Protein AF-A0A256YVX2-F1 (afdb_mon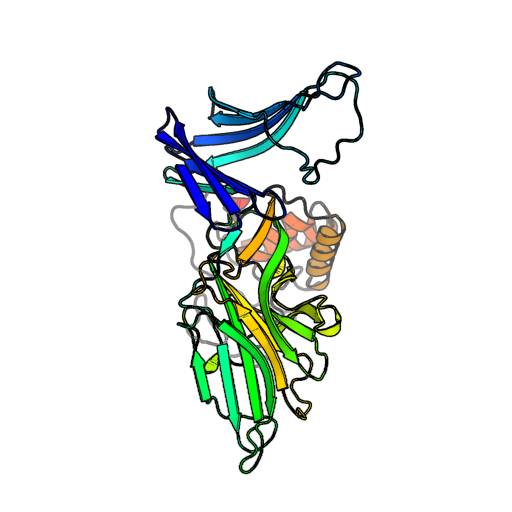omer_lite)

Secondary structure (DSSP, 8-state):
-EEE-SS-EEEEEEEE-TTS-EEEEEEEESSSEEEEEEEE-SSSEEEEEEEEEE--SSSS-PPPEEEEEEEETTEEEEEEEE---SS---S-------TT-EEEEEEEEEEE-TT-EEEES-EEEB-GGG-EEEEEEESSSS--SEEEEESS-SEEEEEEEEPPTTS--EEEEEEEEEEE-TTS-TT-EEEEEEEEEEEEEEEESS--EEEEEE-SSSSSTT---GGGTT---EEEEEEEGGG-SSSSEEEEEEEPGGG--TTSEEEEEEEETTTTS--SS-EEEEEE-TT-TTS--EEEEEEES-----HHHHHHHHHHHHHTEETTTTEE------SBPGGGSTT-TT---GGGTTT-BGGG---IIIIIHHHHHHHTTT-HHHHHHHHHHHHHHHHHH----SSGGGGTPPPPSSPPPP---------

Structure (mmCIF, N/CA/C/O backbone):
data_AF-A0A256YVX2-F1
#
_entry.id   AF-A0A256YVX2-F1
#
loop_
_atom_site.group_PDB
_atom_site.id
_atom_site.type_symbol
_atom_site.label_atom_id
_atom_site.label_alt_id
_atom_site.label_comp_id
_atom_site.label_asym_id
_atom_site.label_entity_id
_atom_site.label_seq_id
_atom_site.pdbx_PDB_ins_code
_atom_site.Cartn_x
_atom_site.Cartn_y
_atom_site.Cartn_z
_atom_site.occupancy
_atom_site.B_iso_or_equiv
_atom_site.auth_seq_id
_atom_site.auth_comp_id
_atom_site.auth_asym_id
_atom_site.auth_atom_id
_atom_site.pdbx_PDB_model_num
ATOM 1 N N . MET A 1 1 ? 19.064 -16.109 18.385 1.00 38.59 1 MET A N 1
ATOM 2 C CA . MET A 1 1 ? 19.672 -16.876 17.275 1.00 38.59 1 MET A CA 1
ATOM 3 C C . MET A 1 1 ? 20.518 -15.907 16.459 1.00 38.59 1 MET A C 1
ATOM 5 O O . MET A 1 1 ? 20.122 -14.751 16.368 1.00 38.59 1 MET A O 1
ATOM 9 N N . TYR A 1 2 ? 21.689 -16.324 15.972 1.00 30.88 2 TYR A N 1
ATOM 10 C CA . TYR A 1 2 ? 22.552 -15.482 15.137 1.00 30.88 2 TYR A CA 1
ATOM 11 C C . TYR A 1 2 ? 22.491 -16.004 13.711 1.00 30.88 2 TYR A C 1
ATOM 13 O O . TYR A 1 2 ? 22.860 -17.154 13.481 1.00 30.88 2 TYR A O 1
ATOM 21 N N . GLU A 1 3 ? 22.060 -15.158 12.788 1.00 34.81 3 GLU A N 1
ATOM 22 C CA . GLU A 1 3 ? 22.153 -15.423 11.360 1.00 34.81 3 GLU A CA 1
ATOM 23 C C . GLU A 1 3 ? 23.047 -14.343 10.757 1.00 34.81 3 GLU A C 1
ATOM 25 O O . GLU A 1 3 ? 22.844 -13.144 10.972 1.00 34.81 3 GLU A O 1
ATOM 30 N N . LYS A 1 4 ? 24.125 -14.783 10.112 1.00 29.78 4 LYS A N 1
ATOM 31 C CA . LYS A 1 4 ? 25.077 -13.895 9.459 1.00 29.78 4 LYS A CA 1
ATOM 32 C C . LYS A 1 4 ? 24.711 -13.869 7.980 1.00 29.78 4 LYS A C 1
ATOM 34 O O . LYS A 1 4 ? 24.956 -14.859 7.298 1.00 29.78 4 LYS A O 1
ATOM 39 N N . LEU A 1 5 ? 24.140 -12.760 7.531 1.00 43.34 5 LEU A N 1
ATOM 40 C CA . LEU A 1 5 ? 23.991 -12.429 6.117 1.00 43.34 5 LEU A CA 1
ATOM 41 C C . LEU A 1 5 ? 25.248 -11.647 5.707 1.00 43.34 5 LEU A C 1
ATOM 43 O O . LEU A 1 5 ? 25.913 -11.069 6.573 1.00 43.34 5 LEU A O 1
ATOM 47 N N . GLU A 1 6 ? 25.652 -11.698 4.438 1.00 41.75 6 GLU A N 1
ATOM 48 C CA . GLU A 1 6 ? 26.973 -11.189 4.025 1.00 41.75 6 GLU A CA 1
ATOM 49 C C . GLU A 1 6 ? 27.170 -9.693 4.346 1.00 41.75 6 GLU A C 1
ATOM 51 O O . GLU A 1 6 ? 28.258 -9.345 4.810 1.00 41.75 6 GLU A O 1
ATOM 56 N N . ASP A 1 7 ? 26.093 -8.891 4.333 1.00 37.66 7 ASP A N 1
ATOM 57 C CA . ASP A 1 7 ? 26.110 -7.453 4.669 1.00 37.66 7 ASP A CA 1
ATOM 58 C C . ASP A 1 7 ? 25.163 -7.035 5.805 1.00 37.66 7 ASP A C 1
ATOM 60 O O . ASP A 1 7 ? 25.046 -5.851 6.131 1.00 37.66 7 ASP A O 1
ATOM 64 N N . SER A 1 8 ? 24.509 -7.996 6.467 1.00 41.28 8 SER A N 1
ATOM 65 C CA . SER A 1 8 ? 23.737 -7.701 7.671 1.00 41.28 8 SER A CA 1
ATOM 66 C C . SER A 1 8 ? 23.821 -8.779 8.742 1.00 41.28 8 SER A C 1
ATOM 68 O O . SER A 1 8 ? 23.925 -9.979 8.493 1.00 41.28 8 SER A O 1
ATOM 70 N N . VAL A 1 9 ? 23.799 -8.346 10.001 1.00 41.12 9 VAL A N 1
ATOM 71 C CA . VAL A 1 9 ? 23.665 -9.271 11.129 1.00 41.12 9 VAL A CA 1
ATOM 72 C C . VAL A 1 9 ? 22.214 -9.233 11.571 1.00 41.12 9 VAL A C 1
ATOM 74 O O . VAL A 1 9 ? 21.723 -8.175 11.963 1.00 41.12 9 VAL A O 1
ATOM 77 N N . ARG A 1 10 ? 21.534 -10.383 11.550 1.00 47.47 10 ARG A N 1
ATOM 78 C CA . ARG A 1 10 ? 20.225 -10.521 12.184 1.00 47.47 10 ARG A CA 1
ATOM 79 C C . ARG A 1 10 ? 20.404 -11.157 13.556 1.00 47.47 10 ARG A C 1
ATOM 81 O O . ARG A 1 10 ? 20.902 -12.279 13.683 1.00 47.47 10 ARG A O 1
ATOM 88 N N . ILE A 1 11 ? 20.020 -10.433 14.603 1.00 49.28 11 ILE A N 1
ATOM 89 C CA . ILE A 1 11 ? 19.947 -10.975 15.962 1.00 49.28 11 ILE A CA 1
ATOM 90 C C . ILE A 1 11 ? 18.480 -11.066 16.331 1.00 49.28 11 ILE A C 1
ATOM 92 O O . ILE A 1 11 ? 17.823 -10.048 16.499 1.00 49.28 11 ILE A O 1
ATOM 96 N N . VAL A 1 12 ? 17.988 -12.290 16.483 1.00 53.12 12 VAL A N 1
ATOM 97 C CA . VAL A 1 12 ? 16.651 -12.531 17.029 1.00 53.12 12 VAL A CA 1
ATOM 98 C C . VAL A 1 12 ? 16.798 -12.925 18.490 1.00 53.12 12 VAL A C 1
ATOM 100 O O . VAL A 1 12 ? 17.377 -13.976 18.804 1.00 53.12 12 VAL A O 1
ATOM 103 N N . GLU A 1 13 ? 16.297 -12.085 19.386 1.00 62.09 13 GLU A N 1
ATOM 104 C CA . GLU A 1 13 ? 16.098 -12.437 20.785 1.00 62.09 13 GLU A CA 1
ATOM 105 C C . GLU A 1 13 ? 14.653 -12.872 21.005 1.00 62.09 13 GLU A C 1
ATOM 107 O O . GLU A 1 13 ? 13.758 -12.044 21.109 1.00 62.09 13 GLU A O 1
ATOM 112 N N . PHE A 1 14 ? 14.458 -14.187 21.107 1.00 65.12 14 PHE A N 1
ATOM 113 C CA . PHE A 1 14 ? 13.201 -14.786 21.543 1.00 65.12 14 PHE A CA 1
ATOM 114 C C . PHE A 1 14 ? 13.151 -14.849 23.075 1.00 65.12 14 PHE A C 1
ATOM 116 O O . PHE A 1 14 ? 14.149 -15.187 23.741 1.00 65.12 14 PHE A O 1
ATOM 123 N N . ARG A 1 15 ? 11.981 -14.556 23.636 1.00 69.56 15 ARG A N 1
ATOM 124 C CA . ARG A 1 15 ? 11.643 -14.752 25.046 1.00 69.56 15 ARG A CA 1
ATOM 125 C C . ARG A 1 15 ? 10.226 -15.302 25.155 1.00 69.56 15 ARG A C 1
ATOM 127 O O . ARG A 1 15 ? 9.299 -14.702 24.629 1.00 69.56 15 ARG A O 1
ATOM 134 N N . LEU A 1 16 ? 10.086 -16.403 25.887 1.00 69.06 16 LEU A N 1
ATOM 135 C CA . LEU A 1 16 ? 8.799 -16.904 26.360 1.00 69.06 16 LEU A CA 1
ATOM 136 C C . LEU A 1 16 ? 8.543 -16.323 27.754 1.00 69.06 16 LEU A C 1
ATOM 138 O O . LEU A 1 16 ? 9.443 -16.349 28.600 1.00 69.06 16 LEU A O 1
ATOM 142 N N . MET A 1 17 ? 7.353 -15.781 27.964 1.00 73.44 17 MET A N 1
ATOM 143 C CA . MET A 1 17 ? 6.917 -15.162 29.213 1.00 73.44 17 MET A CA 1
ATOM 144 C C . MET A 1 17 ? 6.136 -16.152 30.084 1.00 73.44 17 MET A C 1
ATOM 146 O O . MET A 1 17 ? 5.715 -17.214 29.623 1.00 73.44 17 MET A O 1
ATOM 150 N N . ASP A 1 18 ? 5.955 -15.806 31.361 1.00 72.25 18 ASP A N 1
ATOM 151 C CA . ASP A 1 18 ? 5.295 -16.670 32.351 1.00 72.25 18 ASP A CA 1
ATOM 152 C C . ASP A 1 18 ? 3.807 -16.925 32.039 1.00 72.25 18 ASP A C 1
ATOM 154 O O . ASP A 1 18 ? 3.262 -17.953 32.439 1.00 72.25 18 ASP A O 1
ATOM 158 N N . ASP A 1 19 ? 3.167 -16.014 31.308 1.00 71.12 19 ASP A N 1
ATOM 159 C CA . ASP A 1 19 ? 1.787 -16.112 30.813 1.00 71.12 19 ASP A CA 1
ATOM 160 C C . ASP A 1 19 ? 1.680 -16.866 29.470 1.00 71.12 19 ASP A C 1
ATOM 162 O O . ASP A 1 19 ? 0.607 -16.965 28.883 1.00 71.12 19 ASP A O 1
ATOM 166 N N . GLY A 1 20 ? 2.794 -17.405 28.964 1.00 74.06 20 GLY A N 1
ATOM 167 C CA . GLY A 1 20 ? 2.860 -18.087 27.673 1.00 74.06 20 GLY A CA 1
ATOM 168 C C . GLY A 1 20 ? 3.023 -17.158 26.469 1.00 74.06 20 GLY A C 1
ATOM 169 O O . GLY A 1 20 ? 3.093 -17.661 25.349 1.00 74.06 20 GLY A O 1
ATOM 170 N N . SER A 1 21 ? 3.118 -15.840 26.669 1.00 72.88 21 SER A N 1
ATOM 171 C CA . SER A 1 21 ? 3.360 -14.885 25.586 1.00 72.88 21 SER A CA 1
ATOM 172 C C . SER A 1 21 ? 4.769 -15.019 25.005 1.00 72.88 21 SER A C 1
ATOM 174 O O . SER A 1 21 ? 5.733 -15.329 25.711 1.00 72.88 21 SER A O 1
ATOM 176 N N . GLU A 1 22 ? 4.914 -14.737 23.714 1.00 78.38 22 GLU A N 1
ATOM 177 C CA . GLU A 1 22 ? 6.186 -14.771 22.993 1.00 78.38 22 GLU A CA 1
ATOM 178 C C . GLU A 1 22 ? 6.592 -13.345 22.606 1.00 78.38 22 GLU A C 1
ATOM 180 O O . GLU A 1 22 ? 5.801 -12.582 22.060 1.00 78.38 22 GLU A O 1
ATOM 185 N N . LEU A 1 23 ? 7.840 -12.967 22.875 1.00 68.44 23 LEU A N 1
ATOM 186 C CA . LEU A 1 23 ? 8.415 -11.703 22.420 1.00 68.44 23 LEU A CA 1
ATOM 187 C C . LEU A 1 23 ? 9.664 -11.983 21.600 1.00 68.44 23 LEU A C 1
ATOM 189 O O . LEU A 1 23 ? 10.628 -12.567 22.105 1.00 68.44 23 LEU A O 1
ATOM 193 N N . ASN A 1 24 ? 9.654 -11.504 20.364 1.00 67.50 24 ASN A N 1
ATOM 194 C CA . ASN A 1 24 ? 10.811 -11.453 19.494 1.00 67.50 24 ASN A CA 1
ATOM 195 C C . ASN A 1 24 ? 11.281 -10.015 19.365 1.00 67.50 24 ASN A C 1
ATOM 197 O O . ASN A 1 24 ? 10.542 -9.127 18.950 1.00 67.50 24 ASN A O 1
ATOM 201 N N . ILE A 1 25 ? 12.549 -9.789 19.678 1.00 63.72 25 ILE A N 1
ATOM 202 C CA . ILE A 1 25 ? 13.228 -8.564 19.276 1.00 63.72 25 ILE A CA 1
ATOM 203 C C . ILE A 1 25 ? 14.167 -8.934 18.147 1.00 63.72 25 ILE A C 1
ATOM 205 O O . ILE A 1 25 ? 15.128 -9.686 18.335 1.00 63.72 25 ILE A O 1
ATOM 209 N N . ILE A 1 26 ? 13.852 -8.428 16.963 1.00 61.34 26 ILE A N 1
ATOM 210 C CA . ILE A 1 26 ? 14.638 -8.643 15.763 1.00 61.34 26 ILE A CA 1
ATOM 211 C C . ILE A 1 26 ? 15.483 -7.396 15.552 1.00 61.34 26 ILE A C 1
ATOM 213 O O . ILE A 1 26 ? 14.981 -6.297 15.320 1.00 61.34 26 ILE A O 1
ATOM 217 N N . HIS A 1 27 ? 16.791 -7.584 15.642 1.00 54.66 27 HIS A N 1
ATOM 218 C CA . HIS A 1 27 ? 17.773 -6.587 15.262 1.00 54.66 27 HIS A CA 1
ATOM 219 C C . HIS A 1 27 ? 18.278 -6.921 13.877 1.00 54.66 27 HIS A C 1
ATOM 221 O O . HIS A 1 27 ? 18.827 -8.007 13.681 1.00 54.66 27 HIS A O 1
ATOM 227 N N . THR A 1 28 ? 18.169 -5.969 12.964 1.00 51.78 28 THR A N 1
ATOM 228 C CA . THR A 1 28 ? 18.788 -6.070 11.646 1.00 51.78 28 THR A CA 1
ATOM 229 C C . THR A 1 28 ? 19.851 -4.987 11.553 1.00 51.78 28 THR A C 1
ATOM 231 O O . THR A 1 28 ? 19.552 -3.792 11.569 1.00 51.78 28 THR A O 1
ATOM 234 N N . PHE A 1 29 ? 21.115 -5.403 11.526 1.00 44.16 29 PHE A N 1
ATOM 235 C CA . PHE A 1 29 ? 22.253 -4.513 11.325 1.00 44.16 29 PHE A CA 1
ATOM 236 C C . PHE A 1 29 ? 22.518 -4.377 9.824 1.00 44.16 29 PHE A C 1
ATOM 238 O O . PHE A 1 29 ? 23.335 -5.126 9.310 1.00 44.16 29 PHE A O 1
ATOM 245 N N . ALA A 1 30 ? 21.833 -3.453 9.148 1.00 50.75 30 ALA A N 1
ATOM 246 C CA . ALA A 1 30 ? 22.207 -2.947 7.819 1.00 50.75 30 ALA A CA 1
ATOM 247 C C . ALA A 1 30 ? 22.806 -1.525 7.954 1.00 50.75 30 ALA A C 1
ATOM 249 O O . ALA A 1 30 ? 23.086 -1.093 9.079 1.00 50.75 30 ALA A O 1
ATOM 250 N N . ASN A 1 31 ? 22.984 -0.785 6.845 1.00 33.56 31 ASN A N 1
ATOM 251 C CA . ASN A 1 31 ? 23.506 0.600 6.805 1.00 33.56 31 ASN A CA 1
ATOM 252 C C . ASN A 1 31 ? 22.875 1.541 7.858 1.00 33.56 31 ASN A C 1
ATOM 254 O O . ASN A 1 31 ? 23.532 2.461 8.349 1.00 33.56 31 ASN A O 1
ATOM 258 N N . PHE A 1 32 ? 21.648 1.240 8.293 1.00 39.62 32 PHE A N 1
ATOM 259 C CA . PHE A 1 32 ? 21.011 1.788 9.484 1.00 39.62 32 PHE A CA 1
ATOM 260 C C . PHE A 1 32 ? 20.480 0.641 10.365 1.00 39.62 32 PHE A C 1
ATOM 262 O O . PHE A 1 32 ? 19.774 -0.245 9.891 1.00 39.62 32 PHE A O 1
ATOM 269 N N . GLY A 1 33 ? 20.827 0.616 11.657 1.00 41.75 33 GLY A N 1
ATOM 270 C CA . GLY A 1 33 ? 20.360 -0.438 12.566 1.00 41.75 33 GLY A CA 1
ATOM 271 C C . GLY A 1 33 ? 18.866 -0.298 12.872 1.00 41.75 33 GLY A C 1
ATOM 272 O O . GLY A 1 33 ? 18.476 0.671 13.522 1.00 41.75 33 GLY A O 1
ATOM 273 N N . LYS A 1 34 ? 18.045 -1.271 12.455 1.00 52.50 34 LYS A N 1
ATOM 274 C CA . LYS A 1 34 ? 16.595 -1.308 12.721 1.00 52.50 34 LYS A CA 1
ATOM 275 C C . LYS A 1 34 ? 16.258 -2.289 13.850 1.00 52.50 34 LYS A C 1
ATOM 277 O O . LYS A 1 34 ? 16.911 -3.323 14.011 1.00 52.50 34 LYS A O 1
ATOM 282 N N . TYR A 1 35 ? 15.233 -1.938 14.627 1.00 55.84 35 TYR A N 1
ATOM 283 C CA . TYR A 1 35 ? 14.646 -2.768 15.675 1.00 55.84 35 TYR A CA 1
ATOM 284 C C . TYR A 1 35 ? 13.194 -3.041 15.303 1.00 55.84 35 TYR A C 1
ATOM 286 O O . TYR A 1 35 ? 12.428 -2.095 15.144 1.00 55.84 35 TYR A O 1
ATOM 294 N N . THR A 1 36 ? 12.828 -4.312 15.206 1.00 59.91 36 THR A N 1
ATOM 295 C CA . THR A 1 36 ? 11.430 -4.738 15.138 1.00 59.91 36 THR A CA 1
ATOM 296 C C . THR A 1 36 ? 11.115 -5.473 16.430 1.00 59.91 36 THR A C 1
ATOM 298 O O . THR A 1 36 ? 11.885 -6.331 16.873 1.00 59.91 36 THR A O 1
ATOM 301 N N . ILE A 1 37 ? 10.013 -5.089 17.065 1.00 66.56 37 ILE A N 1
ATOM 302 C CA . ILE A 1 37 ? 9.495 -5.765 18.252 1.00 66.56 37 ILE A CA 1
ATOM 303 C C . ILE A 1 37 ? 8.246 -6.502 17.806 1.00 66.56 37 ILE A C 1
ATOM 305 O O . ILE A 1 37 ? 7.264 -5.848 17.476 1.00 66.56 37 ILE A O 1
ATOM 309 N N . GLU A 1 38 ? 8.291 -7.828 17.817 1.00 68.25 38 GLU A N 1
ATOM 310 C CA . GLU A 1 38 ? 7.126 -8.674 17.580 1.00 68.25 38 GLU A CA 1
ATOM 311 C C . GLU A 1 38 ? 6.696 -9.286 18.910 1.00 68.25 38 GLU A C 1
ATOM 313 O O . GLU A 1 38 ? 7.492 -9.911 19.614 1.00 68.25 38 GLU A O 1
ATOM 318 N N . PHE A 1 39 ? 5.437 -9.105 19.264 1.00 71.19 39 PHE A N 1
ATOM 319 C CA . PHE A 1 39 ? 4.817 -9.666 20.450 1.00 71.19 39 PHE A CA 1
ATOM 320 C C . PHE A 1 39 ? 3.674 -10.577 20.026 1.00 71.19 39 PHE A C 1
ATOM 322 O O . PHE A 1 39 ? 2.899 -10.212 19.149 1.00 71.19 39 PHE A O 1
ATOM 329 N N . ARG A 1 40 ? 3.551 -11.737 20.664 1.00 75.81 40 ARG A N 1
ATOM 330 C CA . ARG A 1 40 ? 2.422 -12.648 20.520 1.00 75.81 40 ARG A CA 1
ATOM 331 C C . ARG A 1 40 ? 1.852 -12.946 21.895 1.00 75.81 40 ARG A C 1
ATOM 333 O O . ARG A 1 40 ? 2.569 -13.465 22.751 1.00 75.81 40 ARG A O 1
ATOM 340 N N . ALA A 1 41 ? 0.578 -12.645 22.099 1.00 71.75 41 ALA A N 1
ATOM 341 C CA . ALA A 1 41 ? -0.071 -12.865 23.384 1.00 71.75 41 ALA A CA 1
ATOM 342 C C . ALA A 1 41 ? -0.270 -14.362 23.665 1.00 71.75 41 ALA A C 1
ATOM 344 O O . ALA A 1 41 ? -0.692 -15.120 22.790 1.00 71.75 41 ALA A O 1
ATOM 345 N N . GLY A 1 42 ? 0.027 -14.794 24.889 1.00 78.00 42 GLY A N 1
ATOM 346 C CA . GLY A 1 42 ? -0.233 -16.154 25.369 1.00 78.00 42 GLY A CA 1
ATOM 347 C C . GLY A 1 42 ? -1.657 -16.342 25.891 1.00 78.00 42 GLY A C 1
ATOM 348 O O . GLY A 1 42 ? -2.191 -17.451 25.848 1.00 78.00 42 GLY A O 1
ATOM 349 N N . GLU A 1 43 ? -2.285 -15.255 26.338 1.00 79.44 43 GLU A N 1
ATOM 350 C CA . GLU A 1 43 ? -3.622 -15.235 26.926 1.00 79.44 43 GLU A CA 1
ATOM 351 C C . GLU A 1 43 ? -4.399 -13.967 26.543 1.00 79.44 43 GLU A C 1
ATOM 353 O O . GLU A 1 43 ? -3.834 -12.991 26.049 1.00 79.44 43 GLU A O 1
ATOM 358 N N . ASP A 1 44 ? -5.711 -13.990 26.786 1.00 78.31 44 ASP A N 1
ATOM 359 C CA . ASP A 1 44 ? -6.583 -12.830 26.605 1.00 78.31 44 ASP A CA 1
ATOM 360 C C . ASP A 1 44 ? -6.339 -11.813 27.732 1.00 78.31 44 ASP A C 1
ATOM 362 O O . ASP A 1 44 ? -6.931 -11.921 28.811 1.00 78.31 44 ASP A O 1
ATOM 366 N N . ALA A 1 45 ? -5.487 -10.815 27.505 1.00 70.69 45 ALA A N 1
ATOM 367 C CA . ALA A 1 45 ? -5.125 -9.838 28.531 1.00 70.69 45 ALA A CA 1
ATOM 368 C C . ALA A 1 45 ? -4.779 -8.463 27.951 1.00 70.69 45 ALA A C 1
ATOM 370 O O . ALA A 1 45 ? -4.516 -8.297 26.760 1.00 70.69 45 ALA A O 1
ATOM 371 N N . THR A 1 46 ? -4.785 -7.447 28.814 1.00 67.94 46 THR A N 1
ATOM 372 C CA . THR A 1 46 ? -4.274 -6.114 28.470 1.00 67.94 46 THR A CA 1
ATOM 373 C C . THR A 1 46 ? -2.775 -6.034 28.725 1.00 67.94 46 THR A C 1
ATOM 375 O O . THR A 1 46 ? -2.321 -6.250 29.851 1.00 67.94 46 THR A O 1
ATOM 378 N N . TYR A 1 47 ? -2.021 -5.669 27.691 1.00 64.06 47 TYR A N 1
ATOM 379 C CA . TYR A 1 47 ? -0.573 -5.529 27.730 1.00 64.06 47 TYR A CA 1
ATOM 380 C C . TYR A 1 47 ? -0.152 -4.076 27.529 1.00 64.06 47 TYR A C 1
ATOM 382 O O . TYR A 1 47 ? -0.711 -3.369 26.686 1.00 64.06 47 TYR A O 1
ATOM 390 N N . ARG A 1 48 ? 0.875 -3.653 28.278 1.00 63.75 48 ARG A N 1
ATOM 391 C CA . ARG A 1 48 ? 1.538 -2.358 28.122 1.00 63.75 48 ARG A CA 1
ATOM 392 C C . ARG A 1 48 ? 2.975 -2.501 27.665 1.00 63.75 48 ARG A C 1
ATOM 394 O O . ARG A 1 48 ? 3.785 -3.063 28.403 1.00 63.75 48 ARG A O 1
ATOM 401 N N . LEU A 1 49 ? 3.325 -1.893 26.532 1.00 63.66 49 LEU A N 1
ATOM 402 C CA . LEU A 1 49 ? 4.717 -1.757 26.094 1.00 63.66 49 LEU A CA 1
ATOM 403 C C . LEU A 1 49 ? 5.285 -0.401 26.525 1.00 63.66 49 LEU A C 1
ATOM 405 O O . LEU A 1 49 ? 4.760 0.651 26.163 1.00 63.66 49 LEU A O 1
ATOM 409 N N . VAL A 1 50 ? 6.382 -0.419 27.280 1.00 57.06 50 VAL A N 1
ATOM 410 C CA . VAL A 1 50 ? 7.083 0.780 27.753 1.00 57.06 50 VAL A CA 1
ATOM 411 C C . VAL A 1 50 ? 8.556 0.714 27.383 1.00 57.06 50 VAL A C 1
ATOM 413 O O . VAL A 1 50 ? 9.256 -0.241 27.705 1.00 57.06 50 VAL A O 1
ATOM 416 N N . TRP A 1 51 ? 9.061 1.776 26.773 1.00 57.09 51 TRP A N 1
ATOM 417 C CA . TRP A 1 51 ? 10.477 1.970 26.507 1.00 57.09 51 TRP A CA 1
ATOM 418 C C . TRP A 1 51 ? 11.055 3.014 27.449 1.00 57.09 51 TRP A C 1
ATOM 420 O O . TRP A 1 51 ? 10.657 4.177 27.445 1.00 57.09 51 TRP A O 1
ATOM 430 N N . ASN A 1 52 ? 12.026 2.606 28.254 1.00 54.94 52 ASN A N 1
ATOM 431 C CA . ASN A 1 52 ? 12.705 3.454 29.218 1.00 54.94 52 ASN A CA 1
ATOM 432 C C . ASN A 1 52 ? 14.093 3.854 28.707 1.00 54.94 52 ASN A C 1
ATOM 434 O O . ASN A 1 52 ? 14.839 3.047 28.152 1.00 54.94 52 ASN A O 1
ATOM 438 N N . VAL A 1 53 ? 14.463 5.109 28.937 1.00 54.50 53 VAL A N 1
ATOM 439 C CA . VAL A 1 53 ? 15.777 5.677 28.635 1.00 54.50 53 VAL A CA 1
ATOM 440 C C . VAL A 1 53 ? 16.335 6.324 29.897 1.00 54.50 53 VAL A C 1
ATOM 442 O O . VAL A 1 53 ? 15.807 7.317 30.398 1.00 54.50 53 VAL A O 1
ATOM 445 N N . GLU A 1 54 ? 17.442 5.788 30.405 1.00 54.81 54 GLU A N 1
ATOM 446 C CA . GLU A 1 54 ? 18.193 6.353 31.526 1.00 54.81 54 GLU A CA 1
ATOM 447 C C . GLU A 1 54 ? 19.326 7.244 30.991 1.00 54.81 54 GLU A C 1
ATOM 449 O O . GLU A 1 54 ? 20.284 6.757 30.376 1.00 54.81 54 GLU A O 1
ATOM 454 N N . ILE A 1 55 ? 19.252 8.556 31.254 1.00 55.38 55 ILE A N 1
ATOM 455 C CA . ILE A 1 55 ? 20.314 9.505 30.887 1.00 55.38 55 ILE A CA 1
ATOM 456 C C . ILE A 1 55 ? 21.379 9.549 32.002 1.00 55.38 55 ILE A C 1
ATOM 458 O O . ILE A 1 55 ? 21.078 9.994 33.118 1.00 55.38 55 ILE A O 1
ATOM 462 N N . PRO A 1 56 ? 22.647 9.164 31.740 1.00 52.09 56 PRO A N 1
ATOM 463 C CA . PRO A 1 56 ? 23.670 9.067 32.776 1.00 52.09 56 PRO A CA 1
ATOM 464 C C . PRO A 1 56 ? 24.004 10.417 33.415 1.00 52.09 56 PRO A C 1
ATOM 466 O O . PRO A 1 56 ? 24.129 11.453 32.760 1.00 52.09 56 PRO A O 1
ATOM 469 N N . LYS A 1 57 ? 24.226 10.397 34.729 1.00 48.28 57 LYS A N 1
ATOM 470 C CA . LYS A 1 57 ? 24.453 11.589 35.553 1.00 48.28 57 LYS A CA 1
ATOM 471 C C . LYS A 1 57 ? 25.951 11.926 35.687 1.00 48.28 57 LYS A C 1
ATOM 473 O O . LYS A 1 57 ? 26.467 11.878 36.794 1.00 48.28 57 LYS A O 1
ATOM 478 N N . ALA A 1 58 ? 26.675 12.245 34.605 1.00 46.62 58 ALA A N 1
ATOM 479 C CA . ALA A 1 58 ? 28.037 12.819 34.698 1.00 46.62 58 ALA A CA 1
ATOM 480 C C . ALA A 1 58 ? 28.564 13.419 33.376 1.00 46.62 58 ALA A C 1
ATOM 482 O O . ALA A 1 58 ? 28.209 12.968 32.296 1.00 46.62 58 ALA A O 1
ATOM 483 N N . SER A 1 59 ? 29.467 14.405 33.481 1.00 43.00 59 SER A N 1
ATOM 484 C CA . SER A 1 59 ? 30.094 15.200 32.402 1.00 43.00 59 SER A CA 1
ATOM 485 C C . SER A 1 59 ? 31.112 14.460 31.520 1.00 43.00 59 SER A C 1
ATOM 487 O O . SER A 1 59 ? 31.869 15.091 30.787 1.00 43.00 59 SER A O 1
ATOM 489 N N . THR A 1 60 ? 31.154 13.136 31.583 1.00 46.53 60 THR A N 1
ATOM 490 C CA . THR A 1 60 ? 31.857 12.298 30.615 1.00 46.53 60 THR A CA 1
ATOM 491 C C . THR A 1 60 ? 30.797 11.435 29.960 1.00 46.53 60 THR A C 1
ATOM 493 O O . THR A 1 60 ? 30.161 10.636 30.640 1.00 46.53 60 THR A O 1
ATOM 496 N N . TYR A 1 61 ? 30.550 11.669 28.668 1.00 41.31 61 TYR A N 1
ATOM 497 C CA . TYR A 1 61 ? 29.561 10.969 27.848 1.00 41.31 61 TYR A CA 1
ATOM 498 C C . TYR A 1 61 ? 29.673 9.446 28.038 1.00 41.31 61 TYR A C 1
ATOM 500 O O . TYR A 1 61 ? 30.471 8.776 27.385 1.00 41.31 61 TYR A O 1
ATOM 508 N N . LYS A 1 62 ? 28.900 8.888 28.972 1.00 47.94 62 LYS A N 1
ATOM 509 C CA . LYS A 1 62 ? 28.644 7.453 29.056 1.00 47.94 62 LYS A CA 1
ATOM 510 C C . LYS A 1 62 ? 27.377 7.177 28.257 1.00 47.94 62 LYS A C 1
ATOM 512 O O . LYS A 1 62 ? 26.476 8.011 28.229 1.00 47.94 62 LYS A O 1
ATOM 517 N N . LYS A 1 63 ? 27.337 6.020 27.595 1.00 50.00 63 LYS A N 1
ATOM 518 C CA . LYS A 1 63 ? 26.162 5.540 26.856 1.00 50.00 63 LYS A CA 1
ATOM 519 C C . LYS A 1 63 ? 24.945 5.529 27.791 1.00 50.00 63 LYS A C 1
ATOM 521 O O . LYS A 1 63 ? 25.079 5.084 28.933 1.00 50.00 63 LYS A O 1
ATOM 526 N N . GLY A 1 64 ? 23.801 6.030 27.324 1.00 51.94 64 GLY A N 1
ATOM 527 C CA . GLY A 1 64 ? 22.526 5.848 28.021 1.00 51.94 64 GLY A CA 1
ATOM 528 C C . GLY A 1 64 ? 22.182 4.367 28.147 1.00 51.94 64 GLY A C 1
ATOM 529 O O . GLY A 1 64 ? 22.654 3.557 27.344 1.00 51.94 64 GLY A O 1
ATOM 530 N N . LYS A 1 65 ? 21.413 4.004 29.179 1.00 54.12 65 LYS A N 1
ATOM 531 C CA . LYS A 1 65 ? 20.804 2.670 29.243 1.00 54.12 65 LYS A CA 1
ATOM 532 C C . LYS A 1 65 ? 19.414 2.767 28.646 1.00 54.12 65 LYS A C 1
ATOM 534 O O . LYS A 1 65 ? 18.659 3.660 29.016 1.00 54.12 65 LYS A O 1
ATOM 539 N N . TYR A 1 66 ? 19.099 1.851 27.749 1.00 55.09 66 TYR A N 1
ATOM 540 C CA . TYR A 1 66 ? 17.764 1.712 27.185 1.00 55.09 66 TYR A CA 1
ATOM 541 C C . TYR A 1 66 ? 17.160 0.448 27.779 1.00 55.09 66 TYR A C 1
ATOM 543 O O . TYR A 1 66 ? 17.886 -0.524 27.977 1.00 55.09 66 TYR A O 1
ATOM 551 N N . SER A 1 67 ? 15.873 0.431 28.093 1.00 57.38 67 SER A N 1
ATOM 552 C CA . SER A 1 67 ? 15.204 -0.818 28.431 1.00 57.38 67 SER A CA 1
ATOM 553 C C . SER A 1 67 ? 13.797 -0.892 27.886 1.00 57.38 67 SER A C 1
ATOM 555 O O . SER A 1 67 ? 13.046 0.072 27.947 1.00 57.38 67 SER A O 1
ATOM 557 N N . VAL A 1 68 ? 13.435 -2.066 27.383 1.00 56.75 68 VAL A N 1
ATOM 558 C CA . VAL A 1 68 ? 12.053 -2.381 27.024 1.00 56.75 68 VAL A CA 1
ATOM 559 C C . VAL A 1 68 ? 11.420 -3.104 28.201 1.00 56.75 68 VAL A C 1
ATOM 561 O O . VAL A 1 68 ? 12.032 -3.997 28.794 1.00 56.75 68 VAL A O 1
ATOM 564 N N . ALA A 1 69 ? 10.220 -2.676 28.561 1.00 55.00 69 ALA A N 1
ATOM 565 C CA . ALA A 1 69 ? 9.407 -3.230 29.620 1.00 55.00 69 ALA A CA 1
ATOM 566 C C . ALA A 1 69 ? 8.029 -3.601 29.066 1.00 55.00 69 ALA A C 1
ATOM 568 O O . ALA A 1 69 ? 7.382 -2.763 28.441 1.00 55.00 69 ALA A O 1
ATOM 569 N N . LEU A 1 70 ? 7.583 -4.830 29.321 1.00 55.16 70 LEU A N 1
ATOM 570 C CA . LEU A 1 70 ? 6.212 -5.255 29.045 1.00 55.16 70 LEU A CA 1
ATOM 571 C C . LEU A 1 70 ? 5.485 -5.514 30.369 1.00 55.16 70 LEU A C 1
ATOM 573 O O . LEU A 1 70 ? 6.027 -6.178 31.260 1.00 55.16 70 LEU A O 1
ATOM 577 N N . TYR A 1 71 ? 4.273 -4.987 30.498 1.00 58.75 71 TYR A N 1
ATOM 578 C CA . TYR A 1 71 ? 3.400 -5.191 31.653 1.00 58.75 71 TYR A CA 1
ATOM 579 C C . TYR A 1 71 ? 2.118 -5.893 31.210 1.00 58.75 71 TYR A C 1
ATOM 581 O O . TYR A 1 71 ? 1.618 -5.594 30.133 1.00 58.75 71 TYR A O 1
ATOM 589 N N . GLY A 1 72 ? 1.590 -6.790 32.039 1.00 52.78 72 GLY A N 1
ATOM 590 C CA . GLY A 1 72 ? 0.224 -7.312 31.921 1.00 52.78 72 GLY A CA 1
ATOM 591 C C . GLY A 1 72 ? -0.717 -6.607 32.904 1.00 52.78 72 GLY A C 1
ATOM 592 O O . GLY A 1 72 ? -0.264 -5.769 33.688 1.00 52.78 72 GLY A O 1
ATOM 593 N N . GLU A 1 73 ? -1.998 -6.993 32.928 1.00 53.78 73 GLU A N 1
ATOM 594 C CA . GLU A 1 73 ? -3.105 -6.346 33.671 1.00 53.78 73 GLU A CA 1
ATOM 595 C C . GLU A 1 73 ? -2.819 -5.976 35.138 1.00 53.78 73 GLU A C 1
ATOM 597 O O . GLU A 1 73 ? -3.484 -5.113 35.711 1.00 53.78 73 GLU A O 1
ATOM 602 N N . SER A 1 74 ? -1.845 -6.611 35.794 1.00 47.28 74 SER A N 1
ATOM 603 C CA . SER A 1 74 ? -1.433 -6.238 37.154 1.00 47.28 74 SER A CA 1
ATOM 604 C C . SER A 1 74 ? 0.051 -6.452 37.467 1.00 47.28 74 SER A C 1
ATOM 606 O O . SER A 1 74 ? 0.455 -6.241 38.609 1.00 47.28 74 SER A O 1
ATOM 608 N N . ASN A 1 75 ? 0.875 -6.871 36.498 1.00 55.75 75 ASN A N 1
ATOM 609 C CA . ASN A 1 75 ? 2.232 -7.358 36.763 1.00 55.75 75 ASN A CA 1
ATOM 610 C C . ASN A 1 75 ? 3.264 -6.864 35.748 1.00 55.75 75 ASN A C 1
ATOM 612 O O . ASN A 1 75 ? 2.966 -6.580 34.592 1.00 55.75 75 ASN A O 1
ATOM 616 N N . PHE A 1 76 ? 4.514 -6.819 36.201 1.00 48.78 76 PHE A N 1
ATOM 617 C CA . PHE A 1 76 ? 5.680 -6.679 35.344 1.00 48.78 76 PHE A CA 1
ATOM 618 C C . PHE A 1 76 ? 6.030 -8.034 34.725 1.00 48.78 76 PHE A C 1
ATOM 620 O O . PHE A 1 76 ? 6.383 -8.947 35.469 1.00 48.78 76 PHE A O 1
ATOM 627 N N . LEU A 1 77 ? 5.949 -8.163 33.400 1.00 50.09 77 LEU A N 1
ATOM 628 C CA . LEU A 1 77 ? 6.210 -9.433 32.715 1.00 50.09 77 LEU A CA 1
ATOM 629 C C . LEU A 1 77 ? 7.677 -9.566 32.298 1.00 50.09 77 LEU A C 1
ATOM 631 O O . LEU A 1 77 ? 8.267 -10.632 32.454 1.00 50.09 77 LEU A O 1
ATOM 635 N N . LEU A 1 78 ? 8.305 -8.492 31.801 1.00 48.16 78 LEU A N 1
ATOM 636 C CA . LEU A 1 78 ? 9.684 -8.572 31.306 1.00 48.16 78 LEU A CA 1
ATOM 637 C C . LEU A 1 78 ? 10.399 -7.216 31.273 1.00 48.16 78 LEU A C 1
ATOM 639 O O . LEU A 1 78 ? 9.828 -6.235 30.811 1.00 48.16 78 LEU A O 1
ATOM 643 N N . SER A 1 79 ? 11.678 -7.181 31.698 1.00 45.50 79 SER A N 1
ATOM 644 C CA . SER A 1 79 ? 12.618 -6.059 31.484 1.00 45.50 79 SER A CA 1
ATOM 645 C C . SER A 1 79 ? 13.804 -6.534 30.685 1.00 45.50 79 SER A C 1
ATOM 647 O O . SER A 1 79 ? 14.477 -7.481 31.094 1.00 45.50 79 SER A O 1
ATOM 649 N N . LEU A 1 80 ? 14.142 -5.813 29.628 1.00 47.94 80 LEU A N 1
ATOM 650 C CA . LEU A 1 80 ? 15.366 -6.049 28.878 1.00 47.94 80 LEU A CA 1
ATOM 651 C C . LEU A 1 80 ? 16.233 -4.801 28.952 1.00 47.94 80 LEU A C 1
ATOM 653 O O . LEU A 1 80 ? 15.864 -3.765 28.416 1.00 47.94 80 LEU A O 1
ATOM 657 N N . ASN A 1 81 ? 17.375 -4.882 29.641 1.00 50.91 81 ASN A N 1
ATOM 658 C CA . ASN A 1 81 ? 18.336 -3.780 29.731 1.00 50.91 81 ASN A CA 1
ATOM 659 C C . ASN A 1 81 ? 19.321 -3.850 28.561 1.00 50.91 81 ASN A C 1
ATOM 661 O O . ASN A 1 81 ? 20.109 -4.790 28.453 1.00 50.91 81 ASN A O 1
ATOM 665 N N . TRP A 1 82 ? 19.290 -2.838 27.706 1.00 53.84 82 TRP A N 1
ATOM 666 C CA . TRP A 1 82 ? 20.073 -2.754 26.490 1.00 53.84 82 TRP A CA 1
ATOM 667 C C . TRP A 1 82 ? 21.236 -1.769 26.637 1.00 53.84 82 TRP A C 1
ATOM 669 O O . TRP A 1 82 ? 21.066 -0.556 26.796 1.00 53.84 82 TRP A O 1
ATOM 679 N N . GLN A 1 83 ? 22.457 -2.299 26.532 1.00 51.66 83 GLN A N 1
ATOM 680 C CA . GLN A 1 83 ? 23.693 -1.518 26.471 1.00 51.66 83 GLN A CA 1
ATOM 681 C C . GLN A 1 83 ? 24.506 -1.884 25.230 1.00 51.66 83 GLN A C 1
ATOM 683 O O . GLN A 1 83 ? 25.607 -2.411 25.362 1.00 51.66 83 GLN A O 1
ATOM 688 N N . LYS A 1 84 ? 23.999 -1.608 24.022 1.00 45.44 84 LYS A N 1
ATOM 689 C CA . LYS A 1 84 ? 24.805 -1.555 22.784 1.00 45.44 84 LYS A CA 1
ATOM 690 C C . LYS A 1 84 ? 23.977 -1.005 21.613 1.00 45.44 84 LYS A C 1
ATOM 692 O O . LYS A 1 84 ? 23.565 -1.730 20.726 1.00 45.44 84 LYS A O 1
ATOM 697 N N . ALA A 1 85 ? 23.801 0.309 21.579 1.00 39.75 85 ALA A N 1
ATOM 698 C CA . ALA A 1 85 ? 23.526 1.026 20.339 1.00 39.75 85 ALA A CA 1
ATOM 699 C C . ALA A 1 85 ? 24.513 2.194 20.289 1.00 39.75 85 ALA A C 1
ATOM 701 O O . ALA A 1 85 ? 24.513 3.056 21.168 1.00 39.75 85 ALA A O 1
ATOM 702 N N . ARG A 1 86 ? 25.469 2.147 19.359 1.00 38.84 86 ARG A N 1
ATOM 703 C CA . ARG A 1 86 ? 26.142 3.369 18.923 1.00 38.84 86 ARG A CA 1
ATOM 704 C C . ARG A 1 86 ? 25.128 4.013 17.987 1.00 38.84 86 ARG A C 1
ATOM 706 O O . ARG A 1 86 ? 24.802 3.409 16.979 1.00 38.84 86 ARG A O 1
ATOM 713 N N . ASP A 1 87 ? 24.604 5.152 18.416 1.00 38.44 87 ASP A N 1
ATOM 714 C CA . ASP A 1 87 ? 23.994 6.154 17.549 1.00 38.44 87 ASP A CA 1
ATOM 715 C C . ASP A 1 87 ? 22.774 5.674 16.745 1.00 38.44 87 ASP A C 1
ATOM 717 O O . ASP A 1 87 ? 22.871 5.397 15.559 1.00 38.44 87 ASP A O 1
ATOM 721 N N . PHE A 1 88 ? 21.599 5.638 17.381 1.00 34.72 88 PHE A N 1
ATOM 722 C CA . PHE A 1 88 ? 20.336 5.722 16.644 1.00 34.72 88 PHE A CA 1
ATOM 723 C C . PHE A 1 88 ? 19.307 6.518 17.452 1.00 34.72 88 PHE A C 1
ATOM 725 O O . PHE A 1 88 ? 18.856 6.090 18.514 1.00 34.72 88 PHE A O 1
ATOM 732 N N . TYR A 1 89 ? 18.994 7.717 16.966 1.00 33.56 89 TYR A N 1
ATOM 733 C CA . TYR A 1 89 ? 17.901 8.554 17.447 1.00 33.56 89 TYR A CA 1
ATOM 734 C C . TYR A 1 89 ? 16.765 8.400 16.434 1.00 33.56 89 TYR A C 1
ATOM 736 O O . TYR A 1 89 ? 16.765 9.097 15.425 1.00 33.56 89 TYR A O 1
ATOM 744 N N . LYS A 1 90 ? 15.819 7.482 16.666 1.00 32.78 90 LYS A N 1
ATOM 745 C CA . LYS A 1 90 ? 14.495 7.611 16.037 1.00 32.78 90 LYS A CA 1
ATOM 746 C C . LYS A 1 90 ? 13.698 8.629 16.864 1.00 32.78 90 LYS A C 1
ATOM 748 O O . LYS A 1 90 ? 13.891 8.719 18.078 1.00 32.78 90 LYS A O 1
ATOM 753 N N . ASP A 1 91 ? 12.921 9.451 16.175 1.00 29.91 91 ASP A N 1
ATOM 754 C CA . ASP A 1 91 ? 12.473 10.820 16.484 1.00 29.91 91 ASP A CA 1
ATOM 755 C C . ASP A 1 91 ? 11.665 11.026 17.791 1.00 29.91 91 ASP A C 1
ATOM 757 O O . ASP A 1 91 ? 10.555 11.546 17.797 1.00 29.91 91 ASP A O 1
ATOM 761 N N . ILE A 1 92 ? 12.232 10.710 18.956 1.00 34.00 92 ILE A N 1
ATOM 762 C CA . ILE A 1 92 ? 11.677 11.156 20.238 1.00 34.00 92 ILE A CA 1
ATOM 763 C C . ILE A 1 92 ? 12.306 12.515 20.572 1.00 34.00 92 ILE A C 1
ATOM 765 O O . ILE A 1 92 ? 13.298 12.622 21.303 1.00 34.00 92 ILE A O 1
ATOM 769 N N . ARG A 1 93 ? 11.726 13.595 20.036 1.00 27.83 93 ARG A N 1
ATOM 770 C CA . ARG A 1 93 ? 12.130 14.971 20.374 1.00 27.83 93 ARG A CA 1
ATOM 771 C C . ARG A 1 93 ? 11.658 15.361 21.770 1.00 27.83 93 ARG A C 1
ATOM 773 O O . ARG A 1 93 ? 10.689 16.094 21.950 1.00 27.83 93 ARG A O 1
ATOM 780 N N . LEU A 1 94 ? 12.404 14.947 22.785 1.00 33.38 94 LEU A N 1
ATOM 781 C CA . LEU A 1 94 ? 12.214 15.458 24.139 1.00 33.38 94 LEU A CA 1
ATOM 782 C C . LEU A 1 94 ? 12.843 16.844 24.241 1.00 33.38 94 LEU A C 1
ATOM 784 O O . LEU A 1 94 ? 14.065 17.003 24.294 1.00 33.38 94 LEU A O 1
ATOM 788 N N . LYS A 1 95 ? 11.996 17.874 24.304 1.00 28.03 95 LYS A N 1
ATOM 789 C CA . LYS A 1 95 ? 12.417 19.216 24.715 1.00 28.03 95 LYS A CA 1
ATOM 790 C C . LYS A 1 95 ? 12.943 19.135 26.154 1.00 28.03 95 LYS A C 1
ATOM 792 O O . LYS A 1 95 ? 12.170 19.025 27.093 1.00 28.03 95 LYS A O 1
ATOM 797 N N . SER A 1 96 ? 14.273 19.126 26.280 1.00 32.91 96 SER A N 1
ATOM 798 C CA . SER A 1 96 ? 15.109 19.317 27.479 1.00 32.91 96 SER A CA 1
ATOM 799 C C . SER A 1 96 ? 14.385 19.364 28.833 1.00 32.91 96 SER A C 1
ATOM 801 O O . SER A 1 96 ? 13.797 20.390 29.173 1.00 32.91 96 SER A O 1
ATOM 803 N N . PHE A 1 97 ? 14.652 18.383 29.706 1.00 34.97 97 PHE A N 1
ATOM 804 C CA . PHE A 1 97 ? 14.528 18.586 31.153 1.00 34.97 97 PHE A CA 1
ATOM 805 C C . PHE A 1 97 ? 15.591 17.831 31.971 1.00 34.97 97 PHE A C 1
ATOM 807 O O . PHE A 1 97 ? 15.359 16.716 32.410 1.00 34.97 97 PHE A O 1
ATOM 814 N N . GLY A 1 98 ? 16.694 18.507 32.310 1.00 40.06 98 GLY A N 1
ATOM 815 C CA . GLY A 1 98 ? 17.487 18.250 33.526 1.00 40.06 98 GLY A CA 1
ATOM 816 C C . GLY A 1 98 ? 18.360 16.980 33.577 1.00 40.06 98 GLY A C 1
ATOM 817 O O . GLY A 1 98 ? 18.024 15.915 33.082 1.00 40.06 98 GLY A O 1
ATOM 818 N N . LYS A 1 99 ? 19.519 17.096 34.234 1.00 43.88 99 LYS A N 1
ATOM 819 C CA . LYS A 1 99 ? 20.504 16.012 34.407 1.00 43.88 99 LYS A CA 1
ATOM 820 C C . LYS A 1 99 ? 19.951 14.868 35.276 1.00 43.88 99 LYS A C 1
ATOM 822 O O . LYS A 1 99 ? 19.536 15.122 36.405 1.00 43.88 99 LYS A O 1
ATOM 827 N N . GLY A 1 100 ? 20.076 13.620 34.810 1.00 44.62 100 GLY A N 1
ATOM 828 C CA . GLY A 1 100 ? 19.792 12.408 35.593 1.00 44.62 100 GLY A CA 1
ATOM 829 C C . GLY A 1 100 ? 18.311 12.045 35.720 1.00 44.62 100 GLY A C 1
ATOM 830 O O . GLY A 1 100 ? 17.898 11.644 36.807 1.00 44.62 100 GLY A O 1
ATOM 831 N N . LYS A 1 101 ? 17.525 12.230 34.653 1.00 47.97 101 LYS A N 1
ATOM 832 C CA . LYS A 1 101 ? 16.132 11.775 34.574 1.00 47.97 101 LYS A CA 1
ATOM 833 C C . LYS A 1 101 ? 16.020 10.479 33.770 1.00 47.97 101 LYS A C 1
ATOM 835 O O . LYS A 1 101 ? 16.762 10.278 32.808 1.00 47.97 101 LYS A O 1
ATOM 840 N N . GLU A 1 102 ? 15.089 9.639 34.195 1.00 49.56 102 GLU A N 1
ATOM 841 C CA . GLU A 1 102 ? 14.553 8.514 33.436 1.00 49.56 102 GLU A CA 1
ATOM 842 C C . GLU A 1 102 ? 13.403 9.036 32.572 1.00 49.56 102 GLU A C 1
ATOM 844 O O . GLU A 1 102 ? 12.600 9.857 33.028 1.00 49.56 102 GLU A O 1
ATOM 849 N N . ILE A 1 103 ? 13.375 8.629 31.310 1.00 45.06 103 ILE A N 1
ATOM 850 C CA . ILE A 1 103 ? 12.279 8.908 30.390 1.00 45.06 103 ILE A CA 1
ATOM 851 C C . ILE A 1 103 ? 11.642 7.570 30.069 1.00 45.06 103 ILE A C 1
ATOM 853 O O . ILE A 1 103 ? 12.312 6.702 29.523 1.00 45.06 103 ILE A O 1
ATOM 857 N N . SER A 1 104 ? 10.359 7.438 30.360 1.00 45.59 104 SER A N 1
ATOM 858 C CA . SER A 1 104 ? 9.552 6.292 29.960 1.00 45.59 104 SER A CA 1
ATOM 859 C C . SER A 1 104 ? 8.588 6.747 28.877 1.00 45.59 104 SER A C 1
ATOM 861 O O . SER A 1 104 ? 7.854 7.715 29.072 1.00 45.59 104 SER A O 1
ATOM 863 N N . ILE A 1 105 ? 8.606 6.066 27.741 1.00 46.38 105 ILE A N 1
ATOM 864 C CA . ILE A 1 105 ? 7.646 6.238 26.656 1.00 46.38 105 ILE A CA 1
ATOM 865 C C . ILE A 1 105 ? 6.811 4.973 26.659 1.00 46.38 105 ILE A C 1
ATOM 867 O O . ILE A 1 105 ? 7.309 3.897 26.337 1.00 46.38 105 ILE A O 1
ATOM 871 N N . ALA A 1 106 ? 5.574 5.088 27.124 1.00 50.34 106 ALA A N 1
ATOM 872 C CA . ALA A 1 106 ? 4.598 4.025 26.972 1.00 50.34 106 ALA A CA 1
ATOM 873 C C . ALA A 1 106 ? 4.019 4.145 25.566 1.00 50.34 106 ALA A C 1
ATOM 875 O O . ALA A 1 106 ? 3.591 5.230 25.184 1.00 50.34 106 ALA A O 1
ATOM 876 N N . PHE A 1 107 ? 4.062 3.060 24.804 1.00 49.59 107 PHE A N 1
ATOM 877 C CA . PHE A 1 107 ? 3.534 3.040 23.446 1.00 49.59 107 PHE A CA 1
ATOM 878 C C . PHE A 1 107 ? 2.057 2.653 23.415 1.00 49.59 107 PHE A C 1
ATOM 880 O O . PHE A 1 107 ? 1.348 3.121 22.536 1.00 49.59 107 PHE A O 1
ATOM 887 N N . LEU A 1 108 ? 1.587 1.804 24.341 1.00 57.00 108 LEU A N 1
ATOM 888 C CA . LEU A 1 108 ? 0.221 1.281 24.266 1.00 57.00 108 LEU A CA 1
ATOM 889 C C . LEU A 1 108 ? -0.228 0.598 25.556 1.00 57.00 108 LEU A C 1
ATOM 891 O O . LEU A 1 108 ? 0.591 -0.106 26.131 1.00 57.00 108 LEU A O 1
ATOM 895 N N . ASP A 1 109 ? -1.505 0.738 25.929 1.00 60.97 109 ASP A N 1
ATOM 896 C CA . ASP A 1 109 ? -2.282 -0.277 26.659 1.00 60.97 109 ASP A CA 1
ATOM 897 C C . ASP A 1 109 ? -3.256 -0.904 25.666 1.00 60.97 109 ASP A C 1
ATOM 899 O O . ASP A 1 109 ? -4.160 -0.217 25.193 1.00 60.97 109 ASP A O 1
ATOM 903 N N . ARG A 1 110 ? -3.090 -2.182 25.330 1.00 60.78 110 ARG A N 1
ATOM 904 C CA . ARG A 1 110 ? -4.003 -2.862 24.405 1.00 60.78 110 ARG A CA 1
ATOM 905 C C . ARG A 1 110 ? -4.396 -4.218 24.932 1.00 60.78 110 ARG A C 1
ATOM 907 O O . ARG A 1 110 ? -3.561 -4.956 25.446 1.00 60.78 110 ARG A O 1
ATOM 914 N N . ARG A 1 111 ? -5.680 -4.529 24.790 1.00 73.00 111 ARG A N 1
ATOM 915 C CA . ARG A 1 111 ? -6.202 -5.871 25.004 1.00 73.00 111 ARG A CA 1
ATOM 916 C C . ARG A 1 111 ? -5.861 -6.722 23.787 1.00 73.00 111 ARG A C 1
ATOM 918 O O . ARG A 1 111 ? -6.232 -6.354 22.679 1.00 73.00 111 ARG A O 1
ATOM 925 N N . PHE A 1 112 ? -5.165 -7.822 24.024 1.00 66.62 112 PHE A N 1
ATOM 926 C CA . PHE A 1 112 ? -4.850 -8.833 23.027 1.00 66.62 112 PHE A CA 1
ATOM 927 C C . PHE A 1 112 ? -5.698 -10.076 23.274 1.00 66.62 112 PHE A C 1
ATOM 929 O O . PHE A 1 112 ? -5.992 -10.402 24.427 1.00 66.62 112 PHE A O 1
ATOM 936 N N . SER A 1 113 ? -6.072 -10.762 22.200 1.00 75.88 113 SER A N 1
ATOM 937 C CA . SER A 1 113 ? -6.585 -12.132 22.263 1.00 75.88 113 SER A CA 1
ATOM 938 C C . SER A 1 113 ? -5.424 -13.129 22.272 1.00 75.88 113 SER A C 1
ATOM 940 O O . SER A 1 113 ? -4.361 -12.868 21.709 1.00 75.88 113 SER A O 1
ATOM 942 N N . ALA A 1 114 ? -5.618 -14.304 22.859 1.00 74.06 114 ALA A N 1
ATOM 943 C CA . ALA A 1 114 ? -4.625 -15.364 22.882 1.00 74.06 114 ALA A CA 1
ATOM 944 C C . ALA A 1 114 ? -4.201 -15.740 21.451 1.00 74.06 114 ALA A C 1
ATOM 946 O O . ALA A 1 114 ? -5.017 -16.114 20.607 1.00 74.06 114 ALA A O 1
ATOM 947 N N . GLY A 1 115 ? -2.899 -15.657 21.186 1.00 68.44 115 GLY A N 1
ATOM 948 C CA . GLY A 1 115 ? -2.286 -15.909 19.886 1.00 68.44 115 GLY A CA 1
ATOM 949 C C . GLY A 1 115 ? -2.202 -14.698 18.954 1.00 68.44 115 GLY A C 1
ATOM 950 O O . GLY A 1 115 ? -1.523 -14.819 17.935 1.00 68.44 115 GLY A O 1
ATOM 951 N N . GLU A 1 116 ? -2.828 -13.566 19.293 1.00 64.25 116 GLU A N 1
ATOM 952 C CA . GLU A 1 116 ? -2.760 -12.316 18.526 1.00 64.25 116 GLU A CA 1
ATOM 953 C C . GLU A 1 116 ? -1.331 -11.757 18.510 1.00 64.25 116 GLU A C 1
ATOM 955 O O . GLU A 1 116 ? -0.628 -11.792 19.525 1.00 64.25 116 GLU A O 1
ATOM 960 N N . THR A 1 117 ? -0.903 -11.244 17.353 1.00 67.69 117 THR A N 1
ATOM 961 C CA . THR A 1 117 ? 0.446 -10.712 17.1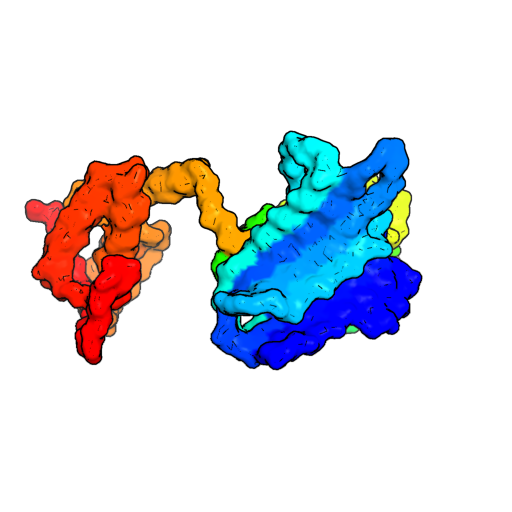25 1.00 67.69 117 THR A CA 1
ATOM 962 C C . THR A 1 117 ? 0.450 -9.198 16.926 1.00 67.69 117 THR A C 1
ATOM 964 O O . THR A 1 117 ? -0.428 -8.652 16.268 1.00 67.69 117 THR A O 1
ATOM 967 N N . PHE A 1 118 ? 1.480 -8.525 17.434 1.00 66.06 118 PHE A N 1
ATOM 968 C CA . PHE A 1 118 ? 1.746 -7.100 17.234 1.00 66.06 118 PHE A CA 1
ATOM 969 C C . PHE A 1 118 ? 3.200 -6.880 16.836 1.00 66.06 118 PHE A C 1
ATOM 971 O O . PHE A 1 118 ? 4.092 -7.415 17.492 1.00 66.06 118 PHE A O 1
ATOM 978 N N . SER A 1 119 ? 3.437 -6.041 15.825 1.00 64.00 119 SER A N 1
ATOM 979 C CA . SER A 1 119 ? 4.782 -5.736 15.328 1.00 64.00 119 SER A CA 1
ATOM 980 C C . SER A 1 119 ? 5.021 -4.235 15.244 1.00 64.00 119 SER A C 1
ATOM 982 O O . SER A 1 119 ? 4.476 -3.584 14.363 1.00 64.00 119 SER A O 1
ATOM 984 N N . LEU A 1 120 ? 5.874 -3.674 16.101 1.00 61.12 120 LEU A N 1
ATOM 985 C CA . LEU A 1 120 ? 6.271 -2.264 16.001 1.00 61.12 120 LEU A CA 1
ATOM 986 C C . LEU A 1 120 ? 7.358 -2.081 14.930 1.00 61.12 120 LEU A C 1
ATOM 988 O O . LEU A 1 120 ? 8.375 -2.779 14.969 1.00 61.12 120 LEU A O 1
ATOM 992 N N . ASP A 1 121 ? 7.161 -1.112 14.028 1.00 60.03 121 ASP A N 1
ATOM 993 C CA . ASP A 1 121 ? 8.040 -0.817 12.884 1.00 60.03 121 ASP A CA 1
ATOM 994 C C . ASP A 1 121 ? 8.366 -2.059 12.023 1.00 60.03 121 ASP A C 1
ATOM 996 O O . ASP A 1 121 ? 9.541 -2.430 11.866 1.00 60.03 121 ASP A O 1
ATOM 1000 N N . PRO A 1 122 ? 7.360 -2.740 11.452 1.00 69.38 122 PRO A N 1
ATOM 1001 C CA . PRO A 1 122 ? 7.596 -3.928 10.645 1.00 69.38 122 PRO A CA 1
ATOM 1002 C C . PRO A 1 122 ? 8.394 -3.600 9.370 1.00 69.38 122 PRO A C 1
ATOM 1004 O O . PRO A 1 122 ? 8.414 -2.470 8.868 1.00 69.38 122 PRO A O 1
ATOM 1007 N N . THR A 1 123 ? 9.133 -4.595 8.883 1.00 76.38 123 THR A N 1
ATOM 1008 C CA . THR A 1 123 ? 9.663 -4.633 7.515 1.00 76.38 123 THR A CA 1
ATOM 1009 C C . THR A 1 123 ? 8.937 -5.759 6.807 1.00 76.38 123 THR A C 1
ATOM 1011 O O . THR A 1 123 ? 8.972 -6.891 7.289 1.00 76.38 123 THR A O 1
ATOM 1014 N N . TYR A 1 124 ? 8.323 -5.450 5.675 1.00 83.31 124 TYR A N 1
ATOM 1015 C CA . TYR A 1 124 ? 7.681 -6.434 4.817 1.00 83.31 124 TYR A CA 1
ATOM 1016 C C . TYR A 1 124 ? 8.586 -6.691 3.628 1.00 83.31 124 TYR A C 1
ATOM 1018 O O . TYR A 1 124 ? 8.986 -5.744 2.960 1.00 83.31 124 TYR A O 1
ATOM 1026 N N . TYR A 1 125 ? 8.938 -7.947 3.386 1.00 89.81 125 TYR A N 1
ATOM 1027 C CA . TYR A 1 125 ? 9.671 -8.329 2.183 1.00 89.81 125 TYR A CA 1
ATOM 1028 C C . TYR A 1 125 ? 8.684 -8.673 1.085 1.00 89.81 125 TYR A C 1
ATOM 1030 O O . TYR A 1 125 ? 7.576 -9.129 1.377 1.00 89.81 125 TYR A O 1
ATOM 1038 N N . SER A 1 126 ? 9.091 -8.426 -0.154 1.00 93.94 126 SER A N 1
ATOM 1039 C CA . SER A 1 126 ? 8.252 -8.749 -1.293 1.00 93.94 126 SER A CA 1
ATOM 1040 C C . SER A 1 126 ? 8.037 -10.261 -1.396 1.00 93.94 126 SER A C 1
ATOM 1042 O O . SER A 1 126 ? 8.950 -11.055 -1.154 1.00 93.94 126 SER A O 1
ATOM 1044 N N . GLU A 1 127 ? 6.806 -10.664 -1.687 1.00 93.00 127 GLU A N 1
ATOM 1045 C CA . GLU A 1 127 ? 6.426 -12.051 -1.915 1.00 93.00 127 GLU A CA 1
ATOM 1046 C C . GLU A 1 127 ? 6.943 -12.485 -3.286 1.00 93.00 127 GLU A C 1
ATOM 1048 O O . GLU A 1 127 ? 6.392 -12.073 -4.303 1.00 93.00 127 GLU A O 1
ATOM 1053 N N . SER A 1 128 ? 7.962 -13.347 -3.319 1.00 89.56 128 SER A N 1
ATOM 1054 C CA . SER A 1 128 ? 8.657 -13.680 -4.570 1.00 89.56 128 SER A CA 1
ATOM 1055 C C . SER A 1 128 ? 7.765 -14.330 -5.633 1.00 89.56 128 SER A C 1
ATOM 1057 O O . SER A 1 128 ? 7.951 -14.132 -6.821 1.00 89.56 128 SER A O 1
ATOM 1059 N N . THR A 1 129 ? 6.699 -15.025 -5.228 1.00 90.31 129 THR A N 1
ATOM 1060 C CA . THR A 1 129 ? 5.720 -15.593 -6.170 1.00 90.31 129 THR A CA 1
ATOM 1061 C C . THR A 1 129 ? 4.766 -14.559 -6.780 1.00 90.31 129 THR A C 1
ATOM 1063 O O . THR A 1 129 ? 3.936 -14.922 -7.611 1.00 90.31 129 THR A O 1
ATOM 1066 N N . LEU A 1 130 ? 4.802 -13.311 -6.306 1.00 94.25 130 LEU A N 1
ATOM 1067 C CA . LEU A 1 130 ? 3.906 -12.211 -6.680 1.00 94.25 130 LEU A CA 1
ATOM 1068 C C . LEU A 1 130 ? 4.667 -10.940 -7.066 1.00 94.25 130 LEU A C 1
ATOM 1070 O O . LEU A 1 130 ? 4.046 -9.887 -7.219 1.00 94.25 130 LEU A O 1
ATOM 1074 N N . ASP A 1 131 ? 5.985 -11.020 -7.205 1.00 96.31 131 ASP A N 1
ATOM 1075 C CA . ASP A 1 131 ? 6.809 -9.958 -7.756 1.00 96.31 131 ASP A CA 1
ATOM 1076 C C . ASP A 1 131 ? 7.488 -10.407 -9.045 1.00 96.31 131 ASP A C 1
ATOM 1078 O O . ASP A 1 131 ? 7.334 -11.546 -9.482 1.00 96.31 131 ASP A O 1
ATOM 1082 N N . GLY A 1 132 ? 8.145 -9.466 -9.714 1.00 97.56 132 GLY A N 1
ATOM 1083 C CA . GLY A 1 132 ? 8.818 -9.716 -10.978 1.00 97.56 132 GLY A CA 1
ATOM 1084 C C . GLY A 1 132 ? 8.440 -8.683 -12.023 1.00 97.56 132 GLY A C 1
ATOM 1085 O O . GLY A 1 132 ? 8.351 -7.494 -11.715 1.00 97.56 132 GLY A O 1
ATOM 1086 N N . GLN A 1 133 ? 8.256 -9.108 -13.271 1.00 98.00 133 GLN A N 1
ATOM 1087 C CA . GLN A 1 133 ? 8.061 -8.186 -14.389 1.00 98.00 133 GLN A CA 1
ATOM 1088 C C . GLN A 1 133 ? 7.033 -8.657 -15.413 1.00 98.00 133 GLN A C 1
ATOM 1090 O O . GLN A 1 133 ? 6.842 -9.850 -15.652 1.00 98.00 133 GLN A O 1
ATOM 1095 N N . ILE A 1 134 ? 6.450 -7.686 -16.111 1.00 98.62 134 ILE A N 1
ATOM 1096 C CA . ILE A 1 134 ? 5.730 -7.907 -17.363 1.00 98.62 134 ILE A CA 1
ATOM 1097 C C . ILE A 1 134 ? 6.506 -7.203 -18.473 1.00 98.62 134 ILE A C 1
ATOM 1099 O O . ILE A 1 134 ? 6.925 -6.053 -18.330 1.00 98.62 134 ILE A O 1
ATOM 1103 N N . THR A 1 135 ? 6.676 -7.892 -19.600 1.00 98.38 135 THR A N 1
ATOM 1104 C CA . THR A 1 135 ? 7.392 -7.377 -20.770 1.00 98.38 135 THR A CA 1
ATOM 1105 C C . THR A 1 135 ? 6.455 -7.264 -21.965 1.00 98.38 135 THR A C 1
ATOM 1107 O O . THR A 1 135 ? 5.747 -8.220 -22.301 1.00 98.38 135 THR A O 1
ATOM 1110 N N . LYS A 1 136 ? 6.487 -6.118 -22.653 1.00 98.38 136 LYS A N 1
ATOM 1111 C CA . LYS A 1 136 ? 5.887 -5.950 -23.984 1.00 98.38 136 LYS A CA 1
ATOM 1112 C C . LYS A 1 136 ? 6.955 -5.755 -25.043 1.00 98.38 136 LYS A C 1
ATOM 1114 O O . LYS A 1 136 ? 7.857 -4.953 -24.837 1.00 98.38 136 LYS A O 1
ATOM 1119 N N . CYS A 1 137 ? 6.828 -6.442 -26.176 1.00 97.06 137 CYS A N 1
ATOM 1120 C CA . CYS A 1 137 ? 7.816 -6.418 -27.255 1.00 97.06 137 CYS A CA 1
ATOM 1121 C C . CYS A 1 137 ? 7.146 -6.519 -28.636 1.00 97.06 137 CYS A C 1
ATOM 1123 O O . CYS A 1 137 ? 6.338 -7.419 -28.851 1.00 97.06 137 CYS A O 1
ATOM 1125 N N . ASP A 1 138 ? 7.488 -5.623 -29.569 1.00 96.88 138 ASP A N 1
ATOM 1126 C CA . ASP A 1 138 ? 7.010 -5.611 -30.966 1.00 96.88 138 ASP A CA 1
ATOM 1127 C C . ASP A 1 138 ? 8.073 -5.006 -31.909 1.00 96.88 138 ASP A C 1
ATOM 1129 O O . ASP A 1 138 ? 9.076 -4.452 -31.463 1.00 96.88 138 ASP A O 1
ATOM 1133 N N . ASP A 1 139 ? 7.858 -5.072 -33.229 1.00 95.31 139 ASP A N 1
ATOM 1134 C CA . ASP A 1 139 ? 8.695 -4.417 -34.255 1.00 95.31 139 ASP A CA 1
ATOM 1135 C C . ASP A 1 139 ? 8.311 -2.942 -34.527 1.00 95.31 139 ASP A C 1
ATOM 1137 O O . ASP A 1 139 ? 8.852 -2.290 -35.427 1.00 95.31 139 ASP A O 1
ATOM 1141 N N . TYR A 1 140 ? 7.399 -2.390 -33.722 1.00 94.62 140 TYR A N 1
ATOM 1142 C CA . TYR A 1 140 ? 6.990 -0.986 -33.719 1.00 94.62 140 TYR A CA 1
ATOM 1143 C C . TYR A 1 140 ? 6.892 -0.432 -32.295 1.00 94.62 140 TYR A C 1
ATOM 1145 O O . TYR A 1 140 ? 6.778 -1.173 -31.321 1.00 94.62 140 TYR A O 1
ATOM 1153 N N . TYR A 1 141 ? 6.914 0.897 -32.182 1.00 94.94 141 TYR A N 1
ATOM 1154 C CA . TYR A 1 141 ? 6.794 1.598 -30.909 1.00 94.94 141 TYR A CA 1
ATOM 1155 C C . TYR A 1 141 ? 5.483 2.405 -30.827 1.00 94.94 141 TYR A C 1
ATOM 1157 O O . TYR A 1 141 ? 5.143 3.086 -31.801 1.00 94.94 141 TYR A O 1
ATOM 1165 N N . PRO A 1 142 ? 4.777 2.411 -29.679 1.00 95.56 142 PRO A N 1
ATOM 1166 C CA . PRO A 1 142 ? 5.030 1.582 -28.497 1.00 95.56 142 PRO A CA 1
ATOM 1167 C C . PRO A 1 142 ? 4.612 0.118 -28.732 1.00 95.56 142 PRO A C 1
ATOM 1169 O O . PRO A 1 142 ? 3.635 -0.115 -29.452 1.00 95.56 142 PRO A O 1
ATOM 1172 N N . PRO A 1 143 ? 5.301 -0.861 -28.117 1.00 96.81 143 PRO A N 1
ATOM 1173 C CA . PRO A 1 143 ? 4.879 -2.250 -28.175 1.00 96.81 143 PRO A CA 1
ATOM 1174 C C . PRO A 1 143 ? 3.557 -2.459 -27.429 1.00 96.81 143 PRO A C 1
ATOM 1176 O O . PRO A 1 143 ? 3.267 -1.852 -26.397 1.00 96.81 143 PRO A O 1
ATOM 1179 N N . THR A 1 144 ? 2.741 -3.348 -27.971 1.00 95.69 144 THR A N 1
ATOM 1180 C CA . THR A 1 144 ? 1.405 -3.708 -27.490 1.00 95.69 144 THR A CA 1
ATOM 1181 C C . THR A 1 144 ? 1.298 -5.177 -27.097 1.00 95.69 144 THR A C 1
ATOM 1183 O O . THR A 1 144 ? 0.474 -5.508 -26.243 1.00 95.69 144 THR A O 1
ATOM 1186 N N . THR A 1 145 ? 2.131 -6.040 -27.680 1.00 97.12 145 THR A N 1
ATOM 1187 C CA . THR A 1 145 ? 2.129 -7.483 -27.446 1.00 97.12 145 THR A CA 1
ATOM 1188 C C . THR A 1 145 ? 2.877 -7.822 -26.162 1.00 97.12 145 THR A C 1
ATOM 1190 O O . THR A 1 145 ? 4.069 -7.543 -26.049 1.00 97.12 145 THR A O 1
ATOM 1193 N N . THR A 1 146 ? 2.202 -8.459 -25.202 1.00 97.50 146 THR A N 1
ATOM 1194 C CA . THR A 1 146 ? 2.853 -9.039 -24.015 1.00 97.50 146 THR A CA 1
ATOM 1195 C C . THR A 1 146 ? 3.694 -10.241 -24.437 1.00 97.50 146 THR A C 1
ATOM 1197 O O . THR A 1 146 ? 3.161 -11.223 -24.953 1.00 97.50 146 THR A O 1
ATOM 1200 N N . SER A 1 147 ? 5.007 -10.153 -24.237 1.00 95.00 147 SER A N 1
ATOM 1201 C CA . SER A 1 147 ? 5.975 -11.186 -24.612 1.00 95.00 147 SER A CA 1
ATOM 1202 C C . SER A 1 147 ? 6.397 -12.072 -23.441 1.00 95.00 147 SER A C 1
ATOM 1204 O O . SER A 1 147 ? 6.891 -13.172 -23.678 1.00 95.00 147 SER A O 1
ATOM 1206 N N . GLY A 1 148 ? 6.197 -11.619 -22.200 1.00 96.19 148 GLY A N 1
ATOM 1207 C CA . GLY A 1 148 ? 6.545 -12.377 -21.000 1.00 96.19 148 GLY A CA 1
ATOM 1208 C C . GLY A 1 148 ? 5.906 -11.817 -19.734 1.00 96.19 148 GLY A C 1
ATOM 1209 O O . GLY A 1 148 ? 5.631 -10.618 -19.647 1.00 96.19 148 GLY A O 1
ATOM 1210 N N . VAL A 1 149 ? 5.671 -12.718 -18.783 1.00 97.69 149 VAL A N 1
ATOM 1211 C CA . VAL A 1 149 ? 5.360 -12.437 -17.380 1.00 97.69 149 VAL A CA 1
ATOM 1212 C C . VAL A 1 149 ? 6.289 -13.341 -16.583 1.00 97.69 149 VAL A C 1
ATOM 1214 O O . VAL A 1 149 ? 6.193 -14.563 -16.712 1.00 97.69 149 VAL A O 1
ATOM 1217 N N . ASP A 1 150 ? 7.201 -12.746 -15.827 1.00 96.56 150 ASP A N 1
ATOM 1218 C CA . ASP A 1 150 ? 8.244 -13.459 -15.095 1.00 96.56 150 ASP A CA 1
ATOM 1219 C C . ASP A 1 150 ? 8.053 -13.209 -13.596 1.00 96.56 150 ASP A C 1
ATOM 1221 O O . ASP A 1 150 ? 8.021 -12.053 -13.178 1.00 96.56 150 ASP A O 1
ATOM 1225 N N . THR A 1 151 ? 7.915 -14.285 -12.814 1.00 95.31 151 THR A N 1
ATOM 1226 C CA . THR A 1 151 ? 7.671 -14.266 -11.352 1.00 95.31 151 THR A CA 1
ATOM 1227 C C . THR A 1 151 ? 8.567 -15.250 -10.585 1.00 95.31 151 THR A C 1
ATOM 1229 O O . THR A 1 151 ? 8.208 -15.712 -9.508 1.00 95.31 151 THR A O 1
ATOM 1232 N N . ASP A 1 152 ? 9.630 -15.736 -11.225 1.00 92.06 152 ASP A N 1
ATOM 1233 C CA . ASP A 1 152 ? 10.555 -16.746 -10.676 1.00 92.06 152 ASP A CA 1
ATOM 1234 C C . ASP A 1 152 ? 11.957 -16.469 -11.240 1.00 92.06 152 ASP A C 1
ATOM 1236 O O . ASP A 1 152 ? 12.601 -17.296 -11.897 1.00 92.06 152 ASP A O 1
ATOM 1240 N N . THR A 1 153 ? 12.374 -15.208 -11.124 1.00 93.12 153 THR A N 1
ATOM 1241 C CA . THR A 1 153 ? 13.649 -14.695 -11.631 1.00 93.12 153 THR A CA 1
ATOM 1242 C C . THR A 1 153 ? 14.264 -13.810 -10.574 1.00 93.12 153 THR A C 1
ATOM 1244 O O . THR A 1 153 ? 13.555 -13.049 -9.943 1.00 93.12 153 THR A O 1
ATOM 1247 N N . ASN A 1 154 ? 15.588 -13.833 -10.414 1.00 93.88 154 ASN A N 1
ATOM 1248 C CA . ASN A 1 154 ? 16.269 -12.987 -9.420 1.00 93.88 154 ASN A CA 1
ATOM 1249 C C . ASN A 1 154 ? 16.175 -11.483 -9.722 1.00 93.88 154 ASN A C 1
ATOM 1251 O O . ASN A 1 154 ? 16.377 -10.661 -8.829 1.00 93.88 154 ASN A O 1
ATOM 1255 N N . PHE A 1 155 ? 15.944 -11.126 -10.985 1.00 96.19 155 PHE A N 1
ATOM 1256 C CA . PHE A 1 155 ? 16.006 -9.752 -11.468 1.00 96.19 155 PHE A CA 1
ATOM 1257 C C . PHE A 1 155 ? 14.757 -9.407 -12.273 1.00 96.19 155 PHE A C 1
ATOM 1259 O O . PHE A 1 155 ? 14.175 -10.269 -12.939 1.00 96.19 155 PHE A O 1
ATOM 1266 N N . MET A 1 156 ? 14.371 -8.139 -12.199 1.00 97.62 156 MET A N 1
ATOM 1267 C CA . MET A 1 156 ? 13.259 -7.522 -12.910 1.00 97.62 156 MET A CA 1
ATOM 1268 C C . MET A 1 156 ? 13.716 -6.188 -13.500 1.00 97.62 156 MET A C 1
ATOM 1270 O O . MET A 1 156 ? 14.549 -5.501 -12.912 1.00 97.62 156 MET A O 1
ATOM 1274 N N . HIS A 1 157 ? 13.169 -5.806 -14.647 1.00 97.88 157 HIS A N 1
ATOM 1275 C CA . HIS A 1 157 ? 13.625 -4.634 -15.388 1.00 97.88 157 HIS A CA 1
ATOM 1276 C C . HIS A 1 157 ? 12.585 -3.517 -15.359 1.00 97.88 157 HIS A C 1
ATOM 1278 O O . HIS A 1 157 ? 11.385 -3.753 -15.505 1.00 97.88 157 HIS A O 1
ATOM 1284 N N . VAL A 1 158 ? 13.063 -2.277 -15.267 1.00 98.12 158 VAL A N 1
ATOM 1285 C CA . VAL A 1 158 ? 12.232 -1.081 -15.435 1.00 98.12 158 VAL A CA 1
ATOM 1286 C C . VAL A 1 158 ? 12.821 -0.234 -16.542 1.00 98.12 158 VAL A C 1
ATOM 1288 O O . VAL A 1 158 ? 13.975 0.177 -16.454 1.00 98.12 158 VAL A O 1
ATOM 1291 N N . GLY A 1 159 ? 12.024 0.067 -17.565 1.00 97.88 159 GLY A N 1
ATOM 1292 C CA . GLY A 1 159 ? 12.472 0.906 -18.670 1.00 97.88 159 GLY A CA 1
ATOM 1293 C C . GLY A 1 159 ? 12.052 0.385 -20.0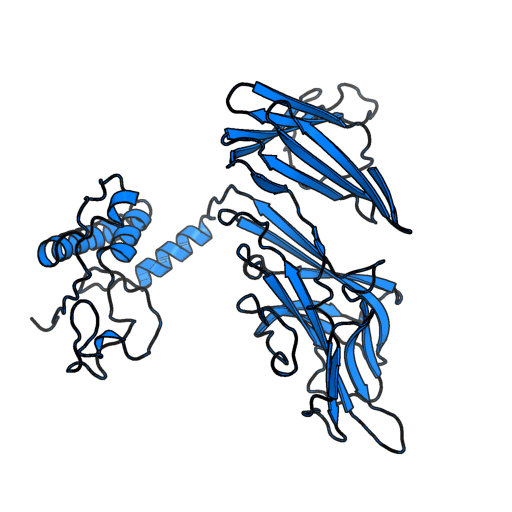25 1.00 97.88 159 GLY A C 1
ATOM 1294 O O . GLY A 1 159 ? 11.010 -0.250 -20.186 1.00 97.88 159 GLY A O 1
ATOM 1295 N N . GLN A 1 160 ? 12.864 0.696 -21.021 1.00 97.88 160 GLN A N 1
ATOM 1296 C CA . GLN A 1 160 ? 12.613 0.331 -22.401 1.00 97.88 160 GLN A CA 1
ATOM 1297 C C . GLN A 1 160 ? 13.925 0.124 -23.154 1.00 97.88 160 GLN A C 1
ATOM 1299 O O . GLN A 1 160 ? 14.963 0.653 -22.776 1.00 97.88 160 GLN A O 1
ATOM 1304 N N . SER A 1 161 ? 13.886 -0.646 -24.232 1.00 96.00 161 SER A N 1
ATOM 1305 C CA . SER A 1 161 ? 15.062 -0.911 -25.061 1.00 96.00 161 SER A CA 1
ATOM 1306 C C . SER A 1 161 ? 14.707 -0.969 -26.538 1.00 96.00 161 SER A C 1
ATOM 1308 O O . SER A 1 161 ? 13.542 -1.138 -26.928 1.00 96.00 161 SER A O 1
ATOM 1310 N N . LYS A 1 162 ? 15.733 -0.825 -27.375 1.00 95.31 162 LYS A N 1
ATOM 1311 C CA . LYS A 1 162 ? 15.655 -1.032 -28.818 1.00 95.31 162 LYS A CA 1
ATOM 1312 C C . LYS A 1 162 ? 16.766 -1.978 -29.259 1.00 95.31 162 LYS A C 1
ATOM 1314 O O . LYS A 1 162 ? 17.937 -1.628 -29.172 1.00 95.31 162 LYS A O 1
ATOM 1319 N N . SER A 1 163 ? 16.400 -3.126 -29.827 1.00 91.25 163 SER A N 1
ATOM 1320 C CA . SER A 1 163 ? 17.385 -4.089 -30.329 1.00 91.25 163 SER A CA 1
ATOM 1321 C C . SER A 1 163 ? 18.123 -3.596 -31.579 1.00 91.25 163 SER A C 1
ATOM 1323 O O . SER A 1 163 ? 17.593 -2.832 -32.393 1.00 91.25 163 SER A O 1
ATOM 1325 N N . ASP A 1 164 ? 19.338 -4.105 -31.766 1.00 85.62 164 ASP A N 1
ATOM 1326 C CA . ASP A 1 164 ? 20.203 -3.788 -32.901 1.00 85.62 164 ASP A CA 1
ATOM 1327 C C . ASP A 1 164 ? 19.819 -4.507 -34.218 1.00 85.62 164 ASP A C 1
ATOM 1329 O O . ASP A 1 164 ? 19.121 -5.525 -34.211 1.00 85.62 164 ASP A O 1
ATOM 1333 N N . PRO A 1 165 ? 20.295 -4.019 -35.385 1.00 80.62 165 PRO A N 1
ATOM 1334 C CA . PRO A 1 165 ? 20.053 -4.640 -36.693 1.00 80.62 165 PRO A CA 1
ATOM 1335 C C . PRO A 1 165 ? 20.461 -6.129 -36.754 1.00 80.62 165 PRO A C 1
ATOM 1337 O O . PRO A 1 165 ? 21.447 -6.520 -36.131 1.00 80.62 165 PRO A O 1
ATOM 1340 N N . PRO A 1 166 ? 19.813 -6.965 -37.597 1.00 79.50 166 PRO A N 1
ATOM 1341 C CA . PRO A 1 166 ? 18.947 -6.588 -38.720 1.00 79.50 166 PRO A CA 1
ATOM 1342 C C . PRO A 1 166 ? 17.447 -6.489 -38.397 1.00 79.50 166 PRO A C 1
ATOM 1344 O O . PRO A 1 166 ? 16.685 -6.121 -39.290 1.00 79.50 166 PRO A O 1
ATOM 1347 N N . TYR A 1 167 ? 17.024 -6.794 -37.168 1.00 79.69 167 TYR A N 1
ATOM 1348 C CA . TYR A 1 167 ? 15.626 -6.697 -36.741 1.00 79.69 167 TYR A CA 1
ATOM 1349 C C . TYR A 1 167 ? 15.527 -5.735 -35.559 1.00 79.69 167 TYR A C 1
ATOM 1351 O O . TYR A 1 167 ? 16.169 -5.951 -34.537 1.00 79.69 167 TYR A O 1
ATOM 1359 N N . TYR A 1 168 ? 14.741 -4.672 -35.717 1.00 85.31 168 TYR A N 1
ATOM 1360 C CA . TYR A 1 168 ? 14.491 -3.706 -34.653 1.00 85.31 168 TYR A CA 1
ATOM 1361 C C . TYR A 1 168 ? 13.242 -4.129 -33.888 1.00 85.31 168 TYR A C 1
ATOM 1363 O O . TYR A 1 168 ? 12.144 -4.063 -34.436 1.00 85.31 168 TYR A O 1
ATOM 1371 N N . TYR A 1 169 ? 13.424 -4.544 -32.643 1.00 94.38 169 TYR A N 1
ATOM 1372 C CA . TYR A 1 169 ? 12.360 -4.765 -31.681 1.00 94.38 169 TYR A CA 1
ATOM 1373 C C . TYR A 1 169 ? 12.427 -3.681 -30.616 1.00 94.38 169 TYR A C 1
ATOM 1375 O O . TYR A 1 169 ? 13.512 -3.268 -30.202 1.00 94.38 169 TYR A O 1
ATOM 1383 N N . PHE A 1 170 ? 11.261 -3.219 -30.195 1.00 97.06 170 PHE A N 1
ATOM 1384 C CA . PHE A 1 170 ? 11.099 -2.290 -29.095 1.00 97.06 170 PHE A CA 1
ATOM 1385 C C . PHE A 1 170 ? 10.511 -3.039 -27.918 1.00 97.06 170 PHE A C 1
ATOM 1387 O O . PHE A 1 170 ? 9.466 -3.673 -28.066 1.00 97.06 170 PHE A O 1
ATOM 1394 N N . THR A 1 171 ? 11.158 -2.928 -26.765 1.00 97.31 171 THR A N 1
ATOM 1395 C CA . THR A 1 171 ? 10.721 -3.597 -25.542 1.00 97.31 171 THR A CA 1
ATOM 1396 C C . THR A 1 171 ? 10.400 -2.563 -24.473 1.00 97.31 171 THR A C 1
ATOM 1398 O O . THR A 1 171 ? 11.119 -1.575 -24.351 1.00 97.31 171 THR A O 1
ATOM 1401 N N . ILE A 1 172 ? 9.322 -2.772 -23.718 1.00 98.50 172 ILE A N 1
ATOM 1402 C CA . ILE A 1 172 ? 9.017 -2.038 -22.485 1.00 98.50 172 ILE A CA 1
ATOM 1403 C C . ILE A 1 172 ? 8.924 -3.056 -21.351 1.00 98.50 172 ILE A C 1
ATOM 1405 O O . ILE A 1 172 ? 8.215 -4.060 -21.477 1.00 98.50 172 ILE A O 1
ATOM 1409 N N . TYR A 1 173 ? 9.615 -2.756 -20.257 1.00 98.12 173 TYR A N 1
ATOM 1410 C CA . TYR A 1 173 ? 9.648 -3.546 -19.036 1.00 98.12 173 TYR A CA 1
ATOM 1411 C C . TYR A 1 173 ? 8.996 -2.766 -17.900 1.00 98.12 173 TYR A C 1
ATOM 1413 O O . TYR A 1 173 ? 9.328 -1.598 -17.662 1.00 98.12 173 TYR A O 1
ATOM 1421 N N . ARG A 1 174 ? 8.081 -3.427 -17.195 1.00 98.50 174 ARG A N 1
ATOM 1422 C CA . ARG A 1 174 ? 7.512 -2.932 -15.944 1.00 98.50 174 ARG A CA 1
ATOM 1423 C C . ARG A 1 174 ? 7.708 -3.969 -14.861 1.00 98.50 174 ARG A C 1
ATOM 1425 O O . ARG A 1 174 ? 7.471 -5.152 -15.106 1.00 98.50 174 ARG A O 1
ATOM 1432 N N . SER A 1 175 ? 8.077 -3.502 -13.679 1.00 98.56 175 SER A N 1
ATOM 1433 C CA . SER A 1 175 ? 8.279 -4.342 -12.505 1.00 98.56 175 SER A CA 1
ATOM 1434 C C . SER A 1 175 ? 7.101 -4.241 -11.545 1.00 98.56 175 SER A C 1
ATOM 1436 O O . SER A 1 175 ? 6.415 -3.222 -11.498 1.00 98.56 175 SER A O 1
ATOM 1438 N N . TYR A 1 176 ? 6.887 -5.284 -10.753 1.00 98.75 176 TYR A N 1
ATOM 1439 C CA . TYR A 1 176 ? 5.786 -5.397 -9.802 1.00 98.75 176 TYR A CA 1
ATOM 1440 C C . TYR A 1 176 ? 6.311 -5.975 -8.492 1.00 98.75 176 TYR A C 1
ATOM 1442 O O . TYR A 1 176 ? 7.173 -6.849 -8.517 1.00 98.75 176 TYR A O 1
ATOM 1450 N N . VAL A 1 177 ? 5.816 -5.476 -7.359 1.00 98.62 177 VAL A N 1
ATOM 1451 C CA . VAL A 1 177 ? 6.197 -5.937 -6.010 1.00 98.62 177 VAL A CA 1
ATOM 1452 C C . VAL A 1 177 ? 4.967 -6.052 -5.110 1.00 98.62 177 VAL A C 1
ATOM 1454 O O . VAL A 1 177 ? 4.071 -5.203 -5.180 1.00 98.62 177 VAL A O 1
ATOM 1457 N N . SER A 1 178 ? 4.941 -7.071 -4.242 1.00 98.25 178 SER A N 1
ATOM 1458 C CA . SER A 1 178 ? 3.805 -7.390 -3.360 1.00 98.25 178 SER A CA 1
ATOM 1459 C C . SER A 1 178 ? 4.255 -7.603 -1.927 1.00 98.25 178 SER A C 1
ATOM 1461 O O . SER A 1 178 ? 5.116 -8.433 -1.675 1.00 98.25 178 SER A O 1
ATOM 1463 N N . PHE A 1 179 ? 3.630 -6.921 -0.973 1.00 96.69 179 PHE A N 1
ATOM 1464 C CA . PHE A 1 179 ? 3.945 -7.026 0.449 1.00 96.69 179 PHE A CA 1
ATOM 1465 C C . PHE A 1 179 ? 2.714 -7.472 1.239 1.00 96.69 179 PHE A C 1
ATOM 1467 O O . PHE A 1 179 ? 1.683 -6.799 1.190 1.00 96.69 179 PHE A O 1
ATOM 1474 N N . ASP A 1 180 ? 2.828 -8.549 2.020 1.00 92.00 180 ASP A N 1
ATOM 1475 C CA . ASP A 1 180 ? 1.783 -8.951 2.968 1.00 92.00 180 ASP A CA 1
ATOM 1476 C C . ASP A 1 180 ? 1.762 -8.012 4.183 1.00 92.00 180 ASP A C 1
ATOM 1478 O O . ASP A 1 180 ? 2.479 -8.206 5.165 1.00 92.00 180 ASP A O 1
ATOM 1482 N N . THR A 1 181 ? 0.935 -6.972 4.105 1.00 90.94 181 THR A N 1
ATOM 1483 C CA . THR A 1 181 ? 0.760 -5.961 5.153 1.00 90.94 181 THR A CA 1
ATOM 1484 C C . THR A 1 181 ? -0.406 -6.264 6.097 1.00 90.94 181 THR A C 1
ATOM 1486 O O . THR A 1 181 ? -0.702 -5.439 6.959 1.00 90.94 181 THR A O 1
ATOM 1489 N N . SER A 1 182 ? -1.012 -7.457 6.019 1.00 82.69 182 SER A N 1
ATOM 1490 C CA . SER A 1 182 ? -2.152 -7.867 6.863 1.00 82.69 182 SER A CA 1
ATOM 1491 C C . SER A 1 182 ? -1.823 -7.972 8.358 1.00 82.69 182 SER A C 1
ATOM 1493 O O . SER A 1 182 ? -2.711 -8.045 9.202 1.00 82.69 182 SER A O 1
ATOM 1495 N N . GLY A 1 183 ? -0.533 -7.973 8.709 1.00 73.88 183 GLY A N 1
ATOM 1496 C CA . GLY A 1 183 ? -0.072 -7.935 10.097 1.00 73.88 183 GLY A CA 1
ATOM 1497 C C . GLY A 1 183 ? -0.148 -6.552 10.759 1.00 73.88 183 GLY A C 1
ATOM 1498 O O . GLY A 1 183 ? 0.203 -6.435 11.935 1.00 73.88 183 GLY A O 1
ATOM 1499 N N . ILE A 1 184 ? -0.532 -5.499 10.027 1.00 77.12 184 ILE A N 1
ATOM 1500 C CA . ILE A 1 184 ? -0.783 -4.172 10.604 1.00 77.12 184 ILE A CA 1
ATOM 1501 C C . ILE A 1 184 ? -2.176 -4.189 11.255 1.00 77.12 184 ILE A C 1
ATOM 1503 O O . ILE A 1 184 ? -3.121 -4.616 10.605 1.00 77.12 184 ILE A O 1
ATOM 1507 N N . PRO A 1 185 ? -2.346 -3.727 12.509 1.00 74.56 185 PRO A N 1
ATOM 1508 C CA . PRO A 1 185 ? -3.674 -3.674 13.116 1.00 74.56 1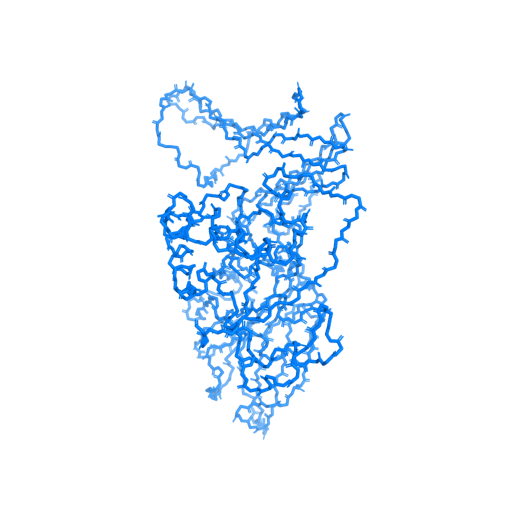85 PRO A CA 1
ATOM 1509 C C . PRO A 1 185 ? -4.616 -2.718 12.367 1.00 74.56 185 PRO A C 1
ATOM 1511 O O . PRO A 1 185 ? -4.188 -1.660 11.913 1.00 74.56 185 PRO A O 1
ATOM 1514 N N . ASP A 1 186 ? -5.903 -3.057 12.294 1.00 69.88 186 ASP A N 1
ATOM 1515 C CA . ASP A 1 186 ? -6.907 -2.282 11.544 1.00 69.88 186 ASP A CA 1
ATOM 1516 C C . ASP A 1 186 ? -7.167 -0.872 12.110 1.00 69.88 186 ASP A C 1
ATOM 1518 O O . ASP A 1 186 ? -7.671 0.003 11.408 1.00 69.88 186 ASP A O 1
ATOM 1522 N N . ASP A 1 187 ? -6.845 -0.639 13.384 1.00 69.00 187 ASP A N 1
ATOM 1523 C CA . ASP A 1 187 ? -7.167 0.572 14.145 1.00 69.00 187 ASP A CA 1
ATOM 1524 C C . ASP A 1 187 ? -5.990 1.557 14.272 1.00 69.00 187 ASP A C 1
ATOM 1526 O O . ASP A 1 187 ? -5.929 2.357 15.210 1.00 69.00 187 ASP A O 1
ATOM 1530 N N . VAL A 1 188 ? -5.046 1.519 13.326 1.00 68.00 188 VAL A N 1
ATOM 1531 C CA . VAL A 1 188 ? -3.847 2.369 13.344 1.00 68.00 188 VAL A CA 1
ATOM 1532 C C . VAL A 1 188 ? -3.850 3.436 12.260 1.00 68.00 188 VAL A C 1
ATOM 1534 O O . VAL A 1 188 ? -4.452 3.320 11.196 1.00 68.00 188 VAL A O 1
ATOM 1537 N N . VAL A 1 189 ? -3.081 4.484 12.520 1.00 73.56 189 VAL A N 1
ATOM 1538 C CA . VAL A 1 189 ? -2.747 5.536 11.570 1.00 73.56 189 VAL A CA 1
ATOM 1539 C C . VAL A 1 189 ? -1.407 5.211 10.960 1.00 73.56 189 VAL A C 1
ATOM 1541 O O . VAL A 1 189 ? -0.402 5.163 11.668 1.00 73.56 189 VAL A O 1
ATOM 1544 N N . ILE A 1 190 ? -1.362 5.062 9.644 1.00 83.88 190 ILE A N 1
ATOM 1545 C CA . ILE A 1 190 ? -0.092 5.004 8.931 1.00 83.88 190 ILE A CA 1
ATOM 1546 C C . ILE A 1 190 ? 0.507 6.415 8.905 1.00 83.88 190 ILE A C 1
ATOM 1548 O O . ILE A 1 190 ? -0.096 7.356 8.396 1.00 83.88 190 ILE A O 1
ATOM 1552 N N . GLU A 1 191 ? 1.695 6.583 9.476 1.00 82.06 191 GLU A N 1
ATOM 1553 C CA . GLU A 1 191 ? 2.398 7.871 9.512 1.00 82.06 191 GLU A CA 1
ATOM 1554 C C . GLU A 1 191 ? 3.251 8.074 8.264 1.00 82.06 191 GLU A C 1
ATOM 1556 O O . GLU A 1 191 ? 3.348 9.175 7.722 1.00 82.06 191 GLU A O 1
ATOM 1561 N N . SER A 1 192 ? 3.923 7.007 7.835 1.00 81.00 192 SER A N 1
ATOM 1562 C CA . SER A 1 192 ? 4.813 7.015 6.681 1.00 81.00 192 SER A CA 1
ATOM 1563 C C . SER A 1 192 ? 5.052 5.599 6.184 1.00 81.00 192 SER A C 1
ATOM 1565 O O . SER A 1 192 ? 5.014 4.641 6.961 1.00 81.00 192 SER A O 1
ATOM 1567 N N . ALA A 1 193 ? 5.337 5.485 4.893 1.00 90.44 193 ALA A N 1
ATOM 1568 C CA . ALA A 1 193 ? 5.835 4.264 4.302 1.00 90.44 193 ALA A CA 1
ATOM 1569 C C . ALA A 1 193 ? 6.945 4.575 3.298 1.00 90.44 193 ALA A C 1
ATOM 1571 O O . ALA A 1 193 ? 6.897 5.593 2.604 1.00 90.44 193 ALA A O 1
ATOM 1572 N N . THR A 1 194 ? 7.931 3.687 3.217 1.00 93.75 194 THR A N 1
ATOM 1573 C CA . THR A 1 194 ? 9.035 3.792 2.260 1.00 93.75 194 THR A CA 1
ATOM 1574 C C . THR A 1 194 ? 9.248 2.442 1.599 1.00 93.75 194 THR A C 1
ATOM 1576 O O . THR A 1 194 ? 9.479 1.445 2.289 1.00 93.75 194 THR A O 1
ATOM 1579 N N . LEU A 1 195 ? 9.160 2.418 0.271 1.00 98.06 195 LEU A N 1
ATOM 1580 C CA . LEU A 1 195 ? 9.526 1.270 -0.551 1.00 98.06 195 LEU A CA 1
ATOM 1581 C C . LEU A 1 195 ? 11.025 1.335 -0.848 1.00 98.06 195 LEU A C 1
ATOM 1583 O O . LEU A 1 195 ? 11.530 2.383 -1.250 1.00 98.06 195 LEU A O 1
ATOM 1587 N N . HIS A 1 196 ? 11.706 0.210 -0.673 1.00 95.25 196 HIS A N 1
ATOM 1588 C CA . HIS A 1 196 ? 13.121 0.043 -0.953 1.00 95.25 196 HIS A CA 1
ATOM 1589 C C . HIS A 1 196 ? 13.303 -1.010 -2.042 1.00 95.25 196 HIS A C 1
ATOM 1591 O O . HIS A 1 196 ? 12.824 -2.139 -1.909 1.00 95.25 196 HIS A O 1
ATOM 1597 N N . LEU A 1 197 ? 13.995 -0.626 -3.111 1.00 96.00 197 LEU A N 1
ATOM 1598 C CA . LEU A 1 197 ? 14.374 -1.495 -4.225 1.00 96.00 197 LEU A CA 1
ATOM 1599 C C . LEU A 1 197 ? 15.892 -1.459 -4.356 1.00 96.00 197 LEU A C 1
ATOM 1601 O O . LEU A 1 197 ? 16.501 -0.432 -4.077 1.00 96.00 197 LEU A O 1
ATOM 1605 N N . TYR A 1 198 ? 16.506 -2.547 -4.802 1.00 94.12 198 TYR A N 1
ATOM 1606 C CA . TYR A 1 198 ? 17.949 -2.578 -5.021 1.00 94.12 198 TYR A CA 1
ATOM 1607 C C . TYR A 1 198 ? 18.246 -2.640 -6.516 1.00 94.12 198 TYR A C 1
ATOM 1609 O O . TYR A 1 198 ? 17.761 -3.546 -7.194 1.00 94.12 198 TYR A O 1
ATOM 1617 N N . CYS A 1 199 ? 18.996 -1.659 -7.014 1.00 93.75 199 CYS A N 1
ATOM 1618 C CA . CYS A 1 199 ? 19.404 -1.537 -8.408 1.00 93.75 199 CYS A CA 1
ATOM 1619 C C . CYS A 1 199 ? 20.793 -2.144 -8.586 1.00 93.75 199 CYS A C 1
ATOM 1621 O O . CYS A 1 199 ? 21.729 -1.739 -7.903 1.00 93.75 199 CYS A O 1
ATOM 1623 N N . ILE A 1 200 ? 20.928 -3.107 -9.493 1.00 92.50 200 ILE A N 1
ATOM 1624 C CA . ILE A 1 200 ? 22.166 -3.880 -9.690 1.00 92.50 200 ILE A CA 1
ATOM 1625 C C . ILE A 1 200 ? 22.872 -3.487 -10.985 1.00 92.50 200 ILE A C 1
ATOM 1627 O O . ILE A 1 200 ? 24.085 -3.633 -11.090 1.00 92.50 200 ILE A O 1
ATOM 1631 N N . SER A 1 201 ? 22.122 -2.985 -11.967 1.00 92.38 201 SER A N 1
ATOM 1632 C CA . SER A 1 201 ? 22.678 -2.457 -13.209 1.00 92.38 201 SER A CA 1
ATOM 1633 C C . SER A 1 201 ? 21.854 -1.281 -13.717 1.00 92.38 201 SER A C 1
ATOM 1635 O O . SER A 1 201 ? 20.627 -1.270 -13.593 1.00 92.38 201 SER A O 1
ATOM 1637 N N . ASP A 1 202 ? 22.546 -0.319 -14.320 1.00 92.19 202 ASP A N 1
ATOM 1638 C CA . ASP A 1 202 ? 21.962 0.775 -15.085 1.00 92.19 202 ASP A CA 1
ATOM 1639 C C . ASP A 1 202 ? 22.472 0.688 -16.524 1.00 92.19 202 ASP A C 1
ATOM 1641 O O . ASP A 1 202 ? 23.623 1.015 -16.814 1.00 92.19 202 ASP A O 1
ATOM 1645 N N . GLU A 1 203 ? 21.601 0.221 -17.415 1.00 90.56 203 GLU A N 1
ATOM 1646 C CA . GLU A 1 203 ? 21.857 0.089 -18.850 1.00 90.56 203 GLU A CA 1
ATOM 1647 C C . GLU A 1 203 ? 21.171 1.236 -19.610 1.00 90.56 203 GLU A C 1
ATOM 1649 O O . GLU A 1 203 ? 20.643 1.051 -20.708 1.00 90.56 203 GLU A O 1
ATOM 1654 N N . SER A 1 204 ? 21.109 2.434 -19.015 1.00 87.56 204 SER A N 1
ATOM 1655 C CA . SER A 1 204 ? 20.492 3.601 -19.640 1.00 87.56 204 SER A CA 1
ATOM 1656 C C . SER A 1 204 ? 21.513 4.570 -20.242 1.00 87.56 204 SER A C 1
ATOM 1658 O O . SER A 1 204 ? 22.205 5.317 -19.560 1.00 87.56 204 SER A O 1
ATOM 1660 N N . ASP A 1 205 ? 21.554 4.634 -21.578 1.00 84.38 205 ASP A N 1
ATOM 1661 C CA . ASP A 1 205 ? 22.289 5.690 -22.300 1.00 84.38 205 ASP A CA 1
ATOM 1662 C C . ASP A 1 205 ? 21.602 7.060 -22.154 1.00 84.38 205 ASP A C 1
ATOM 1664 O O . ASP A 1 205 ? 22.180 8.118 -22.426 1.00 84.38 205 ASP A O 1
ATOM 1668 N N . THR A 1 206 ? 20.312 7.041 -21.814 1.00 91.31 206 THR A N 1
ATOM 1669 C CA . THR A 1 206 ? 19.499 8.231 -21.604 1.00 91.31 206 THR A CA 1
ATOM 1670 C C . THR A 1 206 ? 18.765 8.153 -20.279 1.00 91.31 206 THR A C 1
ATOM 1672 O O . THR A 1 206 ? 17.912 7.287 -20.092 1.00 91.31 206 THR A O 1
ATOM 1675 N N . ASP A 1 207 ? 19.026 9.146 -19.431 1.00 92.38 207 ASP A N 1
ATOM 1676 C CA . ASP A 1 207 ? 18.413 9.252 -18.114 1.00 92.38 207 ASP A CA 1
ATOM 1677 C C . ASP A 1 207 ? 16.878 9.246 -18.164 1.00 92.38 207 ASP A C 1
ATOM 1679 O O . ASP A 1 207 ? 16.240 9.891 -19.013 1.00 92.38 207 ASP A O 1
ATOM 1683 N N . PHE A 1 208 ? 16.282 8.570 -17.185 1.00 95.88 208 PHE A N 1
ATOM 1684 C CA . PHE A 1 208 ? 14.844 8.551 -16.949 1.00 95.88 208 PHE A CA 1
ATOM 1685 C C . PHE A 1 208 ? 14.528 8.518 -15.455 1.00 95.88 208 PHE A C 1
ATOM 1687 O O . PHE A 1 208 ? 15.410 8.442 -14.607 1.00 95.88 208 PHE A O 1
ATOM 1694 N N . THR A 1 209 ? 13.246 8.617 -15.114 1.00 97.44 209 THR A N 1
ATOM 1695 C CA . THR A 1 209 ? 12.783 8.450 -13.734 1.00 97.44 209 THR A CA 1
ATOM 1696 C C . THR A 1 209 ? 12.133 7.085 -13.594 1.00 97.44 209 THR A C 1
ATOM 1698 O O . THR A 1 209 ? 11.207 6.765 -14.340 1.00 97.44 209 THR A O 1
ATOM 1701 N N . ILE A 1 210 ? 12.621 6.294 -12.643 1.00 98.00 210 ILE A N 1
ATOM 1702 C CA . ILE A 1 210 ? 11.956 5.090 -12.151 1.00 98.00 210 ILE A CA 1
ATOM 1703 C C . ILE A 1 210 ? 10.793 5.575 -11.295 1.00 98.00 210 ILE A C 1
ATOM 1705 O O . ILE A 1 210 ? 11.012 6.226 -10.275 1.00 98.00 210 ILE A O 1
ATOM 1709 N N . GLU A 1 211 ? 9.566 5.309 -11.720 1.00 98.62 211 GLU A N 1
ATOM 1710 C CA . GLU A 1 211 ? 8.348 5.796 -11.080 1.00 98.62 211 GLU A CA 1
ATOM 1711 C C . GLU A 1 211 ? 7.571 4.647 -10.442 1.00 98.62 211 GLU A C 1
ATOM 1713 O O . GLU A 1 211 ? 7.346 3.613 -11.071 1.00 98.62 211 GLU A O 1
ATOM 1718 N N . VAL A 1 212 ? 7.106 4.860 -9.213 1.00 98.81 212 VAL A N 1
ATOM 1719 C CA . VAL A 1 212 ? 6.290 3.907 -8.455 1.00 98.81 212 VAL A CA 1
ATOM 1720 C C . VAL A 1 212 ? 4.831 4.344 -8.490 1.00 98.81 212 VAL A C 1
ATOM 1722 O O . VAL A 1 212 ? 4.499 5.482 -8.142 1.00 98.81 212 VAL A O 1
ATOM 1725 N N . TYR A 1 213 ? 3.954 3.418 -8.863 1.00 98.75 213 TYR A N 1
ATOM 1726 C CA . TYR A 1 213 ? 2.512 3.599 -8.921 1.00 98.75 213 TYR A CA 1
ATOM 1727 C C . TYR A 1 213 ? 1.804 2.614 -7.995 1.00 98.75 213 TYR A C 1
ATOM 1729 O O . TYR A 1 213 ? 2.072 1.416 -7.994 1.00 98.75 213 TYR A O 1
ATOM 1737 N N . GLY A 1 214 ? 0.863 3.145 -7.224 1.00 97.94 214 GLY A N 1
ATOM 1738 C CA . GLY A 1 214 ? -0.130 2.383 -6.478 1.00 97.94 214 GLY A CA 1
ATOM 1739 C C . GLY A 1 214 ? -1.523 2.567 -7.081 1.00 97.94 214 GLY A C 1
ATOM 1740 O O . GLY A 1 214 ? -1.672 2.868 -8.269 1.00 97.94 214 GLY A O 1
ATOM 1741 N N . GLY A 1 215 ? -2.563 2.430 -6.267 1.00 94.88 215 GLY A N 1
ATOM 1742 C CA . GLY A 1 215 ? -3.956 2.506 -6.696 1.00 94.88 215 GLY A CA 1
ATOM 1743 C C . GLY A 1 215 ? -4.915 2.063 -5.595 1.00 94.88 215 GLY A C 1
ATOM 1744 O O . GLY A 1 215 ? -4.630 2.240 -4.410 1.00 94.88 215 GLY A O 1
ATOM 1745 N N . SER A 1 216 ? -6.055 1.493 -5.991 1.00 93.62 216 SER A N 1
ATOM 1746 C CA . SER A 1 216 ? -6.921 0.770 -5.053 1.00 93.62 216 SER A CA 1
ATOM 1747 C C . SER A 1 216 ? -6.264 -0.563 -4.724 1.00 93.62 216 SER A C 1
ATOM 1749 O O . SER A 1 216 ? -6.155 -1.420 -5.595 1.00 93.62 216 SER A O 1
ATOM 1751 N N . GLN A 1 217 ? -5.788 -0.712 -3.494 1.00 94.44 217 GLN A N 1
ATOM 1752 C CA . GLN A 1 217 ? -5.032 -1.888 -3.080 1.00 94.44 217 GLN A CA 1
ATOM 1753 C C . GLN A 1 217 ? -5.935 -3.102 -2.800 1.00 94.44 217 GLN A C 1
ATOM 1755 O O . GLN A 1 217 ? -7.053 -2.913 -2.312 1.00 94.44 217 GLN A O 1
ATOM 1760 N N . PRO A 1 218 ? -5.442 -4.336 -3.018 1.00 97.38 218 PRO A N 1
ATOM 1761 C CA . PRO A 1 218 ? -4.242 -4.675 -3.795 1.00 97.38 218 PRO A CA 1
ATOM 1762 C C . PRO A 1 218 ? -4.452 -4.375 -5.291 1.00 97.38 218 PRO A C 1
ATOM 1764 O O . PRO A 1 218 ? -5.540 -4.611 -5.811 1.00 97.38 218 PRO A O 1
ATOM 1767 N N . ILE A 1 219 ? -3.437 -3.850 -5.989 1.00 97.25 219 ILE A N 1
ATOM 1768 C CA . ILE A 1 219 ? -3.614 -3.398 -7.384 1.00 97.25 219 ILE A CA 1
ATOM 1769 C C . ILE A 1 219 ? -3.668 -4.542 -8.417 1.00 97.25 219 ILE A C 1
ATOM 1771 O O . ILE A 1 219 ? -4.244 -4.334 -9.480 1.00 97.25 219 ILE A O 1
ATOM 1775 N N . TYR A 1 220 ? -3.123 -5.728 -8.117 1.00 97.12 220 TYR A N 1
ATOM 1776 C CA . TYR A 1 220 ? -3.208 -6.926 -8.978 1.00 97.12 220 TYR A CA 1
ATOM 1777 C C . TYR A 1 220 ? -3.628 -8.212 -8.237 1.00 97.12 220 TYR A C 1
ATOM 1779 O O . TYR A 1 220 ? -3.966 -9.220 -8.849 1.00 97.12 220 TYR A O 1
ATOM 1787 N N . GLY A 1 221 ? -3.712 -8.186 -6.906 1.00 94.62 221 GLY A N 1
ATOM 1788 C CA . GLY A 1 221 ? -4.339 -9.257 -6.131 1.00 94.62 221 GLY A CA 1
ATOM 1789 C C . GLY A 1 221 ? -3.445 -10.483 -5.935 1.00 94.62 221 GLY A C 1
ATOM 1790 O O . GLY A 1 221 ? -2.309 -10.357 -5.488 1.00 94.62 221 GLY A O 1
ATOM 1791 N N . ASP A 1 222 ? -3.983 -11.679 -6.178 1.00 94.69 222 ASP A N 1
ATOM 1792 C CA . ASP A 1 222 ? -3.378 -12.953 -5.751 1.00 94.69 222 ASP A CA 1
ATOM 1793 C C . ASP A 1 222 ? -2.428 -13.593 -6.778 1.00 94.69 222 ASP A C 1
ATOM 1795 O O . ASP A 1 222 ? -1.890 -14.671 -6.525 1.00 94.69 222 ASP A O 1
ATOM 1799 N N . SER A 1 223 ? -2.232 -12.969 -7.940 1.00 95.88 223 SER A N 1
ATOM 1800 C CA . SER A 1 223 ? -1.307 -13.431 -8.979 1.00 95.88 223 SER A CA 1
ATOM 1801 C C . SER A 1 223 ? -0.840 -12.266 -9.838 1.00 95.88 223 SER A C 1
ATOM 1803 O O . SER A 1 223 ? -1.630 -11.364 -10.084 1.00 95.88 223 SER A O 1
ATOM 1805 N N . LEU A 1 224 ? 0.402 -12.321 -10.325 1.00 97.25 224 LEU A N 1
ATOM 1806 C CA . LEU A 1 224 ? 0.879 -11.428 -11.380 1.00 97.25 224 LEU A CA 1
ATOM 1807 C C . LEU A 1 224 ? 0.681 -12.100 -12.746 1.00 97.25 224 LEU A C 1
ATOM 1809 O O . LEU A 1 224 ? 1.236 -13.171 -13.005 1.00 97.25 224 LEU A O 1
ATOM 1813 N N . ASP A 1 225 ? -0.104 -11.483 -13.622 1.00 97.00 225 ASP A N 1
ATOM 1814 C CA . ASP A 1 225 ? -0.378 -11.960 -14.972 1.00 97.00 225 ASP A CA 1
ATOM 1815 C C . ASP A 1 225 ? -0.413 -10.832 -16.018 1.00 97.00 225 ASP A C 1
ATOM 1817 O O . ASP A 1 225 ? -0.284 -9.643 -15.740 1.00 97.00 225 ASP A O 1
ATOM 1821 N N . SER A 1 226 ? -0.547 -11.206 -17.292 1.00 96.62 226 SER A N 1
ATOM 1822 C CA . SER A 1 226 ? -0.475 -10.257 -18.412 1.00 96.62 226 SER A CA 1
ATOM 1823 C C . SER A 1 226 ? -1.541 -9.148 -18.389 1.00 96.62 226 SER A C 1
ATOM 1825 O O . SER A 1 226 ? -1.361 -8.126 -19.057 1.00 96.62 226 SER A O 1
ATOM 1827 N N . GLY A 1 227 ? -2.653 -9.363 -17.680 1.00 96.81 227 GLY A N 1
ATOM 1828 C CA . GLY A 1 227 ? -3.749 -8.417 -17.493 1.00 96.81 227 GLY A CA 1
ATOM 1829 C C . GLY A 1 227 ? -3.415 -7.274 -16.537 1.00 96.81 227 GLY A C 1
ATOM 1830 O O . GLY A 1 227 ? -4.057 -6.228 -16.620 1.00 96.81 227 GLY A O 1
ATOM 1831 N N . ASP A 1 228 ? -2.370 -7.421 -15.721 1.00 98.00 228 ASP A N 1
ATOM 1832 C CA . ASP A 1 228 ? -1.962 -6.424 -14.724 1.00 98.00 228 ASP A CA 1
ATOM 1833 C C . ASP A 1 228 ? -1.142 -5.272 -15.316 1.00 98.00 228 ASP A C 1
ATOM 1835 O O . ASP A 1 228 ? -0.778 -4.320 -14.623 1.00 98.00 228 ASP A O 1
ATOM 1839 N N . TRP A 1 229 ? -0.875 -5.304 -16.625 1.00 97.56 229 TRP A N 1
ATOM 1840 C CA . TRP A 1 229 ? -0.205 -4.211 -17.319 1.00 97.56 229 TRP A CA 1
ATOM 1841 C C . TRP A 1 229 ? -0.979 -2.892 -17.159 1.00 97.56 229 TRP A C 1
ATOM 1843 O O . TRP A 1 229 ? -1.999 -2.667 -17.817 1.00 97.56 229 TRP A O 1
ATOM 1853 N N . GLY A 1 230 ? -0.443 -1.964 -16.364 1.00 95.94 230 GLY A N 1
ATOM 1854 C CA . GLY A 1 230 ? -1.079 -0.676 -16.084 1.00 95.94 230 GLY A CA 1
ATOM 1855 C C . GLY A 1 230 ? -2.098 -0.702 -14.950 1.00 95.94 230 GLY A C 1
ATOM 1856 O O . GLY A 1 230 ? -2.951 0.185 -14.910 1.00 95.94 230 GLY A O 1
ATOM 1857 N N . CYS A 1 231 ? -2.024 -1.675 -14.039 1.00 97.00 231 CYS A N 1
ATOM 1858 C CA . CYS A 1 231 ? -2.837 -1.698 -12.823 1.00 97.00 231 CYS A CA 1
ATOM 1859 C C . CYS A 1 231 ? -2.522 -0.529 -11.863 1.00 97.00 231 CYS A C 1
ATOM 1861 O O . CYS A 1 231 ? -3.385 -0.100 -11.091 1.00 97.00 231 CYS A O 1
ATOM 1863 N N . GLY A 1 232 ? -1.322 0.058 -11.958 1.00 97.31 232 GLY A N 1
ATOM 1864 C CA . GLY A 1 232 ? -0.926 1.259 -11.231 1.00 97.31 232 GLY A CA 1
ATOM 1865 C C . GLY A 1 232 ? -1.601 2.521 -11.781 1.00 97.31 232 GLY A C 1
ATOM 1866 O O . GLY A 1 232 ? -1.294 3.002 -12.878 1.00 97.31 232 GLY A O 1
ATOM 1867 N N . THR A 1 233 ? -2.494 3.110 -10.984 1.00 96.69 233 THR A N 1
ATOM 1868 C CA . THR A 1 233 ? -3.319 4.278 -11.354 1.00 96.69 233 THR A CA 1
ATOM 1869 C C . THR A 1 233 ? -2.963 5.558 -10.597 1.00 96.69 233 THR A C 1
ATOM 1871 O O . THR A 1 233 ? -3.386 6.642 -11.002 1.00 96.69 233 THR A O 1
ATOM 1874 N N . SER A 1 234 ? -2.166 5.471 -9.528 1.00 95.19 234 SER A N 1
ATOM 1875 C CA . SER A 1 234 ? -1.810 6.608 -8.672 1.00 95.19 234 SER A CA 1
ATOM 1876 C C . SER A 1 234 ? -0.297 6.714 -8.480 1.00 95.19 234 SER A C 1
ATOM 1878 O O . SER A 1 234 ? 0.306 5.851 -7.844 1.00 95.19 234 SER A O 1
ATOM 1880 N N . TYR A 1 235 ? 0.321 7.776 -9.003 1.00 97.62 235 TYR A N 1
ATOM 1881 C CA . TYR A 1 235 ? 1.751 8.051 -8.816 1.00 97.62 235 TYR A CA 1
ATOM 1882 C C . TYR A 1 235 ? 2.087 8.280 -7.335 1.00 97.62 235 TYR A C 1
ATOM 1884 O O . TYR A 1 235 ? 1.404 9.053 -6.663 1.00 97.62 235 TYR A O 1
ATOM 1892 N N . GLN A 1 236 ? 3.155 7.644 -6.848 1.00 97.62 236 GLN A N 1
ATOM 1893 C CA . GLN A 1 236 ? 3.628 7.774 -5.466 1.00 97.62 236 GLN A CA 1
ATOM 1894 C C . GLN A 1 236 ? 4.932 8.560 -5.376 1.00 97.62 236 GLN A C 1
ATOM 1896 O O . GLN A 1 236 ? 5.023 9.559 -4.663 1.00 97.62 236 GLN A O 1
ATOM 1901 N N . SER A 1 237 ? 5.952 8.101 -6.095 1.00 97.62 237 SER A N 1
ATOM 1902 C CA . SER A 1 237 ? 7.306 8.633 -5.998 1.00 97.62 237 SER A CA 1
ATOM 1903 C C . SER A 1 237 ? 8.134 8.240 -7.211 1.00 97.62 237 SER A C 1
ATOM 1905 O O . SER A 1 237 ? 7.726 7.380 -7.992 1.00 97.62 237 SER A O 1
ATOM 1907 N N . GLY A 1 238 ? 9.319 8.830 -7.331 1.00 96.75 238 GLY A N 1
ATOM 1908 C CA . GLY A 1 238 ? 10.262 8.456 -8.365 1.00 96.75 238 GLY A CA 1
ATOM 1909 C C . GLY A 1 238 ? 11.691 8.871 -8.050 1.00 96.75 238 GLY A C 1
ATOM 1910 O O . GLY A 1 238 ? 11.926 9.834 -7.317 1.00 96.75 238 GLY A O 1
ATOM 1911 N N . VAL A 1 239 ? 12.633 8.128 -8.623 1.00 95.00 239 VAL A N 1
ATOM 1912 C CA . VAL A 1 239 ? 14.078 8.356 -8.518 1.00 95.00 239 VAL A CA 1
ATOM 1913 C C . VAL A 1 239 ? 14.654 8.435 -9.929 1.00 95.00 239 VAL A C 1
ATOM 1915 O O . VAL A 1 239 ? 14.295 7.642 -10.795 1.00 95.00 239 VAL A O 1
ATOM 1918 N N . SER A 1 240 ? 15.497 9.436 -10.180 1.00 94.50 240 SER A N 1
ATOM 1919 C CA . SER A 1 240 ? 16.114 9.658 -11.492 1.00 94.50 240 SER A CA 1
ATOM 1920 C C . SER A 1 240 ? 17.368 8.803 -11.636 1.00 94.50 240 SER A C 1
ATOM 1922 O O . SER A 1 240 ? 18.210 8.841 -10.746 1.00 94.50 240 SER A O 1
ATOM 1924 N N . THR A 1 241 ? 17.549 8.106 -12.757 1.00 92.38 241 THR A N 1
ATOM 1925 C CA . THR A 1 241 ? 18.794 7.359 -13.027 1.00 92.38 241 THR A CA 1
ATOM 1926 C C . THR A 1 241 ? 20.003 8.293 -13.128 1.00 92.38 241 THR A C 1
ATOM 1928 O O . THR A 1 241 ? 21.100 7.952 -12.710 1.00 92.38 241 THR A O 1
ATOM 1931 N N . SER A 1 242 ? 19.783 9.563 -13.492 1.00 89.62 242 SER A N 1
ATOM 1932 C CA . SER A 1 242 ? 20.824 10.602 -13.490 1.00 89.62 242 SER A CA 1
ATOM 1933 C C . SER A 1 242 ? 21.471 10.868 -12.119 1.00 89.62 242 SER A C 1
ATOM 1935 O O . SER A 1 242 ? 22.412 11.658 -12.036 1.00 89.62 242 SER A O 1
ATOM 1937 N N . THR A 1 243 ? 20.880 10.376 -11.022 1.00 85.81 243 THR A N 1
ATOM 1938 C CA . THR A 1 243 ? 21.428 10.533 -9.665 1.00 85.81 243 THR A CA 1
ATOM 1939 C C . THR A 1 243 ? 22.228 9.325 -9.202 1.00 85.81 243 THR A C 1
ATOM 1941 O O . THR A 1 243 ? 22.686 9.347 -8.065 1.00 85.81 243 THR A O 1
ATOM 1944 N N . PHE A 1 244 ? 22.376 8.298 -10.040 1.00 84.31 244 PHE A N 1
ATOM 1945 C CA . PHE A 1 244 ? 23.118 7.099 -9.680 1.00 84.31 244 PHE A CA 1
ATOM 1946 C C . PHE A 1 244 ? 24.611 7.417 -9.661 1.00 84.31 244 PHE A C 1
ATOM 1948 O O . PHE A 1 244 ? 25.178 7.881 -10.652 1.00 84.31 244 PHE A O 1
ATOM 1955 N N . ASP A 1 245 ? 25.238 7.222 -8.502 1.00 68.25 245 ASP A N 1
ATOM 1956 C CA . ASP A 1 245 ? 26.676 7.451 -8.341 1.00 68.25 245 ASP A CA 1
ATOM 1957 C C . ASP A 1 245 ? 27.488 6.270 -8.925 1.00 68.25 245 ASP A C 1
ATOM 1959 O O . ASP A 1 245 ? 28.549 6.496 -9.506 1.00 68.25 245 ASP A O 1
ATOM 1963 N N . GLU A 1 246 ? 26.977 5.036 -8.807 1.00 65.50 246 GLU A N 1
ATOM 1964 C CA . GLU A 1 246 ? 27.446 3.771 -9.409 1.00 65.50 246 GLU A CA 1
ATOM 1965 C C . GLU A 1 246 ? 26.246 2.781 -9.448 1.00 65.50 246 GLU A C 1
ATOM 1967 O O . GLU A 1 246 ? 25.350 2.912 -8.607 1.00 65.50 246 GLU A O 1
ATOM 1972 N N . PRO A 1 247 ? 26.198 1.775 -10.348 1.00 63.25 247 PRO A N 1
ATOM 1973 C CA . PRO A 1 247 ? 25.273 0.643 -10.191 1.00 63.25 247 PRO A CA 1
ATOM 1974 C C . PRO A 1 247 ? 25.580 -0.122 -8.883 1.00 63.25 247 PRO A C 1
ATOM 1976 O O . PRO A 1 247 ? 26.709 -0.060 -8.400 1.00 63.25 247 PRO A O 1
ATOM 1979 N N . GLU A 1 248 ? 24.604 -0.859 -8.328 1.00 78.94 248 GLU A N 1
ATOM 1980 C CA . GLU A 1 248 ? 24.652 -1.542 -7.009 1.00 78.94 248 GLU A CA 1
ATOM 1981 C C . GLU A 1 248 ? 24.241 -0.675 -5.793 1.00 78.94 248 GLU A C 1
ATOM 1983 O O . GLU A 1 248 ? 24.872 -0.710 -4.728 1.00 78.94 248 GLU A O 1
ATOM 1988 N N . GLU A 1 249 ? 23.130 0.062 -5.895 1.00 84.69 249 GLU A N 1
ATOM 1989 C CA . GLU A 1 249 ? 22.605 0.891 -4.800 1.00 84.69 249 GLU A CA 1
ATOM 1990 C C . GLU A 1 249 ? 21.149 0.601 -4.401 1.00 84.69 249 GLU A C 1
ATOM 1992 O O . GLU A 1 249 ? 20.333 0.091 -5.172 1.00 84.69 249 GLU A O 1
ATOM 1997 N N . GLU A 1 250 ? 20.812 0.953 -3.156 1.00 90.62 250 GLU A N 1
ATOM 1998 C CA . GLU A 1 250 ? 19.439 0.897 -2.655 1.00 90.62 250 GLU A CA 1
ATOM 1999 C C . GLU A 1 250 ? 18.696 2.197 -2.985 1.00 90.62 250 GLU A C 1
ATOM 2001 O O . GLU A 1 250 ? 19.053 3.283 -2.527 1.00 90.62 250 GLU A O 1
ATOM 2006 N N . LEU A 1 251 ? 17.600 2.062 -3.720 1.00 92.31 251 LEU A N 1
ATOM 2007 C CA . LEU A 1 251 ? 16.677 3.128 -4.068 1.00 92.31 251 LEU A CA 1
ATOM 2008 C C . LEU A 1 251 ? 15.553 3.200 -3.034 1.00 92.31 251 LEU A C 1
ATOM 2010 O O . LEU A 1 251 ? 14.939 2.187 -2.701 1.00 92.31 251 LEU A O 1
ATOM 2014 N N . SER A 1 252 ? 15.250 4.406 -2.552 1.00 93.50 252 SER A N 1
ATOM 2015 C CA . SER A 1 252 ? 14.182 4.655 -1.577 1.00 93.50 252 SER A CA 1
ATOM 2016 C C . SER A 1 252 ? 13.082 5.535 -2.166 1.00 93.50 252 SER A C 1
ATOM 2018 O O . SER A 1 252 ? 13.349 6.631 -2.658 1.00 93.50 252 SER A O 1
ATOM 2020 N N . PHE A 1 253 ? 11.834 5.089 -2.043 1.00 96.62 253 PHE A N 1
ATOM 2021 C CA . PHE A 1 253 ? 10.651 5.759 -2.576 1.00 96.62 253 PHE A CA 1
ATOM 2022 C C . PHE A 1 253 ? 9.670 6.067 -1.447 1.00 96.62 253 PHE A C 1
ATOM 2024 O O . PHE A 1 253 ? 9.186 5.159 -0.771 1.00 96.62 253 PHE A O 1
ATOM 2031 N N . SER A 1 254 ? 9.347 7.345 -1.251 1.00 94.56 254 SER A N 1
ATOM 2032 C CA . SER A 1 254 ? 8.342 7.758 -0.266 1.00 94.56 254 SER A CA 1
ATOM 2033 C C . SER A 1 254 ? 6.946 7.371 -0.745 1.00 94.56 254 SER A C 1
ATOM 2035 O O . SER A 1 254 ? 6.484 7.874 -1.767 1.00 94.56 254 SER A O 1
ATOM 2037 N N . ILE A 1 255 ? 6.255 6.521 0.005 1.00 97.12 255 ILE A N 1
ATOM 2038 C CA . ILE A 1 255 ? 4.909 6.054 -0.320 1.00 97.12 255 ILE A CA 1
ATOM 2039 C C . ILE A 1 255 ? 3.883 6.801 0.531 1.00 97.12 255 ILE A C 1
ATOM 2041 O O . ILE A 1 255 ? 4.073 7.016 1.732 1.00 97.12 255 ILE A O 1
ATOM 2045 N N . SER A 1 256 ? 2.776 7.202 -0.096 1.00 93.00 256 SER A N 1
ATOM 2046 C CA . SER A 1 256 ? 1.658 7.815 0.615 1.00 93.00 256 SER A CA 1
ATOM 2047 C C . SER A 1 256 ? 1.081 6.841 1.652 1.00 93.00 256 SER A C 1
ATOM 2049 O O . SER A 1 256 ? 0.784 5.701 1.296 1.00 93.00 256 SER A O 1
ATOM 2051 N N . PRO A 1 257 ? 0.835 7.269 2.905 1.00 88.12 257 PRO A N 1
ATOM 2052 C CA . PRO A 1 257 ? 0.200 6.425 3.918 1.00 88.12 257 PRO A CA 1
ATOM 2053 C C . PRO A 1 257 ? -1.119 5.769 3.479 1.00 88.12 257 PRO A C 1
ATOM 2055 O O . PRO A 1 257 ? -1.411 4.650 3.883 1.00 88.12 257 PRO A O 1
ATOM 2058 N N . TYR A 1 258 ? -1.883 6.428 2.601 1.00 89.44 258 TYR A N 1
ATOM 2059 C CA . TYR A 1 258 ? -3.155 5.923 2.061 1.00 89.44 258 TYR A CA 1
ATOM 2060 C C . TYR A 1 258 ? -3.007 4.767 1.062 1.00 89.44 258 TYR A C 1
ATOM 2062 O O . TYR A 1 258 ? -4.007 4.226 0.603 1.00 89.44 258 TYR A O 1
ATOM 2070 N N . GLN A 1 259 ? -1.781 4.421 0.673 1.00 94.62 259 GLN A N 1
ATOM 2071 C CA . GLN A 1 259 ? -1.505 3.262 -0.175 1.00 94.62 259 GLN A CA 1
ATOM 2072 C C . GLN A 1 259 ? -1.206 1.996 0.617 1.00 94.62 259 GLN A C 1
ATOM 2074 O O . GLN A 1 259 ? -1.001 0.954 0.009 1.00 94.62 259 GLN A O 1
ATOM 2079 N N . ILE A 1 260 ? -1.142 2.067 1.945 1.00 95.00 260 ILE A N 1
ATOM 2080 C CA . ILE A 1 260 ? -0.882 0.891 2.767 1.00 95.00 260 ILE A CA 1
ATOM 2081 C C . ILE A 1 260 ? -2.206 0.209 3.089 1.00 95.00 260 ILE A C 1
ATOM 2083 O O . ILE A 1 260 ? -3.074 0.784 3.743 1.00 95.00 260 ILE A O 1
ATOM 2087 N N . ASN A 1 261 ? -2.350 -1.029 2.627 1.00 93.00 261 ASN A N 1
ATOM 2088 C CA . ASN A 1 261 ? -3.519 -1.853 2.888 1.00 93.00 261 ASN A CA 1
ATOM 2089 C C . ASN A 1 261 ? -3.319 -2.674 4.165 1.00 93.00 261 ASN A C 1
ATOM 2091 O O . ASN A 1 261 ? -2.689 -3.730 4.140 1.00 93.00 261 ASN A O 1
ATOM 2095 N N . VAL A 1 262 ? -3.873 -2.202 5.280 1.00 84.69 262 VAL A N 1
ATOM 2096 C CA . VAL A 1 262 ? -3.740 -2.885 6.580 1.00 84.69 262 VAL A CA 1
ATOM 2097 C C . VAL A 1 262 ? -4.503 -4.214 6.651 1.00 84.69 262 VAL A C 1
ATOM 2099 O O . VAL A 1 262 ? -4.162 -5.064 7.458 1.00 84.69 262 VAL A O 1
ATOM 2102 N N . GLN A 1 263 ? -5.470 -4.443 5.755 1.00 81.62 263 GLN A N 1
ATOM 2103 C CA . GLN A 1 263 ? -6.315 -5.647 5.739 1.00 81.62 263 GLN A CA 1
ATOM 2104 C C . GLN A 1 263 ? -5.816 -6.742 4.786 1.00 81.62 263 GL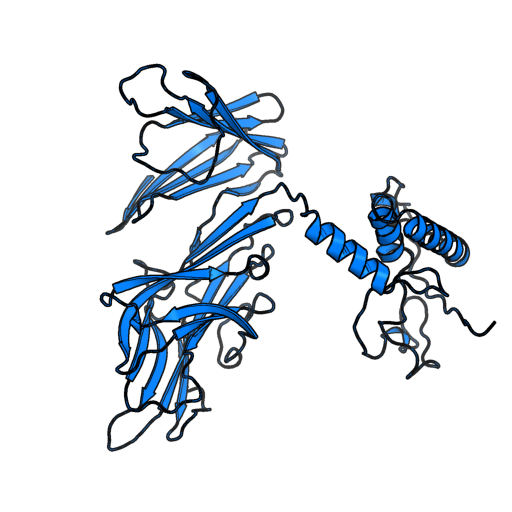N A C 1
ATOM 2106 O O . GLN A 1 263 ? -6.464 -7.776 4.621 1.00 81.62 263 GLN A O 1
ATOM 2111 N N . GLY A 1 264 ? -4.689 -6.527 4.109 1.00 88.75 264 GLY A N 1
ATOM 2112 C CA . GLY A 1 264 ? -4.219 -7.448 3.084 1.00 88.75 264 GLY A CA 1
ATOM 2113 C C . GLY A 1 264 ? -2.886 -7.032 2.494 1.00 88.75 264 GLY A C 1
ATOM 2114 O O . GLY A 1 264 ? -2.005 -6.546 3.197 1.00 88.75 264 GLY A O 1
ATOM 2115 N N . ARG A 1 265 ? -2.733 -7.240 1.186 1.00 94.56 265 ARG A N 1
ATOM 2116 C CA . ARG A 1 265 ? -1.504 -6.907 0.467 1.00 94.56 265 ARG A CA 1
ATOM 2117 C C . ARG A 1 265 ? -1.445 -5.447 0.065 1.00 94.56 265 ARG A C 1
ATOM 2119 O O . ARG A 1 265 ? -2.442 -4.874 -0.381 1.00 94.56 265 ARG A O 1
ATOM 2126 N N . THR A 1 266 ? -0.239 -4.909 0.143 1.00 98.12 266 THR A N 1
ATOM 2127 C CA . THR A 1 266 ? 0.158 -3.644 -0.465 1.00 98.12 266 THR A CA 1
ATOM 2128 C C . THR A 1 266 ? 1.031 -3.946 -1.681 1.00 98.12 266 THR A C 1
ATOM 2130 O O . THR A 1 266 ? 2.046 -4.625 -1.555 1.00 98.12 266 THR A O 1
ATOM 2133 N N . GLN A 1 267 ? 0.643 -3.453 -2.853 1.00 98.69 267 GLN A N 1
ATOM 2134 C CA . GLN A 1 267 ? 1.255 -3.775 -4.142 1.00 98.69 267 GLN A CA 1
ATOM 2135 C C . GLN A 1 267 ? 1.577 -2.522 -4.953 1.00 98.69 267 GLN A C 1
ATOM 2137 O O . GLN A 1 267 ? 0.856 -1.521 -4.884 1.00 98.69 267 GLN A O 1
ATOM 2142 N N . PHE A 1 268 ? 2.642 -2.587 -5.753 1.00 98.81 268 PHE A N 1
ATOM 2143 C CA . PHE A 1 268 ? 3.063 -1.476 -6.606 1.00 98.81 268 PHE A CA 1
ATOM 2144 C C . PHE A 1 268 ? 3.480 -1.937 -8.002 1.00 98.81 268 PHE A C 1
ATOM 2146 O O . PHE A 1 268 ? 4.078 -2.998 -8.163 1.00 98.81 268 PHE A O 1
ATOM 2153 N N . GLU A 1 269 ? 3.191 -1.092 -8.992 1.00 98.81 269 GLU A N 1
ATOM 2154 C CA . GLU A 1 269 ? 3.735 -1.151 -10.350 1.00 98.81 269 GLU A CA 1
ATOM 2155 C C . GLU A 1 269 ? 4.878 -0.134 -10.450 1.00 98.81 269 GLU A C 1
ATOM 2157 O O . GLU A 1 269 ? 4.729 1.020 -10.041 1.00 98.81 269 GLU A O 1
ATOM 2162 N N . ILE A 1 270 ? 6.010 -0.539 -11.017 1.00 98.75 270 ILE A N 1
ATOM 2163 C CA . ILE A 1 270 ? 7.172 0.311 -11.252 1.00 98.75 270 ILE A CA 1
ATOM 2164 C C . ILE A 1 270 ? 7.420 0.409 -12.754 1.00 98.75 270 ILE A C 1
ATOM 2166 O O . ILE A 1 270 ? 7.530 -0.601 -13.451 1.00 98.75 270 ILE A O 1
ATOM 2170 N N . ARG A 1 271 ? 7.510 1.639 -13.262 1.00 98.00 271 ARG A N 1
ATOM 2171 C CA . ARG A 1 271 ? 7.666 1.915 -14.695 1.00 98.00 271 ARG A CA 1
ATOM 2172 C C . ARG A 1 271 ? 8.546 3.130 -14.965 1.00 98.00 271 ARG A C 1
ATOM 2174 O O . ARG A 1 271 ? 8.868 3.887 -14.056 1.00 98.00 271 ARG A O 1
ATOM 2181 N N . SER A 1 272 ? 8.940 3.314 -16.221 1.00 97.81 272 SER A N 1
ATOM 2182 C CA . SER A 1 272 ? 9.771 4.449 -16.635 1.00 97.81 272 SER A CA 1
ATOM 2183 C C . SER A 1 272 ? 8.937 5.665 -17.030 1.00 97.81 272 SER A C 1
ATOM 2185 O O . SER A 1 272 ? 7.940 5.547 -17.745 1.00 97.81 272 SER A O 1
ATOM 2187 N N . SER A 1 273 ? 9.404 6.859 -16.658 1.00 97.69 273 SER A N 1
ATOM 2188 C CA . SER A 1 273 ? 8.827 8.135 -17.102 1.00 97.69 273 SER A CA 1
ATOM 2189 C C . SER A 1 273 ? 8.981 8.407 -18.606 1.00 97.69 273 SER A C 1
ATOM 2191 O O . SER A 1 273 ? 8.387 9.352 -19.131 1.00 97.69 273 SER A O 1
ATOM 2193 N N . ARG A 1 274 ? 9.777 7.597 -19.319 1.00 96.19 274 ARG A N 1
ATOM 2194 C CA . ARG A 1 274 ? 9.997 7.714 -20.769 1.00 96.19 274 ARG A CA 1
ATOM 2195 C C . ARG A 1 274 ? 9.092 6.828 -21.615 1.00 96.19 274 ARG A C 1
ATOM 2197 O O . ARG A 1 274 ? 9.150 6.929 -22.843 1.00 96.19 274 ARG A O 1
ATOM 2204 N N . GLU A 1 275 ? 8.228 6.015 -21.010 1.00 93.00 275 GLU A N 1
ATOM 2205 C CA . GLU A 1 275 ? 7.220 5.287 -21.778 1.00 93.00 275 GLU A CA 1
ATOM 2206 C C . GLU A 1 275 ? 6.374 6.250 -22.635 1.00 93.00 275 GLU A C 1
ATOM 2208 O O . GLU A 1 275 ? 5.927 7.305 -22.188 1.00 93.00 275 GLU A O 1
ATOM 2213 N N . GLY A 1 276 ? 6.173 5.908 -23.907 1.00 91.56 276 GLY A N 1
ATOM 2214 C CA . GLY A 1 276 ? 5.576 6.793 -24.912 1.00 91.56 276 GLY A CA 1
ATOM 2215 C C . GLY A 1 276 ? 6.591 7.613 -25.720 1.00 91.56 276 GLY A C 1
ATOM 2216 O O . GLY A 1 276 ? 6.221 8.172 -26.755 1.00 91.56 276 GLY A O 1
ATOM 2217 N N . THR A 1 277 ? 7.870 7.623 -25.335 1.00 96.06 277 THR A N 1
ATOM 2218 C CA . THR A 1 277 ? 8.980 8.173 -26.128 1.00 96.06 277 THR A CA 1
ATOM 2219 C C . THR A 1 277 ? 9.860 7.045 -26.647 1.00 96.06 277 THR A C 1
ATOM 2221 O O . THR A 1 277 ? 10.479 6.339 -25.866 1.00 96.06 277 THR A O 1
ATOM 2224 N N . GLN A 1 278 ? 9.952 6.883 -27.968 1.00 95.19 278 GLN A N 1
ATOM 2225 C CA . GLN A 1 278 ? 10.695 5.774 -28.572 1.00 95.19 278 GLN A CA 1
ATOM 2226 C C . GLN A 1 278 ? 12.181 5.764 -28.144 1.00 95.19 278 GLN A C 1
ATOM 2228 O O . GLN A 1 278 ? 12.859 6.772 -28.373 1.00 95.19 278 GLN A O 1
ATOM 2233 N N . PRO A 1 279 ? 12.712 4.639 -27.619 1.00 95.50 279 PRO A N 1
ATOM 2234 C CA . PRO A 1 279 ? 14.115 4.539 -27.242 1.00 95.50 279 PRO A CA 1
ATOM 2235 C C . PRO A 1 279 ? 15.028 4.503 -28.468 1.00 95.50 279 PRO A C 1
ATOM 2237 O O . PRO A 1 279 ? 14.661 4.025 -29.554 1.00 95.50 279 PRO A O 1
ATOM 2240 N N . SER A 1 280 ? 16.242 5.025 -28.295 1.00 92.06 280 SER A N 1
ATOM 2241 C CA . SER A 1 280 ? 17.282 4.991 -29.333 1.00 92.06 280 SER A CA 1
ATOM 2242 C C . SER A 1 280 ? 18.273 3.832 -29.180 1.00 92.06 280 SER A C 1
ATOM 2244 O O . SER A 1 280 ? 18.856 3.425 -30.187 1.00 92.06 280 SER A O 1
ATOM 2246 N N . GLY A 1 281 ? 18.361 3.279 -27.970 1.00 93.19 281 GLY A N 1
ATOM 2247 C CA . GLY A 1 281 ? 19.162 2.132 -27.547 1.00 93.19 281 GLY A CA 1
ATOM 2248 C C . GLY A 1 281 ? 18.570 1.569 -26.254 1.00 93.19 281 GLY A C 1
ATOM 2249 O O . GLY A 1 281 ? 17.342 1.543 -26.121 1.00 93.19 281 GLY A O 1
ATOM 2250 N N . ASP A 1 282 ? 19.419 1.169 -25.316 1.00 93.50 282 ASP A N 1
ATOM 2251 C CA . ASP A 1 282 ? 18.987 0.696 -24.003 1.00 93.50 282 ASP A CA 1
ATOM 2252 C C . ASP A 1 282 ? 18.705 1.889 -23.066 1.00 93.50 282 ASP A C 1
ATOM 2254 O O . ASP A 1 282 ? 19.459 2.861 -22.981 1.00 93.50 282 ASP A O 1
ATOM 2258 N N . GLU A 1 283 ? 17.522 1.870 -22.452 1.00 95.56 283 GLU A N 1
ATOM 2259 C CA . GLU A 1 283 ? 17.010 2.872 -21.514 1.00 95.56 283 GLU A CA 1
ATOM 2260 C C . GLU A 1 283 ? 16.288 2.135 -20.363 1.00 95.56 283 GLU A C 1
ATOM 2262 O O . GLU A 1 283 ? 15.089 2.338 -20.135 1.00 95.56 283 GLU A O 1
ATOM 2267 N N . TYR A 1 284 ? 16.986 1.214 -19.686 1.00 96.00 284 TYR A N 1
ATOM 2268 C CA . TYR A 1 284 ? 16.437 0.419 -18.579 1.00 96.00 284 TYR A CA 1
ATOM 2269 C C . TYR A 1 284 ? 17.441 0.180 -17.448 1.00 96.00 284 TYR A C 1
ATOM 2271 O O . TYR A 1 284 ? 18.646 0.324 -17.621 1.00 96.00 284 TYR A O 1
ATOM 2279 N N . VAL A 1 285 ? 16.913 -0.214 -16.291 1.00 96.56 285 VAL A N 1
ATOM 2280 C CA . VAL A 1 285 ? 17.685 -0.661 -15.124 1.00 96.56 285 VAL A CA 1
ATOM 2281 C C . VAL A 1 285 ? 17.282 -2.078 -14.729 1.00 96.56 285 VAL A C 1
ATOM 2283 O O . VAL A 1 285 ? 16.150 -2.498 -14.994 1.00 96.56 285 VAL A O 1
ATOM 2286 N N . GLU A 1 286 ? 18.182 -2.783 -14.050 1.00 96.81 286 GLU A N 1
ATOM 2287 C CA . GLU A 1 286 ? 17.925 -4.081 -13.421 1.00 96.81 286 GLU A CA 1
ATOM 2288 C C . GLU A 1 286 ? 17.757 -3.927 -11.908 1.00 96.81 286 GLU A C 1
ATOM 2290 O O . GLU A 1 286 ? 18.635 -3.410 -11.212 1.00 96.81 286 GLU A O 1
ATOM 2295 N N . LEU A 1 287 ? 16.629 -4.412 -11.391 1.00 96.69 287 LEU A N 1
ATOM 2296 C CA . LEU A 1 287 ? 16.283 -4.417 -9.975 1.00 96.69 287 LEU A CA 1
ATOM 2297 C C . LEU A 1 287 ? 16.201 -5.854 -9.447 1.00 96.69 287 LEU A C 1
ATOM 2299 O O . LEU A 1 287 ? 15.782 -6.762 -10.162 1.00 96.69 287 LEU A O 1
ATOM 2303 N N . CYS A 1 288 ? 16.533 -6.062 -8.176 1.00 95.81 288 CYS A N 1
ATOM 2304 C CA . CYS A 1 288 ? 16.312 -7.341 -7.496 1.00 95.81 288 CYS A CA 1
ATOM 2305 C C . CYS A 1 288 ? 14.820 -7.651 -7.315 1.00 95.81 288 CYS A C 1
ATOM 2307 O O . CYS A 1 288 ? 14.048 -6.763 -6.957 1.00 95.81 288 CYS A O 1
ATOM 2309 N N . THR A 1 289 ? 14.441 -8.919 -7.449 1.00 95.75 289 THR A N 1
ATOM 2310 C CA . THR A 1 289 ? 13.131 -9.457 -7.037 1.00 95.75 289 THR A CA 1
ATOM 2311 C C . THR A 1 289 ? 13.196 -10.074 -5.637 1.00 95.75 289 THR A C 1
ATOM 2313 O O . THR A 1 289 ? 14.263 -10.138 -5.015 1.00 95.75 289 THR A O 1
ATOM 2316 N N . GLY A 1 290 ? 12.065 -10.572 -5.135 1.00 89.19 290 GLY A N 1
ATOM 2317 C CA . GLY A 1 290 ? 11.992 -11.341 -3.897 1.00 89.19 290 GLY A CA 1
ATOM 2318 C C . GLY A 1 290 ? 12.731 -12.681 -3.959 1.00 89.19 290 GLY A C 1
ATOM 2319 O O . GLY A 1 290 ? 13.111 -13.203 -2.910 1.00 89.19 290 GLY A O 1
ATOM 2320 N N . ASP A 1 291 ? 12.994 -13.224 -5.154 1.00 89.00 291 ASP A N 1
ATOM 2321 C CA . ASP A 1 291 ? 13.799 -14.444 -5.323 1.00 89.00 291 ASP A CA 1
ATOM 2322 C C . ASP A 1 291 ? 15.290 -14.194 -5.050 1.00 89.00 291 ASP A C 1
ATOM 2324 O O . ASP A 1 291 ? 16.038 -15.111 -4.685 1.00 89.00 291 ASP A O 1
ATOM 2328 N N . TYR A 1 292 ? 15.743 -12.939 -5.160 1.00 85.62 292 TYR A N 1
ATOM 2329 C CA . TYR A 1 292 ? 17.120 -12.581 -4.861 1.00 85.62 292 TYR A CA 1
ATOM 2330 C C . TYR A 1 292 ? 17.347 -12.356 -3.364 1.00 85.62 292 TYR A C 1
ATOM 2332 O O . TYR A 1 292 ? 17.214 -11.259 -2.827 1.00 85.62 292 TYR A O 1
ATOM 2340 N N . TYR A 1 293 ? 17.785 -13.421 -2.693 1.00 76.25 293 TYR A N 1
ATOM 2341 C CA . TYR A 1 293 ? 17.961 -13.485 -1.238 1.00 76.25 293 TYR A CA 1
ATOM 2342 C C . TYR A 1 293 ? 18.772 -12.343 -0.596 1.00 76.25 293 TYR A C 1
ATOM 2344 O O . TYR A 1 293 ? 18.532 -11.996 0.561 1.00 76.25 293 TYR A O 1
ATOM 2352 N N . TYR A 1 294 ? 19.761 -11.787 -1.298 1.00 78.00 294 TYR A N 1
ATOM 2353 C CA . TYR A 1 294 ? 20.694 -10.826 -0.701 1.00 78.00 294 TYR A CA 1
ATOM 2354 C C . TYR A 1 294 ? 20.111 -9.418 -0.577 1.00 78.00 294 TYR A C 1
ATOM 2356 O O . TYR A 1 294 ? 20.345 -8.748 0.431 1.00 78.00 294 TYR A O 1
ATOM 2364 N N . HIS A 1 295 ? 19.336 -8.992 -1.574 1.00 84.88 295 HIS A N 1
ATOM 2365 C CA . HIS A 1 295 ? 18.767 -7.648 -1.645 1.00 84.88 295 HIS A CA 1
ATOM 2366 C C . HIS A 1 295 ? 17.306 -7.671 -2.126 1.00 84.88 295 HIS A C 1
ATOM 2368 O O . HIS A 1 295 ? 16.987 -6.999 -3.108 1.00 84.88 295 HIS A O 1
ATOM 2374 N N . PRO A 1 296 ? 16.412 -8.440 -1.474 1.00 87.94 296 PRO A N 1
ATOM 2375 C CA . PRO A 1 296 ? 15.016 -8.494 -1.882 1.00 87.94 296 PRO A CA 1
ATOM 2376 C C . PRO A 1 296 ? 14.341 -7.132 -1.651 1.00 87.94 296 PRO A C 1
ATOM 2378 O O . PRO A 1 296 ? 14.661 -6.456 -0.663 1.00 87.94 296 PRO A O 1
ATOM 2381 N N . PRO A 1 297 ? 13.375 -6.732 -2.498 1.00 95.50 297 PRO A N 1
ATOM 2382 C CA . PRO A 1 297 ? 12.552 -5.558 -2.251 1.00 95.50 297 PRO A CA 1
ATOM 2383 C C . PRO A 1 297 ? 11.891 -5.615 -0.875 1.00 95.50 297 PRO A C 1
ATOM 2385 O O . PRO A 1 297 ? 11.413 -6.670 -0.438 1.00 95.50 297 PRO A O 1
ATOM 2388 N N . TYR A 1 298 ? 11.825 -4.472 -0.195 1.00 91.94 298 TYR A N 1
ATOM 2389 C CA . TYR A 1 298 ? 11.160 -4.387 1.099 1.00 91.94 298 TYR A CA 1
ATOM 2390 C C . TYR A 1 298 ? 10.429 -3.063 1.310 1.00 91.94 298 TYR A C 1
ATOM 2392 O O . TYR A 1 298 ? 10.825 -2.005 0.828 1.00 91.94 298 TYR A O 1
ATOM 2400 N N . LEU A 1 299 ? 9.353 -3.126 2.085 1.00 94.00 299 LEU A N 1
ATOM 2401 C CA . LEU A 1 299 ? 8.535 -1.997 2.490 1.00 94.00 299 LEU A CA 1
ATOM 2402 C C . LEU A 1 299 ? 8.711 -1.762 3.989 1.00 94.00 299 LEU A C 1
ATOM 2404 O O . LEU A 1 299 ? 8.576 -2.675 4.810 1.00 94.00 299 LEU A O 1
ATOM 2408 N N . THR A 1 300 ? 8.995 -0.519 4.361 1.00 86.62 300 THR A N 1
ATOM 2409 C CA . THR A 1 300 ? 8.967 -0.086 5.758 1.00 86.62 300 THR A CA 1
ATOM 2410 C C . THR A 1 300 ? 7.732 0.760 6.009 1.00 86.62 300 THR A C 1
ATOM 2412 O O . THR A 1 300 ? 7.405 1.633 5.210 1.00 86.62 300 THR A O 1
ATOM 2415 N N . VAL A 1 301 ? 7.042 0.497 7.120 1.00 83.00 301 VAL A N 1
ATOM 2416 C CA . VAL A 1 301 ? 5.824 1.216 7.510 1.00 83.00 301 VAL A CA 1
ATOM 2417 C C . VAL A 1 301 ? 5.965 1.680 8.958 1.00 83.00 301 VAL A C 1
ATOM 2419 O O . VAL A 1 301 ? 6.304 0.882 9.833 1.00 83.00 301 VAL A O 1
ATOM 2422 N N . SER A 1 302 ? 5.719 2.969 9.203 1.00 80.19 302 SER A N 1
ATOM 2423 C CA . SER A 1 302 ? 5.568 3.550 10.544 1.00 80.19 302 SER A CA 1
ATOM 2424 C C . SER A 1 302 ? 4.095 3.831 10.779 1.00 80.19 302 SER A C 1
ATOM 2426 O O . SER A 1 302 ? 3.442 4.433 9.923 1.00 80.19 302 SER A O 1
ATOM 2428 N N . TYR A 1 303 ? 3.575 3.418 11.928 1.00 72.94 303 TYR A N 1
ATOM 2429 C CA . TYR A 1 303 ? 2.184 3.640 12.287 1.00 72.94 303 TYR A CA 1
ATOM 2430 C C . TYR A 1 303 ? 2.020 3.846 13.791 1.00 72.94 303 TYR A C 1
ATOM 2432 O O . TYR A 1 303 ? 2.845 3.397 14.592 1.00 72.94 303 TYR A O 1
ATOM 2440 N N . THR A 1 304 ? 0.938 4.516 14.176 1.00 64.88 304 THR A N 1
ATOM 2441 C CA . THR A 1 304 ? 0.572 4.744 15.576 1.00 64.88 304 THR A CA 1
ATOM 2442 C C . THR A 1 304 ? -0.883 4.387 15.824 1.00 64.88 304 THR A C 1
ATOM 2444 O O . THR A 1 304 ? -1.738 4.512 14.958 1.00 64.88 304 THR A O 1
ATOM 2447 N N . THR A 1 305 ? -1.174 3.938 17.035 1.00 56.84 305 THR A N 1
ATOM 2448 C CA . THR A 1 305 ? -2.534 3.654 17.522 1.00 56.84 305 THR A CA 1
ATOM 2449 C C . THR A 1 305 ? -3.225 4.905 18.072 1.00 56.84 305 THR A C 1
ATOM 2451 O O . THR A 1 305 ? -4.411 4.882 18.379 1.00 56.84 305 THR A O 1
ATOM 2454 N N . GLU A 1 306 ? -2.491 6.008 18.251 1.00 52.66 306 GLU A N 1
ATOM 2455 C CA . GLU A 1 306 ? -3.062 7.286 18.670 1.00 52.66 306 GLU A CA 1
ATOM 2456 C C . GLU A 1 306 ? -3.500 8.081 17.437 1.00 52.66 306 GLU A C 1
ATOM 2458 O O . GLU A 1 306 ? -2.835 9.026 17.011 1.00 52.66 306 GLU A O 1
ATOM 2463 N N . PHE A 1 307 ? -4.655 7.731 16.864 1.00 50.50 307 PHE A N 1
ATOM 2464 C CA . PHE A 1 307 ? -5.315 8.648 15.941 1.00 50.50 307 PHE A CA 1
ATOM 2465 C C . PHE A 1 307 ? -5.942 9.792 16.725 1.00 50.50 307 PHE A C 1
ATOM 2467 O O . PHE A 1 307 ? -7.029 9.680 17.286 1.00 50.50 307 PHE A O 1
ATOM 2474 N N . THR A 1 308 ? -5.256 10.928 16.741 1.00 55.59 308 THR A N 1
ATOM 2475 C CA . THR A 1 308 ? -5.929 12.205 16.962 1.00 55.59 308 THR A CA 1
ATOM 2476 C C . THR A 1 308 ? -6.011 12.897 15.605 1.00 55.59 308 THR A C 1
ATOM 2478 O O . THR A 1 308 ? -4.976 13.386 15.142 1.00 55.59 308 THR A O 1
ATOM 2481 N N . PRO A 1 309 ? -7.182 12.925 14.936 1.00 61.25 309 PRO A N 1
ATOM 2482 C CA . PRO A 1 309 ? -7.312 13.625 13.666 1.00 61.25 309 PRO A CA 1
ATOM 2483 C C . PRO A 1 309 ? -6.848 15.072 13.836 1.00 61.25 309 PRO A C 1
ATOM 2485 O O . PRO A 1 309 ? -7.145 15.725 14.843 1.00 61.25 309 PRO A O 1
ATOM 2488 N N . SER A 1 310 ? -6.083 15.576 12.868 1.00 69.56 310 SER A N 1
ATOM 2489 C CA . SER A 1 310 ? -5.624 16.959 12.918 1.00 69.56 310 SER A CA 1
ATOM 2490 C C . SER A 1 310 ? -6.822 17.911 12.871 1.00 69.56 310 SER A C 1
ATOM 2492 O O . SER A 1 310 ? -7.883 17.582 12.337 1.00 69.56 310 SER A O 1
ATOM 2494 N N . GLN A 1 311 ? -6.658 19.132 13.381 1.00 76.94 311 GLN A N 1
ATOM 2495 C CA . GLN A 1 311 ? -7.720 20.138 13.299 1.00 76.94 311 GLN A CA 1
ATOM 2496 C C . GLN A 1 311 ? -8.152 20.406 11.844 1.00 76.94 311 GLN A C 1
ATOM 2498 O O . GLN A 1 311 ? -9.322 20.693 11.605 1.00 76.94 311 GLN A O 1
ATOM 2503 N N . GLU A 1 312 ? -7.232 20.287 10.881 1.00 77.44 312 GLU A N 1
ATOM 2504 C CA . GLU A 1 312 ? -7.519 20.427 9.448 1.00 77.44 312 GLU A CA 1
ATOM 2505 C C . GLU A 1 312 ? -8.333 19.243 8.912 1.00 77.44 312 GLU A C 1
ATOM 2507 O O . GLU A 1 312 ? -9.297 19.457 8.183 1.00 77.44 312 GLU A O 1
ATOM 2512 N N . GLN A 1 313 ? -8.008 18.008 9.314 1.00 76.00 313 GLN A N 1
ATOM 2513 C CA . GLN A 1 313 ? -8.781 16.816 8.943 1.00 76.00 313 GLN A CA 1
ATOM 2514 C C . GLN A 1 313 ? -10.196 16.865 9.524 1.00 76.00 313 GLN A C 1
ATOM 2516 O O . GLN A 1 313 ? -11.160 16.594 8.813 1.00 76.00 313 GLN A O 1
ATOM 2521 N N . ILE A 1 314 ? -10.334 17.288 10.785 1.00 82.94 314 ILE A N 1
ATOM 2522 C CA . ILE A 1 314 ? -11.640 17.510 11.419 1.00 82.94 314 ILE A CA 1
ATOM 2523 C C . ILE A 1 314 ? -12.431 18.567 10.639 1.00 82.94 314 ILE A C 1
ATOM 2525 O O . ILE A 1 314 ? -13.594 18.352 10.316 1.00 82.94 314 ILE A O 1
ATOM 2529 N N . GLN A 1 315 ? -11.810 19.699 10.296 1.00 87.44 315 GLN A N 1
ATOM 2530 C CA . GLN A 1 315 ? -12.476 20.755 9.526 1.00 87.44 315 GLN A CA 1
ATOM 2531 C C . GLN A 1 315 ? -12.889 20.290 8.126 1.00 87.44 315 GLN A C 1
ATOM 2533 O O . GLN A 1 315 ? -13.973 20.650 7.675 1.00 87.44 315 GLN A O 1
ATOM 2538 N N . ALA A 1 316 ? -12.063 19.486 7.453 1.00 82.50 316 ALA A N 1
ATOM 2539 C CA . ALA A 1 316 ? -12.389 18.920 6.148 1.00 82.50 316 ALA A CA 1
ATOM 2540 C C . ALA A 1 316 ? -13.574 17.947 6.229 1.00 82.50 316 ALA A C 1
ATOM 2542 O O . ALA A 1 316 ? -14.485 18.041 5.412 1.00 82.50 316 ALA A O 1
ATOM 2543 N N . ALA A 1 317 ? -13.604 17.075 7.242 1.00 86.75 317 ALA A N 1
ATOM 2544 C CA . ALA A 1 317 ? -14.721 16.163 7.478 1.00 86.75 317 ALA A CA 1
ATOM 2545 C C . ALA A 1 317 ? -16.024 16.918 7.800 1.00 86.75 317 ALA A C 1
ATOM 2547 O O . ALA A 1 317 ? -17.073 16.616 7.237 1.00 86.75 317 ALA A O 1
ATOM 2548 N N . VAL A 1 318 ? -15.957 17.957 8.642 1.00 91.56 318 VAL A N 1
ATOM 2549 C CA . VAL A 1 318 ? -17.110 18.828 8.934 1.00 91.56 318 VAL A CA 1
ATOM 2550 C C . VAL A 1 318 ? -17.602 19.520 7.662 1.00 91.56 318 VAL A C 1
ATOM 2552 O O . VAL A 1 318 ? -18.793 19.471 7.367 1.00 91.56 318 VAL A O 1
ATOM 2555 N N . ALA A 1 319 ? -16.701 20.109 6.871 1.00 91.44 319 ALA A N 1
ATOM 2556 C CA . ALA A 1 319 ? -17.059 20.773 5.618 1.00 91.44 319 ALA A CA 1
ATOM 2557 C C . ALA A 1 319 ? -17.675 19.801 4.597 1.00 91.44 319 ALA A C 1
ATOM 2559 O O . ALA A 1 319 ? -18.598 20.173 3.870 1.00 91.44 319 ALA A O 1
ATOM 2560 N N . TYR A 1 320 ? -17.192 18.556 4.557 1.00 91.19 320 TYR A N 1
ATOM 2561 C CA . TYR A 1 320 ? -17.762 17.501 3.728 1.00 91.19 320 TYR A CA 1
ATOM 2562 C C . TYR A 1 320 ? -19.220 17.230 4.125 1.00 91.19 320 TYR A C 1
ATOM 2564 O O . TYR A 1 320 ? -20.100 17.394 3.278 1.00 91.19 320 TYR A O 1
ATOM 2572 N N . LEU A 1 321 ? -19.501 16.952 5.403 1.00 92.06 321 LEU A N 1
ATOM 2573 C CA . LEU A 1 321 ? -20.868 16.713 5.890 1.00 92.06 321 LEU A CA 1
ATOM 2574 C C . LEU A 1 321 ? -21.788 17.927 5.670 1.00 92.06 321 LEU A C 1
ATOM 2576 O O . LEU A 1 321 ? -22.938 17.779 5.258 1.00 92.06 321 LEU A O 1
ATOM 2580 N N . GLU A 1 322 ? -21.279 19.145 5.882 1.00 93.00 322 GLU A N 1
ATOM 2581 C CA . GLU A 1 322 ? -22.019 20.386 5.616 1.00 93.00 322 GLU A CA 1
ATOM 2582 C C . GLU A 1 322 ? -22.394 20.536 4.138 1.00 93.00 322 GLU A C 1
ATOM 2584 O O . GLU A 1 322 ? -23.507 20.957 3.818 1.00 93.00 322 GLU A O 1
ATOM 2589 N N . SER A 1 323 ? -21.483 20.182 3.228 1.00 91.56 323 SER A N 1
ATOM 2590 C CA . SER A 1 323 ? -21.725 20.272 1.784 1.00 91.56 323 SER A CA 1
ATOM 2591 C C . SER A 1 323 ? -22.740 19.244 1.273 1.00 91.56 323 SER A C 1
ATOM 2593 O O . SER A 1 323 ? -23.407 19.489 0.267 1.00 91.56 323 SER A O 1
ATOM 2595 N N . HIS A 1 324 ? -22.905 18.142 2.005 1.00 90.69 324 HIS A N 1
ATOM 2596 C CA . HIS A 1 324 ? -23.839 17.060 1.706 1.00 90.69 324 HIS A CA 1
ATOM 2597 C C . HIS A 1 324 ? -25.183 17.206 2.439 1.00 90.69 324 HIS A C 1
ATOM 2599 O O . HIS A 1 324 ? -26.087 16.384 2.285 1.00 90.69 324 HIS A O 1
ATOM 2605 N N . PHE A 1 325 ? -25.375 18.277 3.209 1.00 92.81 325 PHE A N 1
ATOM 2606 C CA . PHE A 1 325 ? -26.634 18.525 3.896 1.00 92.81 325 PHE A CA 1
ATOM 2607 C C . PHE A 1 325 ? -27.743 18.993 2.939 1.00 92.81 325 PHE A C 1
ATOM 2609 O O . PHE A 1 325 ? -27.636 20.021 2.264 1.00 92.81 325 PHE A O 1
ATOM 2616 N N . ASN A 1 326 ? -28.871 18.284 2.942 1.00 91.50 326 ASN A N 1
ATOM 2617 C CA . ASN A 1 326 ? -30.089 18.682 2.248 1.00 91.50 326 ASN A CA 1
ATOM 2618 C C . ASN A 1 326 ? -30.988 19.500 3.184 1.00 91.50 326 ASN A C 1
ATOM 2620 O O . ASN A 1 326 ? -31.533 18.984 4.157 1.00 91.50 326 ASN A O 1
ATOM 2624 N N . SER A 1 327 ? -31.206 20.776 2.866 1.00 91.62 327 SER A N 1
ATOM 2625 C CA . SER A 1 327 ? -31.988 21.684 3.713 1.00 91.62 327 SER A CA 1
ATOM 2626 C C . SER A 1 327 ? -33.498 21.430 3.728 1.00 91.62 327 SER A C 1
ATOM 2628 O O . SER A 1 327 ? -34.158 21.919 4.643 1.00 91.62 327 SER A O 1
ATOM 2630 N N . THR A 1 328 ? -34.034 20.684 2.759 1.00 89.94 328 THR A N 1
ATOM 2631 C CA . THR A 1 328 ? -35.455 20.310 2.685 1.00 89.94 328 THR A CA 1
ATOM 2632 C C . THR A 1 328 ? -35.746 19.084 3.542 1.00 89.94 328 THR A C 1
ATOM 2634 O O . THR A 1 328 ? -36.720 19.066 4.293 1.00 89.94 328 THR A O 1
ATOM 2637 N N . LEU A 1 329 ? -34.907 18.051 3.432 1.00 90.44 329 LEU A N 1
ATOM 2638 C CA . LEU A 1 329 ? -35.066 16.813 4.200 1.00 90.44 329 LEU A CA 1
ATOM 2639 C C . LEU A 1 329 ? -34.443 16.896 5.591 1.00 90.44 329 LEU A C 1
ATOM 2641 O O . LEU A 1 329 ? -34.822 16.113 6.460 1.00 90.44 329 LEU A O 1
ATOM 2645 N N . GLU A 1 330 ? -33.535 17.853 5.777 1.00 94.88 330 GLU A N 1
ATOM 2646 C CA . GLU A 1 330 ? -32.699 18.031 6.961 1.00 94.88 330 GLU A CA 1
ATOM 2647 C C . GLU A 1 330 ? -31.821 16.807 7.263 1.00 94.88 330 GLU A C 1
ATOM 2649 O O . GLU A 1 330 ? -31.531 16.512 8.414 1.00 94.88 330 GLU A O 1
ATOM 2654 N N . LEU A 1 331 ? -31.377 16.112 6.211 1.00 93.06 331 LEU A N 1
ATOM 2655 C CA . LEU A 1 331 ? -30.505 14.936 6.265 1.00 93.06 331 LEU A CA 1
ATOM 2656 C C . LEU A 1 331 ? -29.289 15.120 5.346 1.00 93.06 331 LEU A C 1
ATOM 2658 O O . LEU A 1 331 ? -29.329 15.904 4.395 1.00 93.06 331 LEU A O 1
ATOM 2662 N N . VAL A 1 332 ? -28.231 14.366 5.615 1.00 92.19 332 VAL A N 1
ATOM 2663 C CA . VAL A 1 332 ? -27.013 14.251 4.805 1.00 92.19 332 VAL A CA 1
ATOM 2664 C C . VAL A 1 332 ? -27.131 13.038 3.878 1.00 92.19 332 VAL A C 1
ATOM 2666 O O . VAL A 1 332 ? -27.625 11.986 4.297 1.00 92.19 332 VAL A O 1
ATOM 2669 N N . TRP A 1 333 ? -26.729 13.200 2.616 1.00 87.19 333 TRP A N 1
ATOM 2670 C CA . TRP A 1 333 ? -26.582 12.106 1.646 1.00 87.19 333 TRP A CA 1
ATOM 2671 C C . TRP A 1 333 ? -25.097 11.769 1.486 1.00 87.19 333 TRP A C 1
ATOM 2673 O O . TRP A 1 333 ? -24.280 12.677 1.452 1.00 87.19 333 TRP A O 1
ATOM 2683 N N . GLU A 1 334 ? -24.744 10.493 1.368 1.00 69.62 334 GLU A N 1
ATOM 2684 C CA . GLU A 1 334 ? -23.330 10.065 1.423 1.00 69.62 334 GLU A CA 1
ATOM 2685 C C . GLU A 1 334 ? -22.776 9.520 0.104 1.00 69.62 334 GLU A C 1
ATOM 2687 O O . GLU A 1 334 ? -21.591 9.236 0.010 1.00 69.62 334 GLU A O 1
ATOM 2692 N N . SER A 1 335 ? -23.598 9.339 -0.933 1.00 69.12 335 SER A N 1
ATOM 2693 C CA . SER A 1 335 ? -23.113 8.738 -2.179 1.00 69.12 335 SER A CA 1
ATOM 2694 C C . SER A 1 335 ? -22.937 9.762 -3.289 1.00 69.12 335 SER A C 1
ATOM 2696 O O . SER A 1 335 ? -23.916 10.323 -3.771 1.00 69.12 335 SER A O 1
ATOM 2698 N N . GLU A 1 336 ? -21.715 9.944 -3.789 1.00 69.31 336 GLU A N 1
ATOM 2699 C CA . GLU A 1 336 ? -21.448 10.701 -5.020 1.00 69.31 336 GLU A CA 1
ATOM 2700 C C . GLU A 1 336 ? -21.755 9.899 -6.294 1.00 69.31 336 GLU A C 1
ATOM 2702 O O . GLU A 1 336 ? -21.582 10.399 -7.417 1.00 69.31 336 GLU A O 1
ATOM 2707 N N . GLU A 1 337 ? -22.227 8.659 -6.141 1.00 72.50 337 GLU A N 1
ATOM 2708 C CA . GLU A 1 337 ? -22.552 7.786 -7.252 1.00 72.50 337 GLU A CA 1
ATOM 2709 C C . GLU A 1 337 ? -23.784 8.307 -8.008 1.00 72.50 337 GLU A C 1
ATOM 2711 O O . GLU A 1 337 ? -24.867 8.546 -7.470 1.00 72.50 337 GLU A O 1
ATOM 2716 N N . LYS A 1 338 ? -23.608 8.484 -9.320 1.00 67.00 338 LYS A N 1
ATOM 2717 C CA . LYS A 1 338 ? -24.654 8.961 -10.244 1.00 67.00 338 LYS A CA 1
ATOM 2718 C C . LYS A 1 338 ? -25.378 7.817 -10.960 1.00 67.00 338 LYS A C 1
ATOM 2720 O O . LYS A 1 338 ? -26.129 8.064 -11.904 1.00 67.00 338 LYS A O 1
ATOM 2725 N N . GLY A 1 339 ? -25.094 6.579 -10.561 1.00 74.38 339 GLY A N 1
ATOM 2726 C CA . GLY A 1 339 ? -25.687 5.361 -11.099 1.00 74.38 339 GLY A CA 1
ATOM 2727 C C . GLY A 1 339 ? -27.170 5.227 -10.755 1.00 74.38 339 GLY A C 1
ATOM 2728 O O . GLY A 1 339 ? -27.695 5.907 -9.871 1.00 74.38 339 GLY A O 1
ATOM 2729 N N . GLN A 1 340 ? -27.855 4.348 -11.488 1.00 74.00 340 GLN A N 1
ATOM 2730 C CA . GLN A 1 340 ? -29.231 3.962 -11.177 1.00 74.00 340 GLN A CA 1
ATOM 2731 C C . GLN A 1 340 ? -29.270 3.166 -9.866 1.00 74.00 340 GLN A C 1
ATOM 2733 O O . GLN A 1 340 ? -28.479 2.246 -9.673 1.00 74.00 340 GLN A O 1
ATOM 2738 N N . HIS A 1 341 ? -30.214 3.505 -8.988 1.00 81.44 341 HIS A N 1
ATOM 2739 C CA . HIS A 1 341 ? -30.327 2.880 -7.672 1.00 81.44 341 HIS A CA 1
ATOM 2740 C C . HIS A 1 341 ? -30.852 1.438 -7.742 1.00 81.44 341 HIS A C 1
ATOM 2742 O O . HIS A 1 341 ? -31.790 1.157 -8.491 1.00 81.44 341 HIS A O 1
ATOM 2748 N N . TRP A 1 342 ? -30.376 0.547 -6.859 1.00 81.38 342 TRP A N 1
ATOM 2749 C CA . TRP A 1 342 ? -30.900 -0.830 -6.733 1.00 81.38 342 TRP A CA 1
ATOM 2750 C C . TRP A 1 342 ? -32.377 -0.903 -6.313 1.00 81.38 342 TRP A C 1
ATOM 2752 O O . TRP A 1 342 ? -33.002 -1.949 -6.422 1.00 81.38 342 TRP A O 1
ATOM 2762 N N . LEU A 1 343 ? -32.962 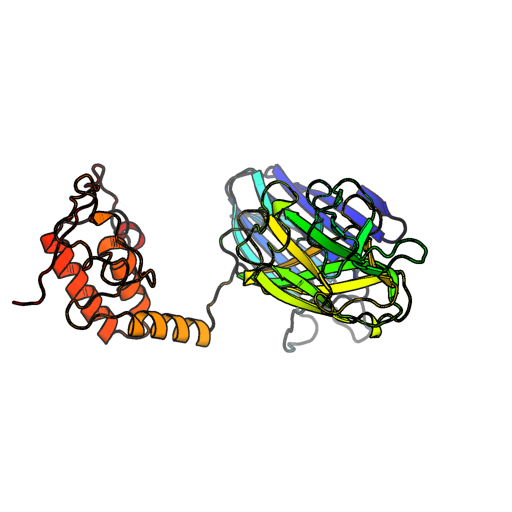0.205 -5.847 1.00 82.38 343 LEU A N 1
ATOM 2763 C CA . LEU A 1 343 ? -34.364 0.263 -5.435 1.00 82.38 343 LEU A CA 1
ATOM 2764 C C . LEU A 1 343 ? -35.296 0.383 -6.640 1.00 82.38 343 LEU A C 1
ATOM 2766 O O . LEU A 1 343 ? -36.503 0.338 -6.463 1.00 82.38 343 LEU A O 1
ATOM 2770 N N . LEU A 1 344 ? -34.771 0.510 -7.861 1.00 83.44 344 LEU A N 1
ATOM 2771 C CA . LEU A 1 344 ? -35.569 0.353 -9.075 1.00 83.44 344 LEU A CA 1
ATOM 2772 C C . LEU A 1 344 ? -35.988 -1.106 -9.312 1.00 83.44 344 LEU A C 1
ATOM 2774 O O . LEU A 1 344 ? -36.895 -1.348 -10.106 1.00 83.44 344 LEU A O 1
ATOM 2778 N N . ASP A 1 345 ? -35.362 -2.070 -8.632 1.00 83.69 345 ASP A N 1
ATOM 2779 C CA . ASP A 1 345 ? -35.790 -3.463 -8.674 1.00 83.69 345 ASP A CA 1
ATOM 2780 C C . ASP A 1 345 ? -37.093 -3.634 -7.866 1.00 83.69 345 ASP A C 1
ATOM 2782 O O . ASP A 1 345 ? -37.087 -3.392 -6.656 1.00 83.69 345 ASP A O 1
ATOM 2786 N N . PRO A 1 346 ? -38.221 -4.048 -8.480 1.00 79.75 346 PRO A N 1
ATOM 2787 C CA . PRO A 1 346 ? -39.470 -4.304 -7.758 1.00 79.75 346 PRO A CA 1
ATOM 2788 C C . PRO A 1 346 ? -39.349 -5.378 -6.666 1.00 79.75 346 PRO A C 1
ATOM 2790 O O . PRO A 1 346 ? -40.199 -5.424 -5.776 1.00 79.75 346 PRO A O 1
ATOM 2793 N N . GLU A 1 347 ? -38.323 -6.231 -6.722 1.00 82.75 347 GLU A N 1
ATOM 2794 C CA . GLU A 1 347 ? -38.042 -7.268 -5.725 1.00 82.75 347 GLU A CA 1
ATOM 2795 C C . GLU A 1 347 ? -37.024 -6.824 -4.658 1.00 82.75 347 GLU A C 1
ATOM 2797 O O . GLU A 1 347 ? -36.646 -7.628 -3.804 1.00 82.75 347 GLU A O 1
ATOM 2802 N N . ALA A 1 348 ? -36.605 -5.551 -4.654 1.00 78.38 348 ALA A N 1
ATOM 2803 C CA . ALA A 1 348 ? -35.653 -5.032 -3.676 1.00 78.38 348 ALA A CA 1
ATOM 2804 C C . ALA A 1 348 ? -36.136 -5.210 -2.225 1.00 78.38 348 ALA A C 1
ATOM 2806 O O . ALA A 1 348 ? -37.302 -4.973 -1.878 1.00 78.38 348 ALA A O 1
ATOM 2807 N N . GLU A 1 349 ? -35.204 -5.585 -1.347 1.00 69.75 349 GLU A N 1
ATOM 2808 C CA . GLU A 1 349 ? -35.464 -5.743 0.080 1.00 69.75 349 GLU A CA 1
ATOM 2809 C C . GLU A 1 349 ? -35.933 -4.415 0.702 1.00 69.75 349 GLU A C 1
ATOM 2811 O O . GLU A 1 349 ? -35.376 -3.345 0.451 1.00 69.75 349 GLU A O 1
ATOM 2816 N N . GLY A 1 350 ? -37.011 -4.471 1.490 1.00 70.06 350 GLY A N 1
ATOM 2817 C CA . GLY A 1 350 ? -37.656 -3.278 2.053 1.00 70.06 350 GLY A CA 1
ATOM 2818 C C . GLY A 1 350 ? -38.611 -2.541 1.100 1.00 70.06 350 GLY A C 1
ATOM 2819 O O . GLY A 1 350 ? -39.197 -1.540 1.516 1.00 70.06 350 GLY A O 1
ATOM 2820 N N . GLY A 1 351 ? -38.809 -3.051 -0.126 1.00 73.25 351 GLY A N 1
ATOM 2821 C CA . GLY A 1 351 ? -39.742 -2.544 -1.138 1.00 73.25 351 GLY A CA 1
ATOM 2822 C C . GLY A 1 351 ? -39.057 -1.702 -2.218 1.00 73.25 351 GLY A C 1
ATOM 2823 O O . GLY A 1 351 ? -38.365 -0.737 -1.893 1.00 73.25 351 GLY A O 1
ATOM 2824 N N . GLY A 1 352 ? -39.268 -2.074 -3.486 1.00 79.69 352 GLY A N 1
ATOM 2825 C CA . GLY A 1 352 ? -38.769 -1.366 -4.668 1.00 79.69 352 GLY A CA 1
ATOM 2826 C C . GLY A 1 352 ? -39.731 -0.322 -5.245 1.00 79.69 352 GLY A C 1
ATOM 2827 O O . GLY A 1 352 ? -40.935 -0.353 -4.992 1.00 79.69 352 GLY A O 1
ATOM 2828 N N . PHE A 1 353 ? -39.179 0.574 -6.060 1.00 82.44 353 PHE A N 1
ATOM 2829 C CA . PHE A 1 353 ? -39.801 1.759 -6.656 1.00 82.44 353 PHE A CA 1
ATOM 2830 C C . PHE A 1 353 ? -39.467 1.886 -8.160 1.00 82.44 353 PHE A C 1
ATOM 2832 O O . PHE A 1 353 ? -38.896 2.897 -8.590 1.00 82.44 353 PHE A O 1
ATOM 2839 N N . PRO A 1 354 ? -39.790 0.876 -8.993 1.00 84.31 354 PRO A N 1
ATOM 2840 C CA . PRO A 1 354 ? -39.481 0.886 -10.428 1.00 84.31 354 PRO A CA 1
ATOM 2841 C C . PRO A 1 354 ? -40.078 2.091 -11.175 1.00 84.31 354 PRO A C 1
ATOM 2843 O O . PRO A 1 354 ? -39.535 2.541 -12.181 1.00 84.31 354 PRO A O 1
ATOM 2846 N N . GLU A 1 355 ? -41.182 2.658 -10.686 1.00 85.25 355 GLU A N 1
ATOM 2847 C CA . GLU A 1 355 ? -41.853 3.817 -11.277 1.00 85.25 355 GLU A CA 1
ATOM 2848 C C . GLU A 1 355 ? -41.042 5.128 -11.209 1.00 85.25 355 GLU A C 1
ATOM 2850 O O . GLU A 1 355 ? -41.416 6.119 -11.842 1.00 85.25 355 GLU A O 1
ATOM 2855 N N . TYR A 1 356 ? -39.910 5.129 -10.498 1.00 79.50 356 TYR A N 1
ATOM 2856 C CA . TYR A 1 356 ? -38.989 6.261 -10.377 1.00 79.50 356 TYR A CA 1
ATOM 2857 C C . TYR A 1 356 ? -37.723 6.112 -11.234 1.00 79.50 356 TYR A C 1
ATOM 2859 O O . TYR A 1 356 ? -36.729 6.811 -11.008 1.00 79.50 356 TYR A O 1
ATOM 2867 N N . GLU A 1 357 ? -37.744 5.242 -12.248 1.00 82.56 357 GLU A N 1
ATOM 2868 C CA . GLU A 1 357 ? -36.646 5.114 -13.207 1.00 82.56 357 GLU A CA 1
ATOM 2869 C C . GLU A 1 357 ? -36.262 6.481 -13.813 1.00 82.56 357 GLU A C 1
ATOM 2871 O O . GLU A 1 357 ? -37.103 7.258 -14.273 1.00 82.56 357 GLU A O 1
ATOM 2876 N N . GLY A 1 358 ? -34.965 6.803 -13.766 1.00 80.31 358 GLY A N 1
ATOM 2877 C CA . GLY A 1 358 ? -34.427 8.093 -14.215 1.00 80.31 358 GLY A CA 1
ATOM 2878 C C . GLY A 1 358 ? -34.610 9.254 -13.227 1.00 80.31 358 GLY A C 1
ATOM 2879 O O . GLY A 1 358 ? -34.239 10.381 -13.553 1.00 80.31 358 GLY A O 1
ATOM 2880 N N . LYS A 1 359 ? -35.168 8.996 -12.037 1.00 79.81 359 LYS A N 1
ATOM 2881 C CA . LYS A 1 359 ? -35.327 9.968 -10.941 1.00 79.81 359 LYS A CA 1
ATOM 2882 C C . LYS A 1 359 ? -34.688 9.512 -9.626 1.00 79.81 359 LYS A C 1
ATOM 2884 O O . LYS A 1 359 ? -34.380 10.362 -8.794 1.00 79.81 359 LYS A O 1
ATOM 2889 N N . LEU A 1 360 ? -34.495 8.207 -9.438 1.00 77.31 360 LEU A N 1
ATOM 2890 C CA . LEU A 1 360 ? -33.874 7.623 -8.250 1.00 77.31 360 LEU A CA 1
ATOM 2891 C C . LEU A 1 360 ? -32.384 7.339 -8.490 1.00 77.31 360 LEU A C 1
ATOM 2893 O O . LEU A 1 360 ? -32.034 6.559 -9.380 1.00 77.31 360 LEU A O 1
ATOM 2897 N N . PHE A 1 361 ? -31.527 7.967 -7.689 1.00 80.00 361 PHE A N 1
ATOM 2898 C CA . PHE A 1 361 ? -30.068 7.909 -7.794 1.00 80.00 361 PHE A CA 1
ATOM 2899 C C . PHE A 1 361 ? -29.458 7.712 -6.400 1.00 80.00 361 PHE A C 1
ATOM 2901 O O . PHE A 1 361 ? -30.079 8.013 -5.383 1.00 80.00 361 PHE A O 1
ATOM 2908 N N . PHE A 1 362 ? -28.226 7.221 -6.309 1.00 77.69 362 PHE A N 1
ATOM 2909 C CA . PHE A 1 362 ? -27.602 7.044 -4.992 1.00 77.69 362 PHE A CA 1
ATOM 2910 C C . PHE A 1 362 ? -27.401 8.370 -4.251 1.00 77.69 362 PHE A C 1
ATOM 2912 O O . PHE A 1 362 ? -27.665 8.458 -3.054 1.00 77.69 362 PHE A O 1
ATOM 2919 N N . ASN A 1 363 ? -27.082 9.437 -4.982 1.00 75.81 363 ASN A N 1
ATOM 2920 C CA . ASN A 1 363 ? -26.922 10.783 -4.433 1.00 75.81 363 ASN A CA 1
ATOM 2921 C C . ASN A 1 363 ? -28.226 11.495 -4.013 1.00 75.81 363 ASN A C 1
ATOM 2923 O O . ASN A 1 363 ? -28.190 12.663 -3.625 1.00 75.81 363 ASN A O 1
ATOM 2927 N N . ASN A 1 364 ? -29.383 10.828 -4.094 1.00 79.12 364 ASN A N 1
ATOM 2928 C CA . ASN A 1 364 ? -30.637 11.299 -3.497 1.00 79.12 364 ASN A CA 1
ATOM 2929 C C . ASN A 1 364 ? -31.260 10.285 -2.527 1.00 79.12 364 ASN A C 1
ATOM 2931 O O . ASN A 1 364 ? -32.451 10.367 -2.219 1.00 79.12 364 ASN A O 1
ATOM 2935 N N . THR A 1 365 ? -30.435 9.370 -2.013 1.00 80.94 365 THR A N 1
ATOM 2936 C CA . THR A 1 365 ? -30.804 8.384 -0.995 1.00 80.94 365 THR A CA 1
ATOM 2937 C C . THR A 1 365 ? -30.194 8.752 0.352 1.00 80.94 365 THR A C 1
ATOM 2939 O O . THR A 1 365 ? -29.046 9.183 0.434 1.00 80.94 365 THR A O 1
ATOM 2942 N N . TYR A 1 366 ? -30.985 8.597 1.415 1.00 87.50 366 TYR A N 1
ATOM 2943 C CA . TYR A 1 366 ? -30.639 9.046 2.761 1.00 87.50 366 TYR A CA 1
ATOM 2944 C C . TYR A 1 366 ? -30.780 7.896 3.754 1.00 87.50 366 TYR A C 1
ATOM 2946 O O . TYR A 1 366 ? -31.889 7.425 4.019 1.00 87.50 366 TYR A O 1
ATOM 2954 N N . TRP A 1 367 ? -29.664 7.471 4.342 1.00 86.56 367 TRP A N 1
ATOM 2955 C CA . TRP A 1 367 ? -29.661 6.445 5.377 1.00 86.56 367 TRP A CA 1
ATOM 2956 C C . TRP A 1 367 ? -29.909 7.073 6.742 1.00 86.56 367 TRP A C 1
ATOM 2958 O O . TRP A 1 367 ? -29.066 7.781 7.294 1.00 86.56 367 TRP A O 1
ATOM 2968 N N . VAL A 1 368 ? -31.104 6.833 7.281 1.00 86.19 368 VAL A N 1
ATOM 2969 C CA . VAL A 1 368 ? -31.518 7.414 8.564 1.00 86.19 368 VAL A CA 1
ATOM 2970 C C . VAL A 1 368 ? -30.752 6.768 9.722 1.00 86.19 368 VAL A C 1
ATOM 2972 O O . VAL A 1 368 ? -30.172 7.481 10.531 1.00 86.19 368 VAL A O 1
ATOM 2975 N N . TYR A 1 369 ? -30.720 5.433 9.792 1.00 80.69 369 TYR A N 1
ATOM 2976 C CA . TYR A 1 369 ? -30.241 4.714 10.981 1.00 80.69 369 TYR A CA 1
ATOM 2977 C C . TYR A 1 369 ? -28.725 4.551 11.086 1.00 80.69 369 TYR A C 1
ATOM 2979 O O . TYR A 1 369 ? -28.244 4.349 12.190 1.00 80.69 369 TYR A O 1
ATOM 2987 N N . SER A 1 370 ? -27.978 4.655 9.987 1.00 81.38 370 SER A N 1
ATOM 2988 C CA . SER A 1 370 ? -26.512 4.653 10.010 1.00 81.38 370 SER A CA 1
ATOM 2989 C C . SER A 1 370 ? -25.986 6.079 9.882 1.00 81.38 370 SER A C 1
ATOM 2991 O O . SER A 1 370 ? -25.623 6.715 10.869 1.00 81.38 370 SER A O 1
ATOM 2993 N N . ASP A 1 371 ? -26.020 6.612 8.667 1.00 87.31 371 ASP A N 1
ATOM 2994 C CA . ASP A 1 371 ? -25.210 7.758 8.270 1.00 87.31 371 ASP A CA 1
ATOM 2995 C C . ASP A 1 371 ? -25.668 9.013 8.995 1.00 87.31 371 ASP A C 1
ATOM 2997 O O . ASP A 1 371 ? -24.867 9.721 9.592 1.00 87.31 371 ASP A O 1
ATOM 3001 N N . ASN A 1 372 ? -26.978 9.260 9.025 1.00 91.56 372 ASN A N 1
ATOM 3002 C CA . ASN A 1 372 ? -27.518 10.452 9.665 1.00 91.56 372 ASN A CA 1
ATOM 3003 C C . ASN A 1 372 ? -27.464 10.382 11.195 1.00 91.56 372 ASN A C 1
ATOM 3005 O O . ASN A 1 372 ? -27.259 11.419 11.826 1.00 91.56 372 ASN A O 1
ATOM 3009 N N . LEU A 1 373 ? -27.577 9.183 11.781 1.00 87.88 373 LEU A N 1
ATOM 3010 C CA . LEU A 1 373 ? -27.334 8.958 13.208 1.00 87.88 373 LEU A CA 1
ATOM 3011 C C . LEU A 1 373 ? -25.884 9.310 13.575 1.00 87.88 373 LEU A C 1
ATOM 3013 O O . LEU A 1 373 ? -25.641 10.065 14.516 1.00 87.88 373 LEU A O 1
ATOM 3017 N N . PHE A 1 374 ? -24.918 8.822 12.798 1.00 87.88 374 PHE A N 1
ATOM 3018 C CA . PHE A 1 374 ? -23.505 9.136 12.998 1.00 87.88 374 PHE A CA 1
ATOM 3019 C C . PHE A 1 374 ? -23.192 10.607 12.727 1.00 87.88 374 PHE A C 1
ATOM 3021 O O . PHE A 1 374 ? -22.481 11.230 13.515 1.00 87.88 374 PHE A O 1
ATOM 3028 N N . ALA A 1 375 ? -23.753 11.185 11.665 1.00 90.06 375 ALA A N 1
ATOM 3029 C CA . ALA A 1 375 ? -23.482 12.555 11.252 1.00 90.06 375 ALA A CA 1
ATOM 3030 C C . ALA A 1 375 ? -23.868 13.566 12.335 1.00 90.06 375 ALA A C 1
ATOM 3032 O O . ALA A 1 375 ? -23.069 14.452 12.639 1.00 90.06 375 ALA A O 1
ATOM 3033 N N . PHE A 1 376 ? -25.048 13.446 12.962 1.00 92.00 376 PHE A N 1
ATOM 3034 C CA . PHE A 1 376 ? -25.424 14.418 13.994 1.00 92.00 376 PHE A CA 1
ATOM 3035 C C . PHE A 1 376 ? -24.564 14.285 15.257 1.00 92.00 376 PHE A C 1
ATOM 3037 O O . PHE A 1 376 ? -24.184 15.303 15.832 1.00 92.00 376 PHE A O 1
ATOM 3044 N N . HIS A 1 377 ? -24.199 13.065 15.662 1.00 85.69 377 HIS A N 1
ATOM 3045 C CA . HIS A 1 377 ? -23.290 12.858 16.792 1.00 85.69 377 HIS A CA 1
ATOM 3046 C C . HIS A 1 377 ? -21.875 13.373 16.493 1.00 85.69 377 HIS A C 1
ATOM 3048 O O . HIS A 1 377 ? -21.254 14.007 17.344 1.00 85.69 377 HIS A O 1
ATOM 3054 N N . ALA A 1 378 ? -21.376 13.161 15.273 1.00 86.38 378 ALA A N 1
ATOM 3055 C CA . ALA A 1 378 ? -20.071 13.653 14.843 1.00 86.38 378 ALA A CA 1
ATOM 3056 C C . ALA A 1 378 ? -20.029 15.188 14.742 1.00 86.38 378 ALA A C 1
ATOM 3058 O O . ALA A 1 378 ? -19.019 15.804 15.081 1.00 86.38 378 ALA A O 1
ATOM 3059 N N . LEU A 1 379 ? -21.122 15.817 14.296 1.00 90.75 379 LEU A N 1
ATOM 3060 C CA . LEU A 1 379 ? -21.220 17.269 14.136 1.00 90.75 379 LEU A CA 1
ATOM 3061 C C . LEU A 1 379 ? -21.491 18.014 15.446 1.00 90.75 379 LEU A C 1
ATOM 3063 O O . LEU A 1 379 ? -21.166 19.195 15.515 1.00 90.75 379 LEU A O 1
ATOM 3067 N N . GLU A 1 380 ? -22.046 17.378 16.481 1.00 90.44 380 GLU A N 1
ATOM 3068 C CA . GLU A 1 380 ? -22.422 18.027 17.750 1.00 90.44 380 GLU A CA 1
ATOM 3069 C C . GLU A 1 380 ? -21.339 18.971 18.331 1.00 90.44 380 GLU A C 1
ATOM 3071 O O . GLU A 1 380 ? -21.658 20.131 18.619 1.00 90.44 380 GLU A O 1
ATOM 3076 N N . PRO A 1 381 ? -20.054 18.574 18.452 1.00 87.38 381 PRO A N 1
ATOM 3077 C CA . PRO A 1 381 ? -19.013 19.457 18.985 1.00 87.38 381 PRO A CA 1
ATOM 3078 C C . PRO A 1 381 ? -18.520 20.547 18.014 1.00 87.38 381 PRO A C 1
ATOM 3080 O O . PRO A 1 381 ? -17.835 21.473 18.456 1.00 87.38 381 PRO A O 1
ATOM 3083 N N . TYR A 1 382 ? -18.832 20.466 16.715 1.00 90.19 382 TYR A N 1
ATOM 3084 C CA . TYR A 1 382 ? -18.244 21.330 15.675 1.00 90.19 382 TYR A CA 1
ATOM 3085 C C . TYR A 1 382 ? -19.261 22.244 14.979 1.00 90.19 382 TYR A C 1
ATOM 3087 O O . TYR A 1 382 ? -18.953 23.398 14.683 1.00 90.19 382 TYR A O 1
ATOM 3095 N N . ASN A 1 383 ? -20.480 21.755 14.760 1.00 90.94 383 ASN A N 1
ATOM 3096 C CA . ASN A 1 383 ? -21.619 22.496 14.237 1.00 90.94 383 ASN A CA 1
ATOM 3097 C C . ASN A 1 383 ? -22.916 22.035 14.938 1.00 90.94 383 ASN A C 1
ATOM 3099 O O . ASN A 1 383 ? -23.720 21.298 14.359 1.00 90.94 383 ASN A O 1
ATOM 3103 N N . PRO A 1 384 ? -23.152 22.485 16.185 1.00 93.44 384 PRO A N 1
ATOM 3104 C CA . PRO A 1 384 ? -24.290 22.033 16.988 1.00 93.44 384 PRO A CA 1
ATOM 3105 C C . PRO A 1 384 ? -25.644 22.394 16.367 1.00 93.44 384 PRO A C 1
ATOM 3107 O O . PRO A 1 384 ? -26.617 21.672 16.547 1.00 93.44 384 PRO A O 1
ATOM 3110 N N . VAL A 1 385 ? -25.713 23.489 15.601 1.00 96.12 385 VAL A N 1
ATOM 3111 C CA . VAL A 1 385 ? -26.947 23.908 14.920 1.00 96.12 385 VAL A CA 1
ATOM 3112 C C . VAL A 1 385 ? -27.314 22.922 13.816 1.00 96.12 385 VAL A C 1
ATOM 3114 O O . VAL A 1 385 ? -28.481 22.570 13.664 1.00 96.12 385 VAL A O 1
ATOM 3117 N N . LEU A 1 386 ? -26.333 22.481 13.027 1.00 94.88 386 LEU A N 1
ATOM 3118 C CA . LEU A 1 386 ? -26.574 21.497 11.980 1.00 94.88 386 LEU A CA 1
ATOM 3119 C C . LEU A 1 386 ? -26.885 20.118 12.571 1.00 94.88 386 LEU A C 1
ATOM 3121 O O . LEU A 1 386 ? -27.832 19.473 12.126 1.00 94.88 386 LEU A O 1
ATOM 3125 N N . ALA A 1 387 ? -26.146 19.717 13.609 1.00 95.25 387 ALA A N 1
ATOM 3126 C CA . ALA A 1 387 ? -26.396 18.484 14.347 1.00 95.25 387 ALA A CA 1
ATOM 3127 C C . ALA A 1 387 ? -27.833 18.419 14.891 1.00 95.25 387 ALA A C 1
ATOM 3129 O O . ALA A 1 387 ? -28.524 17.433 14.660 1.00 95.25 387 ALA A O 1
ATOM 3130 N N . GLU A 1 388 ? -28.329 19.483 15.531 1.00 96.62 388 GLU A N 1
ATOM 3131 C CA . GLU A 1 388 ? -29.697 19.531 16.070 1.00 96.62 388 GLU A CA 1
ATOM 3132 C C . GLU A 1 388 ? -30.761 19.347 14.975 1.00 96.62 388 GLU A C 1
ATOM 3134 O O . GLU A 1 388 ? -31.755 18.648 15.173 1.00 96.62 388 GLU A O 1
ATOM 3139 N N . ARG A 1 389 ? -30.540 19.924 13.787 1.00 97.69 389 ARG A N 1
ATOM 3140 C CA . ARG A 1 389 ? -31.456 19.770 12.646 1.00 97.69 389 ARG A CA 1
ATOM 3141 C C . ARG A 1 389 ? -31.476 18.338 12.123 1.00 97.69 389 ARG A C 1
ATOM 3143 O O . ARG A 1 389 ? -32.557 17.781 11.937 1.00 97.69 389 ARG A O 1
ATOM 3150 N N . ILE A 1 390 ? -30.302 17.730 11.949 1.00 96.75 390 ILE A N 1
ATOM 3151 C CA . ILE A 1 390 ? -30.188 16.332 11.513 1.00 96.75 390 ILE A CA 1
ATOM 3152 C C . ILE A 1 390 ? -30.795 15.398 12.562 1.00 96.75 390 ILE A C 1
ATOM 3154 O O . ILE A 1 390 ? -31.550 14.495 12.215 1.00 96.75 390 ILE A O 1
ATOM 3158 N N . GLN A 1 391 ? -30.557 15.648 13.850 1.00 95.25 391 GLN A N 1
ATOM 3159 C CA . GLN A 1 391 ? -31.147 14.875 14.941 1.00 95.25 391 GLN A CA 1
ATOM 3160 C C . GLN A 1 391 ? -32.681 14.969 14.943 1.00 95.25 391 GLN A C 1
ATOM 3162 O O . GLN A 1 391 ? -33.369 13.956 15.082 1.00 95.25 391 GLN A O 1
ATOM 3167 N N . ALA A 1 392 ? -33.245 16.166 14.763 1.00 95.50 392 ALA A N 1
ATOM 3168 C CA . ALA A 1 392 ? -34.693 16.347 14.684 1.00 95.50 392 ALA A CA 1
ATOM 3169 C C . ALA A 1 392 ? -35.296 15.604 13.478 1.00 95.50 392 ALA A C 1
ATOM 3171 O O . ALA A 1 392 ? -36.353 14.973 13.598 1.00 95.50 392 ALA A O 1
ATOM 3172 N N . ALA A 1 393 ? -34.611 15.639 12.333 1.00 94.50 393 ALA A N 1
ATOM 3173 C CA . ALA A 1 393 ? -34.993 14.896 11.140 1.00 94.50 393 ALA A CA 1
ATOM 3174 C C . ALA A 1 393 ? -34.917 13.380 11.367 1.00 94.50 393 ALA A C 1
ATOM 3176 O O . ALA A 1 393 ? -35.891 12.677 11.093 1.00 94.50 393 ALA A O 1
ATOM 3177 N N . TYR A 1 394 ? -33.817 12.887 11.941 1.00 92.12 394 TYR A N 1
ATOM 3178 C CA . TYR A 1 394 ? -33.638 11.492 12.340 1.00 92.12 394 TYR A CA 1
ATOM 3179 C C . TYR A 1 394 ? -34.813 11.015 13.201 1.00 92.12 394 TYR A C 1
ATOM 3181 O O . TYR A 1 394 ? -35.514 10.086 12.809 1.00 92.12 394 TYR A O 1
ATOM 3189 N N . MET A 1 395 ? -35.127 11.724 14.291 1.00 91.06 395 MET A N 1
ATOM 3190 C CA . MET A 1 395 ? -36.238 11.380 15.191 1.00 91.06 395 MET A CA 1
ATOM 3191 C C . MET A 1 395 ? -37.597 11.378 14.471 1.00 91.06 395 MET A C 1
ATOM 3193 O O . MET A 1 395 ? -38.448 10.518 14.709 1.00 91.06 395 MET A O 1
ATOM 3197 N N . LYS A 1 396 ? -37.818 12.334 13.559 1.00 91.75 396 LYS A N 1
ATOM 3198 C CA . LYS A 1 396 ? -39.036 12.415 12.738 1.00 91.75 396 LYS A CA 1
ATOM 3199 C C . LYS A 1 396 ? -39.188 11.195 11.826 1.00 91.75 396 LYS A C 1
ATOM 3201 O O . LYS A 1 396 ? -40.308 10.702 11.674 1.00 91.75 396 LYS A O 1
ATOM 3206 N N . TYR A 1 397 ? -38.112 10.734 11.190 1.00 88.19 397 TYR A N 1
ATOM 3207 C CA . TYR A 1 397 ? -38.158 9.583 10.284 1.00 88.19 397 TYR A CA 1
ATOM 3208 C C . TYR A 1 397 ? -38.131 8.250 11.029 1.00 88.19 397 TYR A C 1
ATOM 3210 O O . TYR A 1 397 ? -38.861 7.344 10.635 1.00 88.19 397 TYR A O 1
ATOM 3218 N N . GLU A 1 398 ? -37.426 8.165 12.155 1.00 87.06 398 GLU A N 1
ATOM 3219 C CA . GLU A 1 398 ? -37.489 7.041 13.090 1.00 87.06 398 GLU A CA 1
ATOM 3220 C C . GLU A 1 398 ? -38.934 6.805 13.554 1.00 87.06 398 GLU A C 1
ATOM 3222 O O . GLU A 1 398 ? -39.448 5.691 13.469 1.00 87.06 398 GLU A O 1
ATOM 3227 N N . ALA A 1 399 ? -39.653 7.866 13.939 1.00 86.31 399 ALA A N 1
ATOM 3228 C CA . ALA A 1 399 ? -41.058 7.763 14.336 1.00 86.31 399 ALA A CA 1
ATOM 3229 C C . ALA A 1 399 ? -41.983 7.261 13.207 1.00 86.31 399 ALA A C 1
ATOM 3231 O O . ALA A 1 399 ? -43.050 6.709 13.485 1.00 86.31 399 ALA A O 1
ATOM 3232 N N . LYS A 1 400 ? -41.597 7.447 11.936 1.00 83.38 400 LYS A N 1
ATOM 3233 C CA . LYS A 1 400 ? -42.345 6.956 10.766 1.00 83.38 400 LYS A CA 1
ATOM 3234 C C . LYS A 1 400 ? -41.962 5.526 10.376 1.00 83.38 400 LYS A C 1
ATOM 3236 O O . LYS A 1 400 ? -42.844 4.743 10.031 1.00 83.38 400 LYS A O 1
ATOM 3241 N N . GLY A 1 401 ? -40.670 5.198 10.390 1.00 78.44 401 GLY A N 1
ATOM 3242 C CA . GLY A 1 401 ? -40.134 3.913 9.933 1.00 78.44 401 GLY A CA 1
ATOM 3243 C C . GLY A 1 401 ? -40.083 2.830 11.007 1.00 78.44 401 GLY A C 1
ATOM 3244 O O . GLY A 1 401 ? -40.201 1.645 10.684 1.00 78.44 401 GLY A O 1
ATOM 3245 N N . GLY A 1 402 ? -40.001 3.237 12.273 1.00 78.31 402 GLY A N 1
ATOM 3246 C CA . GLY A 1 402 ? -39.659 2.388 13.409 1.00 78.31 402 GLY A CA 1
ATOM 3247 C C . GLY A 1 402 ? -38.144 2.232 13.562 1.00 78.31 402 GLY A C 1
ATOM 3248 O O . GLY A 1 402 ? -37.418 2.236 12.576 1.00 78.31 402 GLY A O 1
ATOM 3249 N N . ARG A 1 403 ? -37.680 2.074 14.803 1.00 75.88 403 ARG A N 1
ATOM 3250 C CA . ARG A 1 403 ? -36.256 1.948 15.148 1.00 75.88 403 ARG A CA 1
ATOM 3251 C C . ARG A 1 403 ? -35.576 0.718 14.545 1.00 75.88 403 ARG A C 1
ATOM 3253 O O . ARG A 1 403 ? -36.187 -0.348 14.470 1.00 75.88 403 ARG A O 1
ATOM 3260 N N . SER A 1 404 ? -34.295 0.880 14.203 1.00 75.38 404 SER A N 1
ATOM 3261 C CA . SER A 1 404 ? -33.402 -0.208 13.779 1.00 75.38 404 SER A CA 1
ATOM 3262 C C . SER A 1 404 ? -32.888 -1.022 14.974 1.00 75.38 404 SER A C 1
ATOM 3264 O O . SER A 1 404 ? -32.940 -2.251 14.947 1.00 75.38 404 SER A O 1
ATOM 3266 N N . TYR A 1 405 ? -32.460 -0.331 16.039 1.00 73.12 405 TYR A N 1
ATOM 3267 C CA . TYR A 1 405 ? -31.795 -0.882 17.229 1.00 73.12 405 TYR A CA 1
ATOM 3268 C C . TYR A 1 405 ? -30.440 -1.564 16.966 1.00 73.12 405 TYR A C 1
ATOM 3270 O O . TYR A 1 405 ? -29.937 -2.296 17.819 1.00 73.12 405 TYR A O 1
ATOM 3278 N N . LEU A 1 406 ? -29.849 -1.349 15.790 1.00 76.31 406 LEU A N 1
ATOM 3279 C CA . LEU A 1 406 ? -28.546 -1.910 15.422 1.00 76.31 406 LEU A CA 1
ATOM 3280 C C . LEU A 1 406 ? -27.423 -0.895 15.584 1.00 76.31 406 LEU A C 1
ATOM 3282 O O . LEU A 1 406 ? -26.382 -1.203 16.147 1.00 76.31 406 LEU A O 1
ATOM 3286 N N . PHE A 1 407 ? -27.624 0.317 15.076 1.00 76.94 407 PHE A N 1
ATOM 3287 C CA . PHE A 1 407 ? -26.592 1.352 15.087 1.00 76.94 407 PHE A CA 1
ATOM 3288 C C . PHE A 1 407 ? -26.658 2.180 16.370 1.00 76.94 407 PHE A C 1
ATOM 3290 O O . PHE A 1 407 ? -25.641 2.661 16.861 1.00 76.94 407 PHE A O 1
ATOM 3297 N N . GLU A 1 408 ? -27.846 2.278 16.965 1.00 78.06 408 GLU A N 1
ATOM 3298 C CA . GLU A 1 408 ? -28.097 2.957 18.231 1.00 78.06 408 GLU A CA 1
ATOM 3299 C C . GLU A 1 408 ? -27.322 2.318 19.398 1.00 78.06 408 GLU A C 1
ATOM 3301 O O . GLU A 1 408 ? -26.999 2.997 20.375 1.00 78.06 408 GLU A O 1
ATOM 3306 N N . SER A 1 409 ? -26.935 1.041 19.290 1.00 74.69 409 SER A N 1
ATOM 3307 C CA . SER A 1 409 ? -26.137 0.375 20.324 1.00 74.69 409 SER A CA 1
ATOM 3308 C C . SER A 1 409 ? -24.734 0.951 20.481 1.00 74.69 409 SER A C 1
ATOM 3310 O O . SER A 1 409 ? -24.167 0.902 21.572 1.00 74.69 409 SER A O 1
ATOM 3312 N N . LEU A 1 410 ? -24.188 1.567 19.428 1.00 69.25 410 LEU A N 1
ATOM 3313 C CA . LEU A 1 410 ? -22.926 2.313 19.501 1.00 69.25 410 LEU A CA 1
ATOM 3314 C C . LEU A 1 410 ? -23.036 3.545 20.413 1.00 69.25 410 LEU A C 1
ATOM 3316 O O . LEU A 1 410 ? -22.025 4.048 20.899 1.00 69.25 410 LEU A O 1
ATOM 3320 N N . PHE A 1 411 ? -24.263 3.986 20.697 1.00 74.44 411 PHE A N 1
ATOM 3321 C CA . PHE A 1 411 ? -24.588 5.106 21.575 1.00 74.44 411 PHE A CA 1
ATOM 3322 C C . PHE A 1 411 ? -25.210 4.655 22.906 1.00 74.44 411 PHE A C 1
ATOM 3324 O O . PHE A 1 411 ? -25.771 5.466 23.643 1.00 74.44 411 PHE A O 1
ATOM 3331 N N . GLY A 1 412 ? -25.059 3.371 23.253 1.00 71.81 412 GLY A N 1
ATOM 3332 C CA . GLY A 1 412 ? -25.422 2.828 24.563 1.00 71.81 412 GLY A CA 1
ATOM 3333 C C . GLY A 1 412 ? -26.841 2.273 24.670 1.00 71.81 412 GLY A C 1
ATOM 3334 O O . GLY A 1 412 ? -27.318 2.070 25.786 1.00 71.81 412 GLY A O 1
ATOM 3335 N N . GLU A 1 413 ? -27.518 2.029 23.548 1.00 77.25 413 GLU A N 1
ATOM 3336 C CA . GLU A 1 413 ? -28.801 1.323 23.539 1.00 77.25 413 GLU A CA 1
ATOM 3337 C C . GLU A 1 413 ? -28.635 -0.206 23.441 1.00 77.25 413 GLU A C 1
ATOM 3339 O O . GLU A 1 413 ? -27.677 -0.716 22.862 1.00 77.25 413 GLU A O 1
ATOM 3344 N N . ASP A 1 414 ? -29.578 -0.962 24.005 1.00 75.38 414 ASP A N 1
ATOM 3345 C CA . ASP A 1 414 ? -29.555 -2.426 23.935 1.00 75.38 414 ASP A CA 1
ATOM 3346 C C . ASP A 1 414 ? -30.036 -2.925 22.562 1.00 75.38 414 ASP A C 1
ATOM 3348 O O . ASP A 1 414 ? -31.064 -2.473 22.049 1.00 75.38 414 ASP A O 1
ATOM 3352 N N . ILE A 1 415 ? -29.341 -3.925 22.007 1.00 75.50 415 ILE A N 1
ATOM 3353 C CA . ILE A 1 415 ? -29.792 -4.638 20.804 1.00 75.50 415 ILE A CA 1
ATOM 3354 C C . ILE A 1 415 ? -30.898 -5.634 21.210 1.00 75.50 415 ILE A C 1
ATOM 3356 O O . ILE A 1 415 ? -30.653 -6.498 22.056 1.00 75.50 415 ILE A O 1
ATOM 3360 N N . PRO A 1 416 ? -32.113 -5.558 20.636 1.00 75.00 416 PRO A N 1
ATOM 3361 C CA . PRO A 1 416 ? -33.212 -6.457 20.964 1.00 75.00 416 PRO A CA 1
ATOM 3362 C C . PRO A 1 416 ? -33.015 -7.852 20.359 1.00 75.00 416 PRO A C 1
ATOM 3364 O O . PRO A 1 416 ? -32.431 -8.012 19.290 1.00 75.00 416 PRO A O 1
ATOM 3367 N N . ASP A 1 417 ? -33.627 -8.862 20.985 1.00 74.94 417 ASP A N 1
ATOM 3368 C CA . ASP A 1 417 ? -33.610 -10.257 20.507 1.00 74.94 417 ASP A CA 1
ATOM 3369 C C . ASP A 1 417 ? -34.266 -10.447 19.122 1.00 74.94 417 ASP A C 1
ATOM 3371 O O . ASP A 1 417 ? -34.074 -11.473 18.467 1.00 74.94 417 ASP A O 1
ATOM 3375 N N . VAL A 1 418 ? -35.083 -9.483 18.682 1.00 71.12 418 VAL A N 1
ATOM 3376 C CA . VAL A 1 418 ? -35.759 -9.490 17.379 1.00 71.12 418 VAL A CA 1
ATOM 3377 C C . VAL A 1 418 ? -35.444 -8.191 16.650 1.00 71.12 418 VAL A C 1
ATOM 3379 O O . VAL A 1 418 ? -35.903 -7.122 17.049 1.00 71.12 418 VAL A O 1
ATOM 3382 N N . ILE A 1 419 ? -34.701 -8.310 15.553 1.00 68.25 419 ILE A N 1
ATOM 3383 C CA . ILE A 1 419 ? -34.315 -7.199 14.682 1.00 68.25 419 ILE A CA 1
ATOM 3384 C C . ILE A 1 419 ? -35.358 -7.060 13.567 1.00 68.25 419 ILE A C 1
ATOM 3386 O O . ILE A 1 419 ? -35.750 -8.046 12.936 1.00 68.25 419 ILE A O 1
ATOM 3390 N N . ALA A 1 420 ? -35.834 -5.838 13.330 1.00 68.12 420 ALA A N 1
ATOM 3391 C CA . ALA A 1 420 ? -36.724 -5.550 12.211 1.00 68.12 420 ALA A CA 1
ATOM 3392 C C . ALA A 1 420 ? -35.926 -5.484 10.897 1.00 68.12 420 ALA A C 1
ATOM 3394 O O . ALA A 1 420 ? -34.820 -4.956 10.865 1.00 68.12 420 ALA A O 1
ATOM 3395 N N . GLY A 1 421 ? -36.497 -6.001 9.805 1.00 68.31 421 GLY A N 1
ATOM 3396 C CA . GLY A 1 421 ? -35.904 -5.852 8.473 1.00 68.31 421 GLY A CA 1
ATOM 3397 C C . GLY A 1 421 ? -35.901 -4.396 7.993 1.00 68.31 421 GLY A C 1
ATOM 3398 O O . GLY A 1 421 ? -36.657 -3.562 8.504 1.00 68.31 421 GLY A O 1
ATOM 3399 N N . ALA A 1 422 ? -35.077 -4.110 6.983 1.00 70.75 422 ALA A N 1
ATOM 3400 C CA . ALA A 1 422 ? -34.989 -2.787 6.374 1.00 70.75 422 ALA A CA 1
ATOM 3401 C C . ALA A 1 422 ? -36.351 -2.318 5.828 1.00 70.75 422 ALA A C 1
ATOM 3403 O O . ALA A 1 422 ? -37.159 -3.106 5.328 1.00 70.75 422 ALA A O 1
ATOM 3404 N N . ARG A 1 423 ? -36.611 -1.011 5.930 1.00 73.88 423 ARG A N 1
ATOM 3405 C CA . ARG A 1 423 ? -37.822 -0.366 5.409 1.00 73.88 423 ARG A CA 1
ATOM 3406 C C . ARG A 1 423 ? -37.448 0.862 4.605 1.00 73.88 423 ARG A C 1
ATOM 3408 O O . ARG A 1 423 ? -36.852 1.788 5.150 1.00 73.88 423 ARG A O 1
ATOM 3415 N N . ASN A 1 424 ? -37.881 0.891 3.352 1.00 77.44 424 ASN A N 1
ATOM 3416 C CA . ASN A 1 424 ? -37.669 2.035 2.482 1.00 77.44 424 ASN A CA 1
ATOM 3417 C C . ASN A 1 424 ? -38.878 2.974 2.573 1.00 77.44 424 ASN A C 1
ATOM 3419 O O . ASN A 1 424 ? -40.029 2.535 2.525 1.00 77.44 424 ASN A O 1
ATOM 3423 N N . ILE A 1 425 ? -38.627 4.274 2.728 1.00 74.38 425 ILE A N 1
ATOM 3424 C CA . ILE A 1 425 ? -39.671 5.303 2.786 1.00 74.38 425 ILE A CA 1
ATOM 3425 C C . ILE A 1 425 ? -39.377 6.321 1.694 1.00 74.38 425 ILE A C 1
ATOM 3427 O O . ILE A 1 425 ? -38.317 6.938 1.690 1.00 74.38 425 ILE A O 1
ATOM 3431 N N . MET A 1 426 ? -40.338 6.520 0.798 1.00 74.75 426 MET A N 1
ATOM 3432 C CA . MET A 1 426 ? -40.277 7.580 -0.200 1.00 74.75 426 MET A CA 1
ATOM 3433 C C . MET A 1 426 ? -40.918 8.849 0.368 1.00 74.75 426 MET A C 1
ATOM 3435 O O . MET A 1 426 ? -41.980 8.800 0.996 1.00 74.75 426 MET A O 1
ATOM 3439 N N . ILE A 1 427 ? -40.238 9.979 0.188 1.00 71.31 427 ILE A N 1
ATOM 3440 C CA . ILE A 1 427 ? -40.695 11.294 0.631 1.00 71.31 427 ILE A CA 1
ATOM 3441 C C . ILE A 1 427 ? -40.876 12.141 -0.620 1.00 71.31 427 ILE A C 1
ATOM 3443 O O . ILE A 1 427 ? -39.898 12.476 -1.283 1.00 71.31 427 ILE A O 1
ATOM 3447 N N . ASP A 1 428 ? -42.123 12.484 -0.923 1.00 66.38 428 ASP A N 1
ATOM 3448 C CA . ASP A 1 428 ? -42.425 13.477 -1.945 1.00 66.38 428 ASP A CA 1
ATOM 3449 C C . ASP A 1 428 ? -42.252 14.873 -1.330 1.00 66.38 428 ASP A C 1
ATOM 3451 O O . ASP A 1 428 ? -42.825 15.170 -0.279 1.00 66.38 428 ASP A O 1
ATOM 3455 N N . THR A 1 429 ? -41.396 15.699 -1.929 1.00 64.00 429 THR A N 1
ATOM 3456 C CA . THR A 1 429 ? -41.097 17.055 -1.444 1.00 64.00 429 THR A CA 1
ATOM 3457 C C . THR A 1 429 ? -41.962 18.132 -2.105 1.00 64.00 429 THR A C 1
ATOM 3459 O O . THR A 1 429 ? -41.748 19.309 -1.825 1.00 64.00 429 THR A O 1
ATOM 3462 N N . ASP A 1 430 ? -42.916 17.750 -2.965 1.00 53.56 430 ASP A N 1
ATOM 3463 C CA . ASP A 1 430 ? -43.831 18.670 -3.659 1.00 53.56 430 ASP A CA 1
ATOM 3464 C C . ASP A 1 430 ? -45.134 18.993 -2.870 1.00 53.56 430 ASP A C 1
ATOM 3466 O O . ASP A 1 430 ? -46.056 19.592 -3.434 1.00 53.56 430 ASP A O 1
ATOM 3470 N N . GLU A 1 431 ? -45.214 18.662 -1.568 1.00 37.53 431 GLU A N 1
ATOM 3471 C CA . GLU A 1 431 ? -46.285 19.099 -0.634 1.00 37.53 431 GLU A CA 1
ATOM 3472 C C . GLU A 1 431 ? -45.867 20.208 0.346 1.00 37.53 431 GLU A C 1
ATOM 3474 O O . GLU A 1 431 ? -44.840 20.055 1.050 1.00 37.53 431 GLU A O 1
#

Radius of gyration: 28.02 Å; chains: 1; bounding box: 78×42×76 Å

Sequence (431 aa):
MYEKLEDSVRIVEFRLMDDGSELNIIHTFANFGKYTIEFRAGEDATYRLVWNVEIPKASTYKKGKYSVALYGESNFLLSLNWQKARDFYKDIRLKSFGKGKEISIAFLDRRFSAGETFSLDPTYYSESTLDGQITKCDDYYPPTTTSGVDTDTNFMHVGQSKSDPPYYYFTIYRSYVSFDTSGIPDDVVIESATLHLYCISDESDTDFTIEVYGGSQPIYGDSLDSGDWGCGTSYQSGVSTSTFDEPEEELSFSISPYQINVQGRTQFEIRSSREGTQPSGDEYVELCTGDYYYHPPYLTVSYTTEFTPSQEQIQAAVAYLESHFNSTLELVWESEEKGQHWLLDPEAEGGGFPEYEGKLFFNNTYWVYSDNLFAFHALEPYNPVLAERIQAAYMKYEAKGGRSYLFESLFGEDIPDVIAGARNIMIDTDE

pLDDT: mean 77.77, std 18.92, range [27.83, 98.81]

Foldseek 3Di:
DWDDFPAWIWDWDWDQWPLRKIWIWIWIDHVDIDTKIKIWGQAFWWKKWKKKWWADADPPDDDIWIWIWMATPPGTTDIDIDDDDDDDDDDPPDPDDDGTDMDMDIADTDGDHRGQMAMAFDKWFFDLQAWAKWKFKDLDPPGDHTPDDDRQDFKFKAWWFWDDPPGTMIMGMKIKTKTWLLSADPLKQWPWKKKKWWFQDFPAPDKWKWWKFADPPPLCPDHDDPVSVPSGDGTFFIDIPVPDPDTGDMDMTIGDSVQRDNNTMRMIMIYIPCRVPGDPGDHMTMIGDSNNVNTTIMMTIHIGSDDDDDPVRLVVVLVQQVVQADPLLLAGQDDPFFDADPLLPCPDWQGHDVVCVVNDGSSPDGDLQPPLVVSLVSCCVPPVVSSVSSVVSSVVVCVVQPDQQPSCVVVPGDRDPDGDTDHDDDDDSPD